Protein AF-Q31IU0-F1 (afdb_monomer_lite)

Sequence (566 aa):
MSKSENPQLQSIKAQANTLHRLLNIQQHEALRIISKAFYHCASYEDLRQRIKDNKTNSRWFEIASISNQSSPEKLALFKKYVPIFGSRLSEEILCNTNRLGLNRLIYKIFNLTIPEDTLEHIFPSFKTTGWEALVDSEIAPSSILVNSLQLNNITYRLLAIRTFMPGSWHFDTPEHQTIAELLDPQTAEEFIFCKFSNDLLKKSVFEYISLVGTLEENDEDFDLPDFSLPFVALTNKEKQYQNLLLELLKITGDPSHNLDFYPTPMSLKDEQSTYLVFGYPIGEKKSTCVNSWRALPDKDPDNDSHTIILDKQTPVALERISIDKETLQHKGQYPEYFEEVRKLLSIQENFSYAINDDKKTPKLIFFRPATQLDIKSDLELEIPKKPGIESWTIKVTNSDFLERIINKIVRSDLFIYVDKYDRQKIICKLNLNTKNKTNISALLKISSSKSFTTINLIESTQSIIHTSNETTVYLTLNLAFLEFIKLINKNKIISSIRNGLINYVKEGTLDSIALSGFTRTNISTNFLPTLPKEESELLNSFDAFNLNLSSFFDNIIDNTYERDSF

Radius of gyration: 29.43 Å; chains: 1; bounding box: 74×52×84 Å

Foldseek 3Di:
DDDPDDVLVVLLLLLLVLVCVVQVADSLLSLQLSCCLQVVANHNVRVVVCVVVVPPPDPSSVLSPDDQPDDPVSVVVVLVCLLSSLQSSLQWFDDPFFSLVSSVSSCSSSVHDDDDDFCVSQFPEDEWPDWFFDPDPQAARPQWTWTWAAELNFIKIKIWGWWQQQLQFDDPDVLLNVLSNVQGDQWLLSIDRDPDDLVVQVVQSVVLSVVVVVVVVPDPDDDRDDRDDDDDDHGPVSVVVSVLSSLVLVLQDTNNVPQQSPFDWDDDPVRRITTKMKMATFPDPPVPRPDYHYDDDAPDPAKGWAWHHYPRTFTKIKIKGFADPPPRFGPDPDSVSVVSVVVSQVVDPGHDLPWNPPDPTTIGIMITGNGNNNVCVSRHSDNDADAQKKKKFKDKPDLVVVLVVLVCLVVLVWAWFQAPVRQTFIKDKDKFFPVDDQDIWMWMWMDHPVDTDIFTQWPDWDWDDPDNTIIMIITGGQPLNSVCCVLDPSVVVSSCSSRRTMDMDGPPSSVVSRVSRPDSDDDPPVPHHHDDPVVSVVVNVVVVVCPPCPVPPVPVVSPPPPPPDD

Structure (mmCIF, N/CA/C/O backbone):
data_AF-Q31IU0-F1
#
_entry.id   AF-Q31IU0-F1
#
loop_
_atom_site.group_PDB
_atom_site.id
_atom_site.type_symbol
_atom_site.label_atom_id
_atom_site.label_alt_id
_atom_site.label_comp_id
_atom_site.label_asym_id
_atom_site.label_entity_id
_atom_site.label_seq_id
_atom_site.pdbx_PDB_ins_code
_atom_site.Cartn_x
_atom_site.Cartn_y
_atom_site.Cartn_z
_atom_site.occupancy
_atom_site.B_iso_or_equiv
_atom_site.auth_seq_id
_atom_site.auth_comp_id
_atom_site.auth_asym_id
_atom_site.auth_atom_id
_atom_site.pdbx_PDB_model_num
ATOM 1 N N . MET A 1 1 ? -32.561 24.231 -31.719 1.00 37.00 1 MET A N 1
ATOM 2 C CA . MET A 1 1 ? -32.569 24.231 -30.239 1.00 37.00 1 MET A CA 1
ATOM 3 C C . MET A 1 1 ? -31.878 22.961 -29.769 1.00 37.00 1 MET A C 1
ATOM 5 O O . MET A 1 1 ? -32.432 21.882 -29.951 1.00 37.00 1 MET A O 1
ATOM 9 N N . SER A 1 2 ? -30.631 23.055 -29.299 1.00 38.50 2 SER A N 1
ATOM 10 C CA . SER A 1 2 ? -29.908 21.895 -28.771 1.00 38.50 2 SER A CA 1
ATOM 11 C C . SER A 1 2 ? -30.600 21.428 -27.489 1.00 38.50 2 SER A C 1
ATOM 13 O O . SER A 1 2 ? -30.898 22.232 -26.609 1.00 38.50 2 SER A O 1
ATOM 15 N N . LYS A 1 3 ? -30.913 20.130 -27.394 1.00 47.38 3 LYS A N 1
ATOM 16 C CA . LYS A 1 3 ? -31.343 19.528 -26.127 1.00 47.38 3 LYS A CA 1
ATOM 17 C C . LYS A 1 3 ? -30.198 19.735 -25.137 1.00 47.38 3 LYS A C 1
ATOM 19 O O . LYS A 1 3 ? -29.114 19.208 -25.381 1.00 47.38 3 LYS A O 1
ATOM 24 N N . SER A 1 4 ? -30.415 20.518 -24.081 1.00 55.59 4 SER A N 1
ATOM 25 C CA . SER A 1 4 ? -29.447 20.633 -22.993 1.00 55.59 4 SER A CA 1
ATOM 26 C C . SER A 1 4 ? -29.153 19.223 -22.479 1.00 55.59 4 SER A C 1
ATOM 28 O O . SER A 1 4 ? -30.063 18.465 -22.135 1.00 55.59 4 SER A O 1
ATOM 30 N N . GLU A 1 5 ? -27.887 18.810 -22.542 1.00 65.19 5 GLU A N 1
ATOM 31 C CA . GLU A 1 5 ? -27.491 17.519 -21.986 1.00 65.19 5 GLU A CA 1
ATOM 32 C C . GLU A 1 5 ? -27.792 17.519 -20.482 1.00 65.19 5 GLU A C 1
ATOM 34 O O . GLU A 1 5 ? -27.593 18.531 -19.812 1.00 65.19 5 GLU A O 1
ATOM 39 N N . ASN A 1 6 ? -28.289 16.393 -19.958 1.00 80.88 6 ASN A N 1
ATOM 40 C CA . ASN A 1 6 ? -28.583 16.243 -18.533 1.00 80.88 6 ASN A CA 1
ATOM 41 C C . ASN A 1 6 ? -27.344 16.677 -17.708 1.00 80.88 6 ASN A C 1
ATOM 43 O O . ASN A 1 6 ? -26.253 16.158 -17.968 1.00 80.88 6 ASN A O 1
ATOM 47 N N . PRO A 1 7 ? -27.483 17.596 -16.732 1.00 83.19 7 PRO A N 1
ATOM 48 C CA . PRO A 1 7 ? -26.351 18.154 -15.986 1.00 83.19 7 PRO A CA 1
ATOM 49 C C . PRO A 1 7 ? -25.521 17.086 -15.256 1.00 83.19 7 PRO A C 1
ATOM 51 O O . PRO A 1 7 ? -24.307 17.231 -15.124 1.00 83.19 7 PRO A O 1
ATOM 54 N N . GLN A 1 8 ? -26.130 15.964 -14.854 1.00 86.31 8 GLN A N 1
ATOM 55 C CA . GLN A 1 8 ? -25.400 14.824 -14.291 1.00 86.31 8 GLN A CA 1
ATOM 56 C C . GLN A 1 8 ? -24.487 14.170 -15.333 1.00 86.31 8 GLN A C 1
ATOM 58 O O . GLN A 1 8 ? -23.328 13.887 -15.044 1.00 86.31 8 GLN A O 1
ATOM 63 N N . LEU A 1 9 ? -24.968 13.979 -16.567 1.00 88.50 9 LEU A N 1
ATOM 64 C CA . LEU A 1 9 ? -24.147 13.434 -17.654 1.00 88.50 9 LEU A CA 1
ATOM 65 C C . LEU A 1 9 ? -22.991 14.366 -18.015 1.00 88.50 9 LEU A C 1
ATOM 67 O O . LEU A 1 9 ? -21.908 13.878 -18.330 1.00 88.50 9 LEU A O 1
ATOM 71 N N . GLN A 1 10 ? -23.204 15.682 -17.962 1.00 89.62 10 GLN A N 1
ATOM 72 C CA . GLN A 1 10 ? -22.134 16.657 -18.180 1.00 89.62 10 GLN A CA 1
ATOM 73 C C . GLN A 1 10 ? -21.052 16.544 -17.103 1.00 89.62 10 GLN A C 1
ATOM 75 O O . GLN A 1 10 ? -19.871 16.469 -17.437 1.00 89.62 10 GLN A O 1
ATOM 80 N N . SER A 1 11 ? -21.448 16.440 -15.831 1.00 90.31 11 SER A N 1
ATOM 81 C CA . SER A 1 11 ? -20.502 16.253 -14.727 1.00 90.31 11 SER A CA 1
ATOM 82 C C . SER A 1 11 ? -19.715 14.942 -14.848 1.00 90.31 11 SER A C 1
ATOM 84 O O . SER A 1 11 ? -18.492 14.931 -14.740 1.00 90.31 11 SER A O 1
ATOM 86 N N . ILE A 1 12 ? -20.382 13.835 -15.186 1.00 92.31 12 ILE A N 1
ATOM 87 C CA . ILE A 1 12 ? -19.730 12.529 -15.382 1.00 92.31 12 ILE A CA 1
ATOM 88 C C . ILE A 1 12 ? -18.736 12.567 -16.549 1.00 92.31 12 ILE A C 1
ATOM 90 O O . ILE A 1 12 ? -17.643 12.007 -16.457 1.00 92.31 12 ILE A O 1
ATOM 94 N N . LYS A 1 13 ? -19.076 13.254 -17.647 1.00 94.06 13 LYS A N 1
ATOM 95 C CA . LYS A 1 13 ? -18.133 13.474 -18.753 1.00 94.06 13 LYS A CA 1
ATOM 96 C C . LYS A 1 13 ? -16.928 14.302 -18.309 1.00 94.06 13 LYS A C 1
ATOM 98 O O . LYS A 1 13 ? -15.814 13.977 -18.705 1.00 94.06 13 LYS A O 1
ATOM 103 N N . ALA A 1 14 ? -17.128 15.331 -17.484 1.00 93.69 14 ALA A N 1
ATOM 104 C CA . ALA A 1 14 ? -16.030 16.121 -16.934 1.00 93.69 14 ALA A CA 1
ATOM 105 C C . ALA A 1 14 ? -15.108 15.264 -16.050 1.00 93.69 14 ALA A C 1
ATOM 107 O O . ALA A 1 14 ? -13.895 15.320 -16.218 1.00 93.69 14 ALA A O 1
ATOM 108 N N . GLN A 1 15 ? -15.665 14.396 -15.200 1.00 95.12 15 GLN A N 1
ATOM 109 C CA . GLN A 1 15 ? -14.888 13.432 -14.407 1.00 95.12 15 GLN A CA 1
ATOM 110 C C . GLN A 1 15 ? -14.065 12.490 -15.300 1.00 95.12 15 GLN A C 1
ATOM 112 O O . GLN A 1 15 ? -12.875 12.291 -15.062 1.00 95.12 15 GLN A O 1
ATOM 117 N N . ALA A 1 16 ? -14.660 11.953 -16.370 1.00 95.94 16 ALA A N 1
ATOM 118 C CA . ALA A 1 16 ? -13.944 11.114 -17.331 1.00 95.94 16 ALA A CA 1
ATOM 119 C C . ALA A 1 16 ? -12.842 11.878 -18.082 1.00 95.94 16 ALA A C 1
ATOM 121 O O . ALA A 1 16 ? -11.749 11.345 -18.240 1.00 95.94 16 ALA A O 1
ATOM 122 N N . ASN A 1 17 ? -13.083 13.132 -18.481 1.00 96.25 17 ASN A N 1
ATOM 123 C CA . ASN A 1 17 ? -12.055 13.994 -19.079 1.00 96.25 17 ASN A CA 1
ATOM 124 C C . ASN A 1 17 ? -10.891 14.231 -18.107 1.00 96.25 17 ASN A C 1
ATOM 126 O O . ASN A 1 17 ? -9.726 14.208 -18.505 1.00 96.25 17 ASN A O 1
ATOM 130 N N . THR A 1 18 ? -11.194 14.446 -16.826 1.00 95.44 18 THR A N 1
ATOM 131 C CA . THR A 1 18 ? -10.171 14.614 -15.794 1.00 95.44 18 THR A CA 1
ATOM 132 C C . THR A 1 18 ? -9.362 13.333 -15.611 1.00 95.44 18 THR A C 1
ATOM 134 O O . THR A 1 18 ? -8.138 13.407 -15.598 1.00 95.44 18 THR A O 1
ATOM 137 N N . LEU A 1 19 ? -10.003 12.159 -15.551 1.00 95.06 19 LEU A N 1
ATOM 138 C CA . LEU A 1 19 ? -9.308 10.866 -15.492 1.00 95.06 19 LEU A CA 1
ATOM 139 C C . LEU A 1 19 ? -8.426 10.629 -16.731 1.00 95.06 19 LEU A C 1
ATOM 141 O O . LEU A 1 19 ? -7.266 10.250 -16.584 1.00 95.06 19 LEU A O 1
ATOM 145 N N . HIS A 1 20 ? -8.953 10.902 -17.932 1.00 94.50 20 HIS A N 1
ATOM 146 C CA . HIS A 1 20 ? -8.212 10.853 -19.197 1.00 94.50 20 HIS A CA 1
ATOM 147 C C . HIS A 1 20 ? -6.927 11.679 -19.115 1.00 94.50 20 HIS A C 1
ATOM 149 O O . HIS A 1 20 ? -5.853 11.164 -19.414 1.00 94.50 20 HIS A O 1
ATOM 155 N N . ARG A 1 21 ? -7.028 12.931 -18.652 1.00 94.38 21 ARG A N 1
ATOM 156 C CA . ARG A 1 21 ? -5.884 13.838 -18.519 1.00 94.38 21 ARG A CA 1
ATOM 157 C C . ARG A 1 21 ? -4.891 13.381 -17.451 1.00 94.38 21 ARG A C 1
ATOM 159 O O . ARG A 1 21 ? -3.693 13.457 -17.683 1.00 94.38 21 ARG A O 1
ATOM 166 N N . LEU A 1 22 ? -5.377 12.945 -16.288 1.00 91.94 22 LEU A N 1
ATOM 167 C CA . LEU A 1 22 ? -4.524 12.599 -15.147 1.00 91.94 22 LEU A CA 1
ATOM 168 C C . LEU A 1 22 ? -3.747 11.297 -15.361 1.00 91.94 22 LEU A C 1
ATOM 170 O O . LEU A 1 22 ? -2.606 11.209 -14.929 1.00 91.94 22 LEU A O 1
ATOM 174 N N . LEU A 1 23 ? -4.343 10.297 -16.017 1.00 89.19 23 LEU A N 1
ATOM 175 C CA . LEU A 1 23 ? -3.705 8.986 -16.217 1.00 89.19 23 LEU A CA 1
ATOM 176 C C . LEU A 1 23 ? -3.232 8.734 -17.655 1.00 89.19 23 LEU A C 1
ATOM 178 O O . LEU A 1 23 ? -2.646 7.684 -17.930 1.00 89.19 23 LEU A O 1
ATOM 182 N N . ASN A 1 24 ? -3.455 9.695 -18.557 1.00 88.56 24 ASN A N 1
ATOM 183 C CA . ASN A 1 24 ? -3.165 9.596 -19.988 1.00 88.56 24 ASN A CA 1
ATOM 184 C C . ASN A 1 24 ? -3.797 8.350 -20.645 1.00 88.56 24 ASN A C 1
ATOM 186 O O . ASN A 1 24 ? -3.163 7.642 -21.423 1.00 88.56 24 ASN A O 1
ATOM 190 N N . ILE A 1 25 ? -5.054 8.061 -20.303 1.00 91.50 25 ILE A N 1
ATOM 191 C CA . ILE A 1 25 ? -5.820 6.938 -20.868 1.00 91.50 25 ILE A CA 1
ATOM 192 C C . ILE A 1 25 ? -6.798 7.427 -21.920 1.00 91.50 25 ILE A C 1
ATOM 194 O O . ILE A 1 25 ? -7.313 8.526 -21.804 1.00 91.50 25 ILE A O 1
ATOM 198 N N . GLN A 1 26 ? -7.132 6.631 -22.926 1.00 92.56 26 GLN A N 1
ATOM 199 C CA . GLN A 1 26 ? -8.069 7.048 -23.966 1.00 92.56 26 GLN A CA 1
ATOM 200 C C . GLN A 1 26 ? -9.448 7.417 -23.395 1.00 92.56 26 GLN A C 1
ATOM 202 O O . GLN A 1 26 ? -9.985 6.744 -22.518 1.00 92.56 26 GLN A O 1
ATOM 207 N N . GLN A 1 27 ? -10.065 8.466 -23.946 1.00 93.94 27 GLN A N 1
ATOM 208 C CA . GLN A 1 27 ? -11.321 9.028 -23.436 1.00 93.94 27 GLN A CA 1
ATOM 209 C C . GLN A 1 27 ? -12.465 8.005 -23.314 1.00 93.94 27 GLN A C 1
ATOM 211 O O . GLN A 1 27 ? -13.251 8.055 -22.368 1.00 93.94 27 GLN A O 1
ATOM 216 N N . HIS A 1 28 ? -12.585 7.073 -24.264 1.00 93.75 28 HIS A N 1
ATOM 217 C CA . HIS A 1 28 ? -13.624 6.041 -24.210 1.00 93.75 28 HIS A CA 1
ATOM 218 C C . HIS A 1 28 ? -13.382 5.035 -23.073 1.00 93.75 28 HIS A C 1
ATOM 220 O O . HIS A 1 28 ? -14.340 4.619 -22.421 1.00 93.75 28 HIS A O 1
ATOM 226 N N . GLU A 1 29 ? -12.120 4.705 -22.780 1.00 94.56 29 GLU A N 1
ATOM 227 C CA . GLU A 1 29 ? -11.754 3.887 -21.621 1.00 94.56 29 GLU A CA 1
ATOM 228 C C . GLU A 1 29 ? -12.004 4.643 -20.319 1.00 94.56 29 GLU A C 1
ATOM 230 O O . GLU A 1 29 ? -12.584 4.077 -19.397 1.00 94.56 29 GLU A O 1
ATOM 235 N N . ALA A 1 30 ? -11.683 5.940 -20.257 1.00 96.06 30 ALA A N 1
ATOM 236 C CA . ALA A 1 30 ? -11.999 6.766 -19.094 1.00 96.06 30 ALA A CA 1
ATOM 237 C C . ALA A 1 30 ? -13.507 6.772 -18.794 1.00 96.06 30 ALA A C 1
ATOM 239 O O . ALA A 1 30 ? -13.916 6.566 -17.652 1.00 96.06 30 ALA A O 1
ATOM 240 N N . LEU A 1 31 ? -14.353 6.925 -19.819 1.00 96.06 31 LEU A N 1
ATOM 241 C CA . LEU A 1 31 ? -15.809 6.838 -19.670 1.00 96.06 31 LEU A CA 1
ATOM 242 C C . LEU A 1 31 ? -16.255 5.461 -19.161 1.00 96.06 31 LEU A C 1
ATOM 244 O O . LEU A 1 31 ? -17.101 5.390 -18.267 1.00 96.06 31 LEU A O 1
ATOM 248 N N . ARG A 1 32 ? -15.684 4.372 -19.691 1.00 95.19 32 ARG A N 1
ATOM 249 C CA . ARG A 1 32 ? -15.977 3.005 -19.231 1.00 95.19 32 ARG A CA 1
ATOM 250 C C . ARG A 1 32 ? -15.581 2.810 -17.765 1.00 95.19 32 ARG A C 1
ATOM 252 O O . ARG A 1 32 ? -16.393 2.311 -16.988 1.00 95.19 32 ARG A O 1
ATOM 259 N N . ILE A 1 33 ? -14.372 3.225 -17.388 1.00 95.31 33 ILE A N 1
ATOM 260 C CA . ILE A 1 33 ? -13.828 3.088 -16.031 1.00 95.31 33 ILE A CA 1
ATOM 261 C C . ILE A 1 33 ? -14.672 3.882 -15.037 1.00 95.31 33 ILE A C 1
ATOM 263 O O . ILE A 1 33 ? -15.135 3.307 -14.059 1.00 95.31 33 ILE A O 1
ATOM 267 N N . ILE A 1 34 ? -14.960 5.160 -15.308 1.00 95.50 34 ILE A N 1
ATOM 268 C CA . ILE A 1 34 ? -15.809 5.989 -14.436 1.00 95.50 34 ILE A CA 1
ATOM 269 C C . ILE A 1 34 ? -17.197 5.358 -14.259 1.00 95.50 34 ILE A C 1
ATOM 271 O O . ILE A 1 34 ? -17.705 5.274 -13.138 1.00 95.50 34 ILE A O 1
ATOM 275 N N . SER A 1 35 ? -17.794 4.861 -15.347 1.00 94.06 35 SER A N 1
ATOM 276 C CA . SER A 1 35 ? -19.116 4.222 -15.310 1.00 94.06 35 SER A CA 1
ATOM 277 C C . SER A 1 35 ? -19.143 3.001 -14.389 1.00 94.06 35 SER A C 1
ATOM 279 O O . SER A 1 35 ? -20.074 2.846 -13.597 1.00 94.06 35 SER A O 1
ATOM 281 N N . LYS A 1 36 ? -18.104 2.163 -14.444 1.00 92.62 36 LYS A N 1
ATOM 282 C CA . LYS A 1 36 ? -17.979 0.971 -13.598 1.00 92.62 36 LYS A CA 1
ATOM 283 C C . LYS A 1 36 ? -17.602 1.313 -12.162 1.00 92.62 36 LYS A C 1
ATOM 285 O O . LYS A 1 36 ? -18.315 0.929 -11.233 1.00 92.62 36 LYS A O 1
ATOM 290 N N . ALA A 1 37 ? -16.508 2.049 -11.983 1.00 92.62 37 ALA A N 1
ATOM 291 C CA . ALA A 1 37 ? -15.901 2.277 -10.682 1.00 92.62 37 ALA A CA 1
ATOM 292 C C . ALA A 1 37 ? -16.784 3.150 -9.782 1.00 92.62 37 ALA A C 1
ATOM 294 O O . ALA A 1 37 ? -17.017 2.811 -8.618 1.00 92.62 37 ALA A O 1
ATOM 295 N N . PHE A 1 38 ? -17.328 4.248 -10.314 1.00 93.19 38 PHE A N 1
ATOM 296 C CA . PHE A 1 38 ? -18.033 5.238 -9.492 1.00 93.19 38 PHE A CA 1
ATOM 297 C C . PHE A 1 38 ? -19.550 5.066 -9.533 1.00 93.19 38 PHE A C 1
ATOM 299 O O . PHE A 1 38 ? -20.215 5.268 -8.519 1.00 93.19 38 PHE A O 1
ATOM 306 N N . TYR A 1 39 ? -20.092 4.607 -10.664 1.00 91.75 39 TYR A N 1
ATOM 307 C CA . TYR A 1 39 ? -21.540 4.544 -10.892 1.00 91.75 39 TYR A CA 1
ATOM 308 C C . TYR A 1 39 ? -22.116 3.128 -10.976 1.00 91.75 39 TYR A C 1
ATOM 310 O O . TYR A 1 39 ? -23.329 2.972 -11.123 1.00 91.75 39 TYR A O 1
ATOM 318 N N . HIS A 1 40 ? -21.280 2.093 -10.847 1.00 88.69 40 HIS A N 1
ATOM 319 C CA . HIS A 1 40 ? -21.703 0.691 -10.849 1.00 88.69 40 HIS A CA 1
ATOM 320 C C . HIS A 1 40 ? -22.555 0.308 -12.079 1.00 88.69 40 HIS A C 1
ATOM 322 O O . HIS A 1 40 ? -23.560 -0.404 -11.984 1.00 88.69 40 HIS A O 1
ATOM 328 N N . CYS A 1 41 ? -22.164 0.828 -13.241 1.00 90.44 41 CYS A N 1
ATOM 329 C CA . CYS A 1 41 ? -22.764 0.540 -14.540 1.00 90.44 41 CYS A CA 1
ATOM 330 C C . CYS A 1 41 ? -21.788 -0.289 -15.378 1.00 90.44 41 CYS A C 1
ATOM 332 O O . CYS A 1 41 ? -20.584 -0.045 -15.343 1.00 90.44 41 CYS A O 1
ATOM 334 N N . ALA A 1 42 ? -22.287 -1.260 -16.144 1.00 88.50 42 ALA A N 1
ATOM 335 C CA . ALA A 1 42 ? -21.419 -2.169 -16.901 1.00 88.50 42 ALA A CA 1
ATOM 336 C C . ALA A 1 42 ? -20.682 -1.462 -18.055 1.00 88.50 42 ALA A C 1
ATOM 338 O O . ALA A 1 42 ? -19.561 -1.839 -18.407 1.00 88.50 42 ALA A O 1
ATOM 339 N N . SER A 1 43 ? -21.305 -0.427 -18.624 1.00 90.56 43 SER A N 1
ATOM 340 C CA . SER A 1 43 ? -20.746 0.423 -19.675 1.00 90.56 43 SER A CA 1
ATOM 341 C C . SER A 1 43 ? -21.244 1.867 -19.556 1.00 90.56 43 SER A C 1
ATOM 343 O O . SER A 1 43 ? -22.114 2.185 -18.739 1.00 90.56 43 SER A O 1
ATOM 345 N N . TYR A 1 44 ? -20.703 2.750 -20.397 1.00 92.69 44 TYR A N 1
ATOM 346 C CA . TYR A 1 44 ? -21.167 4.133 -20.483 1.00 92.69 44 TYR A CA 1
ATOM 347 C C . TYR A 1 44 ? -22.578 4.239 -21.085 1.00 92.69 44 TYR A C 1
ATOM 349 O O . TYR A 1 44 ? -23.357 5.114 -20.712 1.00 92.69 44 TYR A O 1
ATOM 357 N N . GLU A 1 45 ? -22.951 3.332 -21.985 1.00 92.56 45 GLU A N 1
ATOM 358 C CA . GLU A 1 45 ? -24.299 3.241 -22.550 1.00 92.56 45 GLU A CA 1
ATOM 359 C C . GLU A 1 45 ? -25.329 2.867 -21.479 1.00 92.56 45 GLU A C 1
ATOM 361 O O . GLU A 1 45 ? -26.365 3.526 -21.399 1.00 92.56 45 GLU A O 1
ATOM 366 N N . ASP A 1 46 ? -25.014 1.884 -20.625 1.00 90.31 46 ASP A N 1
ATOM 367 C CA . ASP A 1 46 ? -25.834 1.502 -19.462 1.00 90.31 46 ASP A CA 1
ATOM 368 C C . ASP A 1 46 ? -26.012 2.697 -18.511 1.00 90.31 46 ASP A C 1
ATOM 370 O O . ASP A 1 46 ? -27.132 3.063 -18.152 1.00 90.31 46 ASP A O 1
ATOM 374 N N . LEU A 1 47 ? -24.924 3.414 -18.208 1.00 90.88 47 LEU A N 1
ATOM 375 C CA . LEU A 1 47 ? -24.972 4.642 -17.410 1.00 90.88 47 LEU A CA 1
ATOM 376 C C . LEU A 1 47 ? -25.897 5.703 -18.029 1.00 90.88 47 LEU A C 1
ATOM 378 O O . LEU A 1 47 ? -26.727 6.297 -17.337 1.00 90.88 47 LEU A O 1
ATOM 382 N N . ARG A 1 48 ? -25.790 5.938 -19.344 1.00 91.25 48 ARG A N 1
ATOM 383 C CA . ARG A 1 48 ? -26.638 6.907 -20.057 1.00 91.25 48 ARG A CA 1
ATOM 384 C C . ARG A 1 48 ? -28.109 6.512 -20.051 1.00 91.25 48 ARG A C 1
ATOM 386 O O . ARG A 1 48 ? -28.948 7.410 -20.046 1.00 91.25 48 ARG A O 1
ATOM 393 N N . GLN A 1 49 ? -28.422 5.221 -20.109 1.00 88.25 49 GLN A N 1
ATOM 394 C CA . GLN A 1 49 ? -29.796 4.725 -20.035 1.00 88.25 49 GLN A CA 1
ATOM 395 C C . GLN A 1 49 ? -30.362 4.919 -18.625 1.00 88.25 49 GLN A C 1
ATOM 397 O O . GLN A 1 49 ? -31.376 5.595 -18.471 1.00 88.25 49 GLN A O 1
ATOM 402 N N . ARG A 1 50 ? -29.643 4.481 -17.583 1.00 87.50 50 ARG A N 1
ATOM 403 C CA . ARG A 1 50 ? -30.090 4.609 -16.182 1.00 87.50 50 ARG A CA 1
ATOM 404 C C . ARG A 1 50 ? -30.327 6.049 -15.737 1.00 87.50 50 ARG A C 1
ATOM 406 O O . ARG A 1 50 ? -31.274 6.310 -15.001 1.00 87.50 50 ARG A O 1
ATOM 413 N N . ILE A 1 51 ? -29.507 6.991 -16.206 1.00 86.19 51 ILE A N 1
ATOM 414 C CA . ILE A 1 51 ? -29.699 8.421 -15.911 1.00 86.19 51 ILE A CA 1
ATOM 415 C C . ILE A 1 51 ? -30.915 9.000 -16.649 1.00 86.19 51 ILE A C 1
ATOM 417 O O . ILE A 1 51 ? -31.544 9.934 -16.160 1.00 86.19 51 ILE A O 1
ATOM 421 N N . LYS A 1 52 ? -31.271 8.474 -17.827 1.00 83.38 52 LYS A N 1
ATOM 422 C CA . LYS A 1 52 ? -32.476 8.912 -18.551 1.00 83.38 52 LYS A CA 1
ATOM 423 C C . LYS A 1 52 ? -33.752 8.341 -17.949 1.00 83.38 52 LYS A C 1
ATOM 425 O O . LYS A 1 52 ? -34.777 9.017 -17.974 1.00 83.38 52 LYS A O 1
ATOM 430 N N . ASP A 1 53 ? -33.687 7.123 -17.425 1.00 79.25 53 ASP A N 1
ATOM 431 C CA . ASP A 1 53 ? -34.881 6.386 -17.033 1.00 79.25 53 ASP A CA 1
ATOM 432 C C . ASP A 1 53 ? -35.487 6.857 -15.703 1.00 79.25 53 ASP A C 1
ATOM 434 O O . ASP A 1 53 ? -36.610 6.451 -15.412 1.00 79.25 53 ASP A O 1
ATOM 438 N N . ASN A 1 54 ? -34.813 7.726 -14.923 1.00 63.97 54 ASN A N 1
ATOM 439 C CA . ASN A 1 54 ? -35.249 8.383 -13.663 1.00 63.97 54 ASN A CA 1
ATOM 440 C C . ASN A 1 54 ? -35.882 7.478 -12.574 1.00 63.97 54 ASN A C 1
ATOM 442 O O . ASN A 1 54 ? -36.190 7.945 -11.482 1.00 63.97 54 ASN A O 1
ATOM 446 N N . LYS A 1 55 ? -36.081 6.185 -12.842 1.00 57.53 55 LYS A N 1
ATOM 447 C CA . LYS A 1 55 ? -36.677 5.179 -11.955 1.00 57.53 55 LYS A CA 1
ATOM 448 C C . LYS A 1 55 ? -35.621 4.467 -11.116 1.00 57.53 55 LYS A C 1
ATOM 450 O O . LYS A 1 55 ? -35.939 3.914 -10.069 1.00 57.53 55 LYS A O 1
ATOM 455 N N . THR A 1 56 ? -34.361 4.503 -11.543 1.00 56.28 56 THR A N 1
ATOM 456 C CA . THR A 1 56 ? -33.219 3.967 -10.800 1.00 56.28 56 THR A CA 1
ATOM 457 C C . THR A 1 56 ? -32.513 5.091 -10.049 1.00 56.28 56 THR A C 1
ATOM 459 O O . THR A 1 56 ? -31.451 5.549 -10.472 1.00 56.28 56 THR A O 1
ATOM 462 N N . ASN A 1 57 ? -33.090 5.528 -8.923 1.00 57.28 57 ASN A N 1
ATOM 463 C CA . ASN A 1 57 ? -32.414 6.392 -7.947 1.00 57.28 57 ASN A CA 1
ATOM 464 C C . ASN A 1 57 ? -31.286 5.607 -7.266 1.00 57.28 57 ASN A C 1
ATOM 466 O O . ASN A 1 57 ? -31.390 5.165 -6.124 1.00 57.28 57 ASN A O 1
ATOM 470 N N . SER A 1 58 ? -30.206 5.358 -8.004 1.00 70.19 58 SER A N 1
ATOM 471 C CA . SER A 1 58 ? -29.001 4.817 -7.407 1.00 70.19 58 SER A CA 1
ATOM 472 C C . SER A 1 58 ? -28.316 5.928 -6.629 1.00 70.19 58 SER A C 1
ATOM 474 O O . SER A 1 58 ? -27.979 6.962 -7.203 1.00 70.19 58 SER A O 1
ATOM 476 N N . ARG A 1 59 ? -28.033 5.681 -5.347 1.00 73.88 59 ARG A N 1
ATOM 477 C CA . ARG A 1 59 ? -27.216 6.556 -4.485 1.00 73.88 59 ARG A CA 1
ATOM 478 C C . ARG A 1 59 ? -25.883 6.977 -5.126 1.00 73.88 59 ARG A C 1
ATOM 480 O O . ARG A 1 59 ? -25.313 7.997 -4.763 1.00 73.88 59 ARG A O 1
ATOM 487 N N . TRP A 1 60 ? -25.387 6.200 -6.094 1.00 80.62 60 TRP A N 1
ATOM 488 C CA . TRP A 1 60 ? -24.180 6.512 -6.857 1.00 80.62 60 TRP A CA 1
ATOM 489 C C . TRP A 1 60 ? -24.357 7.683 -7.830 1.00 80.62 60 TRP A C 1
ATOM 491 O O . TRP A 1 60 ? -23.378 8.328 -8.159 1.00 80.62 60 TRP A O 1
ATOM 501 N N . PHE A 1 61 ? -25.565 8.001 -8.295 1.00 84.12 61 PHE A N 1
ATOM 502 C CA . PHE A 1 61 ? -25.777 9.154 -9.181 1.00 84.12 61 PHE A CA 1
ATOM 503 C C . PHE A 1 61 ? -25.896 10.473 -8.411 1.00 84.12 61 PHE A C 1
ATOM 505 O O . PHE A 1 61 ? -25.630 11.535 -8.969 1.00 84.12 61 PHE A O 1
ATOM 512 N N . GLU A 1 62 ? -26.228 10.424 -7.119 1.00 80.62 62 GLU A N 1
ATOM 513 C CA . GLU A 1 62 ? -26.317 11.617 -6.265 1.00 80.62 62 GLU A CA 1
ATOM 514 C C . GLU A 1 62 ? -24.961 12.310 -6.092 1.00 80.62 62 GLU A C 1
ATOM 516 O O . GLU A 1 62 ? -24.892 13.537 -6.017 1.00 80.62 62 GLU A O 1
ATOM 521 N N . ILE A 1 63 ? -23.876 11.532 -6.095 1.00 84.44 63 ILE A N 1
ATOM 522 C CA . ILE A 1 63 ? -22.508 12.052 -6.012 1.00 84.44 63 ILE A CA 1
ATOM 523 C C . ILE A 1 63 ? -22.002 12.627 -7.342 1.00 84.44 63 ILE A C 1
ATOM 525 O O . ILE A 1 63 ? -20.979 13.303 -7.351 1.00 84.44 63 ILE A O 1
ATOM 529 N N . ALA A 1 64 ? -22.700 12.403 -8.463 1.00 84.62 64 ALA A N 1
ATOM 530 C CA . ALA A 1 64 ? -22.266 12.919 -9.761 1.00 84.62 64 ALA A CA 1
ATOM 531 C C . ALA A 1 64 ? -22.226 14.449 -9.785 1.00 84.62 64 ALA A C 1
ATOM 533 O O . ALA A 1 64 ? -21.392 15.031 -10.467 1.00 84.62 64 ALA A O 1
ATOM 534 N N . SER A 1 65 ? -23.115 15.102 -9.037 1.00 81.75 65 SER A N 1
ATOM 535 C CA . SER A 1 65 ? -23.246 16.563 -8.991 1.00 81.75 65 SER A CA 1
ATOM 536 C C . SER A 1 65 ? -22.564 17.193 -7.775 1.00 81.75 65 SER A C 1
ATOM 538 O O . SER A 1 65 ? -22.919 18.308 -7.395 1.00 81.75 65 SER A O 1
ATOM 540 N N . ILE A 1 66 ? -21.636 16.484 -7.128 1.00 90.19 66 ILE A N 1
ATOM 541 C CA . ILE A 1 66 ? -20.925 17.025 -5.973 1.00 90.19 66 ILE A CA 1
ATOM 542 C C . ILE A 1 66 ? -19.954 18.137 -6.382 1.00 90.19 66 ILE A C 1
ATOM 544 O O . ILE A 1 66 ? -19.351 18.107 -7.451 1.00 90.19 66 ILE A O 1
ATOM 548 N N . SER A 1 67 ? -19.814 19.126 -5.508 1.00 89.00 67 SER A N 1
ATOM 549 C CA . SER A 1 67 ? -18.904 20.260 -5.647 1.00 89.00 67 SER A CA 1
ATOM 550 C C . SER A 1 67 ? -18.442 20.724 -4.267 1.00 89.00 67 SER A C 1
ATOM 552 O O . SER A 1 67 ? -19.073 20.396 -3.261 1.00 89.00 67 SER A O 1
ATOM 554 N N . ASN A 1 68 ? -17.399 21.554 -4.204 1.00 86.25 68 ASN A N 1
ATOM 555 C CA . ASN A 1 68 ? -16.942 22.157 -2.943 1.00 86.25 68 ASN A CA 1
ATOM 556 C C . ASN A 1 68 ? -18.016 23.020 -2.247 1.00 86.25 68 ASN A C 1
ATOM 558 O O . ASN A 1 68 ? -17.915 23.271 -1.053 1.00 86.25 68 ASN A O 1
ATOM 562 N N . GLN A 1 69 ? -19.047 23.457 -2.978 1.00 88.81 69 GLN A N 1
ATOM 563 C CA . GLN A 1 69 ? -20.184 24.225 -2.451 1.00 88.81 69 GLN A CA 1
ATOM 564 C C . GLN A 1 69 ? -21.370 23.333 -2.042 1.00 88.81 69 GLN A C 1
ATOM 566 O O . GLN A 1 69 ? -22.424 23.836 -1.657 1.00 88.81 69 GLN A O 1
ATOM 571 N N . SER A 1 70 ? -21.243 22.010 -2.174 1.00 89.44 70 SER A N 1
ATOM 572 C CA . SER A 1 70 ? -22.275 21.067 -1.738 1.00 89.44 70 SER A CA 1
ATOM 573 C C . SER A 1 70 ? -22.447 21.091 -0.220 1.00 89.44 70 SER A C 1
ATOM 575 O O . SER A 1 70 ? -21.535 21.463 0.515 1.00 89.44 70 SER A O 1
ATOM 577 N N . SER A 1 71 ? -23.620 20.662 0.257 1.00 89.12 71 SER A N 1
ATOM 578 C CA . SER A 1 71 ? -23.899 20.636 1.694 1.00 89.12 71 SER A CA 1
ATOM 579 C C . SER A 1 71 ? -22.916 19.727 2.457 1.00 89.12 71 SER A C 1
ATOM 581 O O . SER A 1 71 ? -22.418 18.745 1.883 1.00 89.12 71 SER A O 1
ATOM 583 N N . PRO A 1 72 ? -22.651 20.002 3.749 1.00 87.44 72 PRO A N 1
ATOM 584 C CA . PRO A 1 72 ? -21.755 19.187 4.570 1.00 87.44 72 PRO A CA 1
ATOM 585 C C . PRO A 1 72 ? -22.125 17.699 4.581 1.00 87.44 72 PRO A C 1
ATOM 587 O O . PRO A 1 72 ? -21.237 16.848 4.546 1.00 87.44 72 PRO A O 1
ATOM 590 N N . GLU A 1 73 ? -23.418 17.365 4.552 1.00 86.88 73 GLU A N 1
ATOM 591 C CA . GLU A 1 73 ? -23.895 15.978 4.527 1.00 86.88 73 GLU A CA 1
ATOM 592 C C . GLU A 1 73 ? -23.499 15.264 3.230 1.00 86.88 73 GLU A C 1
ATOM 594 O O . GLU A 1 73 ? -23.076 14.108 3.264 1.00 86.88 73 GLU A O 1
ATOM 599 N N . LYS A 1 74 ? -23.579 15.948 2.079 1.00 85.62 74 LYS A N 1
ATOM 600 C CA . LYS A 1 74 ? -23.161 15.389 0.782 1.00 85.62 74 LYS A CA 1
ATOM 601 C C . LYS A 1 74 ? -21.650 15.195 0.706 1.00 85.62 74 LYS A C 1
ATOM 603 O O . LYS A 1 74 ? -21.194 14.165 0.210 1.00 85.62 74 LYS A O 1
ATOM 608 N N . LEU A 1 75 ? -20.875 16.148 1.223 1.00 87.88 75 LEU A N 1
ATOM 609 C CA . LEU A 1 75 ? -19.416 16.029 1.311 1.00 87.88 75 LEU A CA 1
ATOM 610 C C . LEU A 1 75 ? -19.001 14.886 2.251 1.00 87.88 75 LEU A C 1
ATOM 612 O O . LEU A 1 75 ? -18.095 14.119 1.925 1.00 87.88 75 LEU A O 1
ATOM 616 N N . ALA A 1 76 ? -19.692 14.718 3.382 1.00 84.19 76 ALA A N 1
ATOM 617 C CA . ALA A 1 76 ? -19.485 13.594 4.295 1.00 84.19 76 ALA A CA 1
ATOM 618 C C . ALA A 1 76 ? -19.858 12.248 3.649 1.00 84.19 76 ALA A C 1
ATOM 620 O O . ALA A 1 76 ? -19.138 11.259 3.804 1.00 84.19 76 ALA A O 1
ATOM 621 N N . LEU A 1 77 ? -20.944 12.210 2.871 1.00 85.12 77 LEU A N 1
ATOM 622 C CA . LEU A 1 77 ? -21.345 11.023 2.119 1.00 85.12 77 LEU A CA 1
ATOM 623 C C . LEU A 1 77 ? -20.294 10.635 1.069 1.00 85.12 77 LEU A C 1
ATOM 625 O O . LEU A 1 77 ? -19.954 9.460 0.954 1.00 85.12 77 LEU A O 1
ATOM 629 N N . PHE A 1 78 ? -19.745 11.606 0.337 1.00 89.31 78 PHE A N 1
ATOM 630 C CA . PHE A 1 78 ? -18.655 11.358 -0.605 1.00 89.31 78 PHE A CA 1
ATOM 631 C C . PHE A 1 78 ? -17.410 10.817 0.091 1.00 89.31 78 PHE A C 1
ATOM 633 O O . PHE A 1 78 ? -16.913 9.772 -0.322 1.00 89.31 78 PHE A O 1
ATOM 640 N N . LYS A 1 79 ? -16.972 11.448 1.191 1.00 86.38 79 LYS A N 1
ATOM 641 C CA . LYS A 1 79 ? -15.851 10.970 2.024 1.00 86.38 79 LYS A CA 1
ATOM 642 C C . LYS A 1 79 ? -16.005 9.492 2.395 1.00 86.38 79 LYS A C 1
ATOM 644 O O . LYS A 1 79 ? -15.056 8.727 2.273 1.00 86.38 79 LYS A O 1
ATOM 649 N N . LYS A 1 80 ? -17.219 9.065 2.757 1.00 83.19 80 LYS A N 1
ATOM 650 C CA . LYS A 1 80 ? -17.530 7.662 3.073 1.00 83.19 80 LYS A CA 1
ATOM 651 C C . LYS A 1 80 ? -17.384 6.712 1.874 1.00 83.19 80 LYS A C 1
ATOM 653 O O . LYS A 1 80 ? -17.088 5.536 2.070 1.00 83.19 80 LYS A O 1
ATOM 658 N N . TYR A 1 81 ? -17.610 7.186 0.649 1.00 87.12 81 TYR A N 1
ATOM 659 C CA . TYR A 1 81 ? -17.500 6.369 -0.562 1.00 87.12 81 TYR A CA 1
ATOM 660 C C . TYR A 1 81 ? -16.116 6.386 -1.217 1.00 87.12 81 TYR A C 1
ATOM 662 O O . TYR A 1 81 ? -15.840 5.479 -2.000 1.00 87.12 81 TYR A O 1
ATOM 670 N N . VAL A 1 82 ? -15.238 7.341 -0.890 1.00 88.44 82 VAL A N 1
ATOM 671 C CA . VAL A 1 82 ? -13.878 7.419 -1.456 1.00 88.44 82 VAL A CA 1
ATOM 672 C C . VAL A 1 82 ? -13.119 6.083 -1.355 1.00 88.44 82 VAL A C 1
ATOM 674 O O . VAL A 1 82 ? -12.653 5.625 -2.397 1.00 88.44 82 VAL A O 1
ATOM 677 N N . PRO A 1 83 ? -13.077 5.370 -0.208 1.00 82.94 83 PRO A N 1
ATOM 678 C CA . PRO A 1 83 ? -12.393 4.073 -0.138 1.00 82.94 83 PRO A CA 1
ATOM 679 C C . PRO A 1 83 ? -12.985 3.011 -1.077 1.00 82.94 83 PRO A C 1
ATOM 681 O O . PRO A 1 83 ? -12.253 2.194 -1.635 1.00 82.94 83 PRO A O 1
ATOM 684 N N . ILE A 1 84 ? -14.307 3.037 -1.291 1.00 86.31 84 ILE A N 1
ATOM 685 C CA . ILE A 1 84 ? -15.009 2.117 -2.200 1.00 86.31 84 ILE A CA 1
ATOM 686 C C . ILE A 1 84 ? -14.674 2.447 -3.657 1.00 86.31 84 ILE A C 1
ATOM 688 O O . ILE A 1 84 ? -14.454 1.541 -4.461 1.00 86.31 84 ILE A O 1
ATOM 692 N N . PHE A 1 85 ? -14.624 3.734 -4.006 1.00 90.81 85 PHE A N 1
ATOM 693 C CA . PHE A 1 85 ? -14.175 4.182 -5.322 1.00 90.81 85 PHE A CA 1
ATOM 694 C C . PHE A 1 85 ? -12.716 3.829 -5.566 1.00 90.81 85 PHE A C 1
ATOM 696 O O . PHE A 1 85 ? -12.405 3.388 -6.666 1.00 90.81 85 PHE A O 1
ATOM 703 N N . GLY A 1 86 ? -11.868 3.943 -4.541 1.00 89.56 86 GLY A N 1
ATOM 704 C CA . GLY A 1 86 ? -10.476 3.509 -4.576 1.00 89.56 86 GLY A CA 1
ATOM 705 C C . GLY A 1 86 ? -10.380 2.038 -4.946 1.00 89.56 86 GLY A C 1
ATOM 706 O O . GLY A 1 86 ? -9.849 1.715 -6.000 1.00 89.56 86 GLY A O 1
ATOM 707 N N . SER A 1 87 ? -11.002 1.158 -4.158 1.00 86.81 87 SER A N 1
ATOM 708 C CA . SER A 1 87 ? -10.990 -0.287 -4.429 1.00 86.81 87 SER A CA 1
ATOM 709 C C . SER A 1 87 ? -11.506 -0.655 -5.821 1.00 86.81 87 SER A C 1
ATOM 711 O O . SER A 1 87 ? -10.933 -1.502 -6.492 1.00 86.81 87 SER A O 1
ATOM 713 N N . ARG A 1 88 ? -12.580 -0.014 -6.293 1.00 90.62 88 ARG A N 1
ATOM 714 C CA . ARG A 1 88 ? -13.118 -0.310 -7.630 1.00 90.62 88 ARG A CA 1
ATOM 715 C C . ARG A 1 88 ? -12.265 0.260 -8.757 1.00 90.62 88 ARG A C 1
ATOM 717 O O . ARG A 1 88 ? -12.242 -0.307 -9.842 1.00 90.62 88 ARG A O 1
ATOM 724 N N . LEU A 1 89 ? -11.604 1.392 -8.534 1.00 92.56 89 LEU A N 1
ATOM 725 C CA . LEU A 1 89 ? -10.698 1.978 -9.514 1.00 92.56 89 LEU A CA 1
ATOM 726 C C . LEU A 1 89 ? -9.419 1.139 -9.622 1.00 92.56 89 LEU A C 1
ATOM 728 O O . LEU A 1 89 ? -8.995 0.853 -10.737 1.00 92.56 89 LEU A O 1
ATOM 732 N N . SER A 1 90 ? -8.874 0.660 -8.497 1.00 90.62 90 SER A N 1
ATOM 733 C CA . SER A 1 90 ? -7.717 -0.248 -8.473 1.00 90.62 90 SER A CA 1
ATOM 734 C C . SER A 1 90 ? -8.005 -1.633 -9.058 1.00 90.62 90 SER A C 1
ATOM 736 O O . SER A 1 90 ? -7.075 -2.386 -9.303 1.00 90.62 90 SER A O 1
ATOM 738 N N . GLU A 1 91 ? -9.273 -1.985 -9.289 1.00 90.69 91 GLU A N 1
ATOM 739 C CA . GLU A 1 91 ? -9.671 -3.174 -10.053 1.00 90.69 91 GLU A CA 1
ATOM 740 C C . GLU A 1 91 ? -9.665 -2.938 -11.575 1.00 90.69 91 GLU A C 1
ATOM 742 O O . GLU A 1 91 ? -9.623 -3.883 -12.350 1.00 90.69 91 GLU A O 1
ATOM 747 N N . GLU A 1 92 ? -9.718 -1.694 -12.049 1.00 92.00 92 GLU A N 1
ATOM 748 C CA . GLU A 1 92 ? -9.876 -1.405 -13.482 1.00 92.00 92 GLU A CA 1
ATOM 749 C C . GLU A 1 92 ? -8.584 -0.902 -14.138 1.00 92.00 92 GLU A C 1
ATOM 751 O O . GLU A 1 92 ? -8.380 -1.119 -15.337 1.00 92.00 92 GLU A O 1
ATOM 756 N N . ILE A 1 93 ? -7.715 -0.233 -13.376 1.00 91.19 93 ILE A N 1
ATOM 757 C CA . ILE A 1 93 ? -6.512 0.424 -13.889 1.00 91.19 93 ILE A CA 1
ATOM 758 C C . ILE A 1 93 ? -5.308 0.229 -12.962 1.00 91.19 93 ILE A C 1
ATOM 760 O O . ILE A 1 93 ? -5.416 0.274 -11.739 1.00 91.19 93 ILE A O 1
ATOM 764 N N . LEU A 1 94 ? -4.146 0.031 -13.577 1.00 86.94 94 LEU A N 1
ATOM 765 C CA . LEU A 1 94 ? -2.844 0.051 -12.936 1.00 86.94 94 LEU A CA 1
ATOM 766 C C . LEU A 1 94 ? -2.520 1.483 -12.519 1.00 86.94 94 LEU A C 1
ATOM 768 O O . LEU A 1 94 ? -2.318 2.362 -13.360 1.00 86.94 94 LEU A O 1
ATOM 772 N N . CYS A 1 95 ? -2.419 1.697 -11.215 1.00 78.50 95 CYS A N 1
ATOM 773 C CA . CYS A 1 95 ? -1.955 2.952 -10.652 1.00 78.50 95 CYS A CA 1
ATOM 774 C C . CYS A 1 95 ? -0.581 2.735 -10.022 1.00 78.50 95 CYS A C 1
ATOM 776 O O . CYS A 1 95 ? -0.410 1.823 -9.218 1.00 78.50 95 CYS A O 1
ATOM 778 N N . ASN A 1 96 ? 0.387 3.596 -10.344 1.00 77.56 96 ASN A N 1
ATOM 779 C CA . ASN A 1 96 ? 1.659 3.651 -9.622 1.00 77.56 96 ASN A CA 1
ATOM 780 C C . ASN A 1 96 ? 1.502 4.496 -8.354 1.00 77.56 96 ASN A C 1
ATOM 782 O O . ASN A 1 96 ? 2.083 5.568 -8.210 1.00 77.56 96 ASN A O 1
ATOM 786 N N . THR A 1 97 ? 0.572 4.096 -7.499 1.00 85.38 97 THR A N 1
ATOM 787 C CA . THR A 1 97 ? 0.263 4.820 -6.276 1.00 85.38 97 THR A CA 1
ATOM 788 C C . THR A 1 97 ? -0.344 3.867 -5.267 1.00 85.38 97 THR A C 1
ATOM 790 O O . THR A 1 97 ? -0.900 2.837 -5.639 1.00 85.38 97 THR A O 1
ATOM 793 N N . ASN A 1 98 ? -0.248 4.214 -3.994 1.00 87.50 98 ASN A N 1
ATOM 794 C CA . ASN A 1 98 ? -0.886 3.471 -2.922 1.00 87.50 98 ASN A CA 1
ATOM 795 C C . ASN A 1 98 ? -2.328 3.969 -2.703 1.00 87.50 98 ASN A C 1
ATOM 797 O O . ASN A 1 98 ? -2.831 4.859 -3.397 1.00 87.50 98 ASN A O 1
ATOM 801 N N . ARG A 1 99 ? -3.017 3.425 -1.703 1.00 85.88 99 ARG A N 1
ATOM 802 C CA . ARG A 1 99 ? -4.401 3.800 -1.397 1.00 85.88 99 ARG A CA 1
ATOM 803 C C . ARG A 1 99 ? -4.582 5.285 -1.072 1.00 85.88 99 ARG A C 1
ATOM 805 O O . ARG A 1 99 ? -5.604 5.860 -1.451 1.00 85.88 99 ARG A O 1
ATOM 812 N N . LEU A 1 100 ? -3.595 5.926 -0.438 1.00 85.62 100 LEU A N 1
ATOM 813 C CA . LEU A 1 100 ? -3.616 7.368 -0.171 1.00 85.62 100 LEU A CA 1
ATOM 814 C C . LEU A 1 100 ? -3.621 8.170 -1.470 1.00 85.62 100 LEU A C 1
ATOM 816 O O . LEU A 1 100 ? -4.494 9.015 -1.685 1.00 85.62 100 LEU A O 1
ATOM 820 N N . GLY A 1 101 ? -2.668 7.895 -2.358 1.00 88.31 101 GLY A N 1
ATOM 821 C CA . GLY A 1 101 ? -2.588 8.609 -3.625 1.00 88.31 101 GLY A CA 1
ATOM 822 C C . GLY A 1 101 ? -3.788 8.327 -4.529 1.00 88.31 101 GLY A C 1
ATOM 823 O O . GLY A 1 101 ? -4.265 9.238 -5.208 1.00 88.31 101 GLY A O 1
ATOM 824 N N . LEU A 1 102 ? -4.380 7.130 -4.449 1.00 89.75 102 LEU A N 1
ATOM 825 C CA . LEU A 1 102 ? -5.623 6.811 -5.152 1.00 89.75 102 LEU A CA 1
ATOM 826 C C . LEU A 1 102 ? -6.817 7.608 -4.610 1.00 89.75 102 LEU A C 1
ATOM 828 O O . LEU A 1 102 ? -7.613 8.134 -5.390 1.00 89.75 102 LEU A O 1
ATOM 832 N N . ASN A 1 103 ? -6.917 7.769 -3.289 1.00 89.00 103 ASN A N 1
ATOM 833 C CA . ASN A 1 103 ? -7.921 8.633 -2.673 1.00 89.00 103 ASN A CA 1
ATOM 834 C C . ASN A 1 103 ? -7.749 10.084 -3.145 1.00 89.00 103 ASN A C 1
ATOM 836 O O . ASN A 1 103 ? -8.716 10.690 -3.609 1.00 89.00 103 ASN A O 1
ATOM 840 N N . ARG A 1 104 ? -6.523 10.628 -3.124 1.00 89.56 104 ARG A N 1
ATOM 841 C CA . ARG A 1 104 ? -6.230 11.976 -3.653 1.00 89.56 104 ARG A CA 1
ATOM 842 C C . ARG A 1 104 ? -6.608 12.103 -5.133 1.00 89.56 104 ARG A C 1
ATOM 844 O O . ARG A 1 104 ? -7.178 13.118 -5.535 1.00 89.56 104 ARG A O 1
ATOM 851 N N . LEU A 1 105 ? -6.340 11.076 -5.941 1.00 92.19 105 LEU A N 1
ATOM 852 C CA . LEU A 1 105 ? -6.732 11.034 -7.349 1.00 92.19 105 LEU A CA 1
ATOM 853 C C . LEU A 1 105 ? -8.255 11.128 -7.511 1.00 92.19 105 LEU A C 1
ATOM 855 O O . LEU A 1 105 ? -8.729 11.874 -8.364 1.00 92.19 105 LEU A O 1
ATOM 859 N N . ILE A 1 106 ? -9.027 10.439 -6.670 1.00 93.69 106 ILE A N 1
ATOM 860 C CA . ILE A 1 106 ? -10.494 10.509 -6.682 1.00 93.69 106 ILE A CA 1
ATOM 861 C C . ILE A 1 106 ? -10.976 11.935 -6.393 1.00 93.69 106 ILE A C 1
ATOM 863 O O . ILE A 1 106 ? -11.795 12.451 -7.151 1.00 93.69 106 ILE A O 1
ATOM 867 N N . TYR A 1 107 ? -10.429 12.622 -5.385 1.00 93.06 107 TYR A N 1
ATOM 868 C CA . TYR A 1 107 ? -10.747 14.039 -5.146 1.00 93.06 107 TYR A CA 1
ATOM 869 C C . TYR A 1 107 ? -10.470 14.909 -6.379 1.00 93.06 107 TYR A C 1
ATOM 871 O O . TYR A 1 107 ? -11.329 15.700 -6.774 1.00 93.06 107 TYR A O 1
ATOM 879 N N . LYS A 1 108 ? -9.321 14.707 -7.039 1.00 93.75 108 LYS A N 1
ATOM 880 C CA . LYS A 1 108 ? -8.975 15.414 -8.282 1.00 93.75 108 LYS A CA 1
ATOM 881 C C . LYS A 1 108 ? -9.973 15.117 -9.408 1.00 93.75 108 LYS A C 1
ATOM 883 O O . LYS A 1 108 ? -10.403 16.048 -10.081 1.00 93.75 108 LYS A O 1
ATOM 888 N N . ILE A 1 109 ? -10.382 13.858 -9.601 1.00 95.00 109 ILE A N 1
ATOM 889 C CA . ILE A 1 109 ? -11.357 13.466 -10.636 1.00 95.00 109 ILE A CA 1
ATOM 890 C C . ILE A 1 109 ? -12.708 14.160 -10.426 1.00 95.00 109 ILE A C 1
ATOM 892 O O . ILE A 1 109 ? -13.313 14.631 -11.390 1.00 95.00 109 ILE A O 1
ATOM 896 N N . PHE A 1 110 ? -13.159 14.263 -9.175 1.00 94.06 110 PHE A N 1
ATOM 897 C CA . PHE A 1 110 ? -14.390 14.968 -8.808 1.00 94.06 110 PHE A CA 1
ATOM 898 C C . PHE A 1 110 ? -14.225 16.494 -8.711 1.00 94.06 110 PHE A C 1
ATOM 900 O O . PHE A 1 110 ? -15.204 17.187 -8.441 1.00 94.06 110 PHE A O 1
ATOM 907 N N . ASN A 1 111 ? -13.023 17.028 -8.959 1.00 92.75 111 ASN A N 1
ATOM 908 C CA . ASN A 1 111 ? -12.697 18.450 -8.840 1.00 92.75 111 ASN A CA 1
ATOM 909 C C . ASN A 1 111 ? -13.039 19.032 -7.451 1.00 92.75 111 ASN A C 1
ATOM 911 O O . ASN A 1 111 ? -13.617 20.115 -7.330 1.00 92.75 111 ASN A O 1
ATOM 915 N N . LEU A 1 112 ? -12.714 18.275 -6.402 1.00 92.12 112 LEU A N 1
ATOM 916 C CA . LEU A 1 112 ? -12.908 18.653 -5.005 1.00 92.12 112 LEU A CA 1
ATOM 917 C C . LEU A 1 112 ? -11.574 19.008 -4.347 1.00 92.12 112 LEU A C 1
ATOM 919 O O . LEU A 1 112 ? -10.518 18.518 -4.750 1.00 92.12 112 LEU A O 1
ATOM 923 N N . THR A 1 113 ? -11.632 19.831 -3.301 1.00 89.12 113 THR A N 1
ATOM 924 C CA . THR A 1 113 ? -10.457 20.132 -2.477 1.00 89.12 113 THR A CA 1
ATOM 925 C C . THR A 1 113 ? -9.972 18.854 -1.801 1.00 89.12 113 THR A C 1
ATOM 927 O O . THR A 1 113 ? -10.751 18.156 -1.146 1.00 89.12 113 THR A O 1
ATOM 930 N N . ILE A 1 114 ? -8.688 18.546 -1.979 1.00 86.12 114 ILE A N 1
ATOM 931 C CA . ILE A 1 114 ? -8.043 17.414 -1.318 1.00 86.12 114 ILE A CA 1
ATOM 932 C C . ILE A 1 114 ? -7.971 17.754 0.177 1.00 86.12 114 ILE A C 1
ATOM 934 O O . ILE A 1 114 ? -7.512 18.848 0.508 1.00 86.12 114 ILE A O 1
ATOM 938 N N . PRO A 1 115 ? -8.468 16.887 1.073 1.00 80.12 115 PRO A N 1
ATOM 939 C CA . PRO A 1 115 ? -8.331 17.122 2.503 1.00 80.12 115 PRO A CA 1
ATOM 940 C C . PRO A 1 115 ? -6.849 17.176 2.885 1.00 80.12 115 PRO A C 1
ATOM 942 O O . PRO A 1 115 ? -6.041 16.469 2.285 1.00 80.12 115 PRO A O 1
ATOM 945 N N . GLU A 1 116 ? -6.514 17.995 3.884 1.00 72.94 116 GLU A N 1
ATOM 946 C CA . GLU A 1 116 ? -5.187 17.968 4.507 1.00 72.94 116 GLU A CA 1
ATOM 947 C C . GLU A 1 116 ? -4.849 16.539 4.941 1.00 72.94 116 GLU A C 1
ATOM 949 O O . GLU A 1 116 ? -5.748 15.766 5.301 1.00 72.94 116 GLU A O 1
ATOM 954 N N . ASP A 1 117 ? -3.564 16.195 4.849 1.00 61.09 117 ASP A N 1
ATOM 955 C CA . ASP A 1 117 ? -3.030 14.837 4.953 1.00 61.09 117 ASP A CA 1
ATOM 956 C C . ASP A 1 117 ? -3.252 14.220 6.333 1.00 61.09 117 ASP A C 1
ATOM 958 O O . ASP A 1 117 ? -2.363 14.118 7.170 1.00 61.09 117 ASP A O 1
ATOM 962 N N . THR A 1 118 ? -4.483 13.778 6.562 1.00 61.94 118 THR A N 1
ATOM 963 C CA . THR A 1 118 ? -4.893 13.052 7.751 1.00 61.94 118 THR A CA 1
ATOM 964 C C . THR A 1 118 ? -5.114 11.601 7.363 1.00 61.94 118 THR A C 1
ATOM 966 O O . THR A 1 118 ? -5.961 11.252 6.532 1.00 61.94 118 THR A O 1
ATOM 969 N N . LEU A 1 119 ? -4.335 10.726 7.996 1.00 67.69 119 LEU A N 1
ATOM 970 C CA . LEU A 1 119 ? -4.436 9.276 7.859 1.00 67.69 119 LEU A CA 1
ATOM 971 C C . LEU A 1 119 ? -5.846 8.742 8.195 1.00 67.69 119 LEU A C 1
ATOM 973 O O . LEU A 1 119 ? -6.229 7.670 7.728 1.00 67.69 119 LEU A O 1
ATOM 977 N N . GLU A 1 120 ? -6.661 9.533 8.904 1.00 66.50 120 GLU A N 1
ATOM 978 C CA . GLU A 1 120 ? -8.080 9.286 9.202 1.00 66.50 120 GLU A CA 1
ATOM 979 C C . GLU A 1 120 ? -8.964 9.012 7.971 1.00 66.50 120 GLU A C 1
ATOM 981 O O . GLU A 1 120 ? -10.040 8.426 8.091 1.00 66.50 120 GLU A O 1
ATOM 986 N N . HIS A 1 121 ? -8.571 9.481 6.784 1.00 66.56 121 HIS A N 1
ATOM 987 C CA . HIS A 1 121 ? -9.326 9.243 5.549 1.00 66.56 121 HIS A CA 1
ATOM 988 C C . HIS A 1 121 ? -9.038 7.885 4.903 1.00 66.56 121 HIS A C 1
ATOM 990 O O . HIS A 1 121 ? -9.741 7.481 3.973 1.00 66.56 121 HIS A O 1
ATOM 996 N N . ILE A 1 122 ? -8.007 7.195 5.379 1.00 73.94 122 ILE A N 1
ATOM 997 C CA . ILE A 1 122 ? -7.542 5.916 4.852 1.00 73.94 122 ILE A CA 1
ATOM 998 C C . ILE A 1 122 ? -7.799 4.824 5.879 1.00 73.94 122 ILE A C 1
ATOM 1000 O O . ILE A 1 122 ? -8.401 3.799 5.561 1.00 73.94 122 ILE A O 1
ATOM 1004 N N . PHE A 1 123 ? -7.350 5.073 7.105 1.00 79.81 123 PHE A N 1
ATOM 1005 C CA . PHE A 1 123 ? -7.433 4.136 8.198 1.00 79.81 123 PHE A CA 1
ATOM 1006 C C . PHE A 1 123 ? -8.627 4.469 9.087 1.00 79.81 123 PHE A C 1
ATOM 1008 O O . PHE A 1 123 ? -8.972 5.638 9.283 1.00 79.81 123 PHE A O 1
ATOM 1015 N N . PRO A 1 124 ? -9.257 3.450 9.674 1.00 78.88 124 PRO A N 1
ATOM 1016 C CA . PRO A 1 124 ? -10.287 3.645 10.678 1.00 78.88 124 PRO A CA 1
ATOM 1017 C C . PRO A 1 124 ? -9.741 4.442 11.867 1.00 78.88 124 PRO A C 1
ATOM 1019 O O . PRO A 1 124 ? -8.738 4.065 12.470 1.00 78.88 124 PRO A O 1
ATOM 1022 N N . SER A 1 125 ? -10.412 5.547 12.190 1.00 79.44 125 SER A N 1
ATOM 1023 C CA . SER A 1 125 ? -10.033 6.448 13.280 1.00 79.44 125 SER A CA 1
ATOM 1024 C C . SER A 1 125 ? -10.920 6.218 14.504 1.00 79.44 125 SER A C 1
ATOM 1026 O O . SER A 1 125 ? -12.149 6.199 14.395 1.00 79.44 125 SER A O 1
ATOM 1028 N N . PHE A 1 126 ? -10.299 6.054 15.668 1.00 78.75 126 PHE A N 1
ATOM 1029 C CA . PHE A 1 126 ? -10.936 5.769 16.946 1.00 78.75 126 PHE A CA 1
ATOM 1030 C C . PHE A 1 126 ? -10.623 6.885 17.935 1.00 78.75 126 PHE A C 1
ATOM 1032 O O . PHE A 1 126 ? -9.471 7.247 18.151 1.00 78.75 126 PHE A O 1
ATOM 1039 N N . LYS A 1 127 ? -11.666 7.413 18.575 1.00 76.56 127 LYS A N 1
ATOM 1040 C CA . LYS A 1 127 ? -11.510 8.344 19.695 1.00 76.56 127 LYS A CA 1
ATOM 1041 C C . LYS A 1 127 ? -11.416 7.571 20.999 1.00 76.56 127 LYS A C 1
ATOM 1043 O O . LYS A 1 127 ? -12.284 6.733 21.275 1.00 76.56 127 LYS A O 1
ATOM 1048 N N . THR A 1 128 ? -10.409 7.888 21.791 1.00 75.06 128 THR A N 1
ATOM 1049 C CA . THR A 1 128 ? -10.196 7.320 23.119 1.00 75.06 128 THR A CA 1
ATOM 1050 C C . THR A 1 128 ? -10.918 8.144 24.195 1.00 75.06 128 THR A C 1
ATOM 1052 O O . THR A 1 128 ? -11.566 9.151 23.893 1.00 75.06 128 THR A O 1
ATOM 1055 N N . THR A 1 129 ? -10.852 7.715 25.460 1.00 71.62 129 THR A N 1
ATOM 1056 C CA . THR A 1 129 ? -11.422 8.460 26.600 1.00 71.62 129 THR A CA 1
ATOM 1057 C C . THR A 1 129 ? -10.552 9.631 27.074 1.00 71.62 129 THR A C 1
ATOM 1059 O O . THR A 1 129 ? -10.984 10.376 27.949 1.00 71.62 129 THR A O 1
ATOM 1062 N N . GLY A 1 130 ? -9.373 9.821 26.474 1.00 80.12 130 GLY A N 1
ATOM 1063 C CA . GLY A 1 130 ? -8.338 10.748 26.934 1.00 80.12 130 GLY A CA 1
ATOM 1064 C C . GLY A 1 130 ? -7.232 10.024 27.704 1.00 80.12 130 GLY A C 1
ATOM 1065 O O . GLY A 1 130 ? -7.495 9.079 28.446 1.00 80.12 130 GLY A O 1
ATOM 1066 N N . TRP A 1 131 ? -5.986 10.442 27.477 1.00 86.25 131 TRP A N 1
ATOM 1067 C CA . TRP A 1 131 ? -4.805 9.869 28.119 1.00 86.25 131 TRP A CA 1
ATOM 1068 C C . TRP A 1 131 ? -4.613 10.463 29.512 1.00 86.25 131 TRP A C 1
ATOM 1070 O O . TRP A 1 131 ? -4.577 11.683 29.667 1.00 86.25 131 TRP A O 1
ATOM 1080 N N . GLU A 1 132 ? -4.455 9.601 30.510 1.00 88.69 132 GLU A N 1
ATOM 1081 C CA . GLU A 1 132 ? -4.214 9.990 31.900 1.00 88.69 132 GLU A CA 1
ATOM 1082 C C . GLU A 1 132 ? -2.922 9.354 32.406 1.00 88.69 132 GLU A C 1
ATOM 1084 O O . GLU A 1 132 ? -2.573 8.245 32.006 1.00 88.69 132 GLU A O 1
ATOM 1089 N N . ALA A 1 133 ? -2.215 10.033 33.306 1.00 88.00 133 ALA A N 1
ATOM 1090 C CA . ALA A 1 133 ? -1.077 9.447 34.004 1.00 88.00 133 ALA A CA 1
ATOM 1091 C C . ALA A 1 133 ? -1.503 8.187 34.770 1.00 88.00 133 ALA A C 1
ATOM 1093 O O . ALA A 1 133 ? -2.540 8.179 35.440 1.00 88.00 133 ALA A O 1
ATOM 1094 N N . LEU A 1 134 ? -0.690 7.130 34.717 1.00 86.50 134 LEU A N 1
ATOM 1095 C CA . LEU A 1 134 ? -0.886 5.986 35.599 1.00 86.50 134 LEU A CA 1
ATOM 1096 C C . LEU A 1 134 ? -0.685 6.433 37.055 1.00 86.50 134 LEU A C 1
ATOM 1098 O O . LEU A 1 134 ? 0.406 6.842 37.444 1.00 86.50 134 LEU A O 1
ATOM 1102 N N . VAL A 1 135 ? -1.746 6.361 37.862 1.00 84.44 135 VAL A N 1
ATOM 1103 C CA . VAL A 1 135 ? -1.685 6.707 39.288 1.00 84.44 135 VAL A CA 1
ATOM 1104 C C . VAL A 1 135 ? -1.033 5.555 40.048 1.00 84.44 135 VAL A C 1
ATOM 1106 O O . VAL A 1 135 ? -1.704 4.616 40.470 1.00 84.44 135 VAL A O 1
ATOM 1109 N N . ASP A 1 136 ? 0.285 5.635 40.200 1.00 82.38 136 ASP A N 1
ATOM 1110 C CA . ASP A 1 136 ? 1.097 4.671 40.934 1.00 82.38 136 ASP A CA 1
ATOM 1111 C C . ASP A 1 136 ? 2.282 5.384 41.595 1.00 82.38 136 ASP A C 1
ATOM 1113 O O . ASP A 1 136 ? 2.995 6.147 40.948 1.00 82.38 136 ASP A O 1
ATOM 1117 N N . SER A 1 137 ? 2.501 5.154 42.890 1.00 82.56 137 SER A N 1
ATOM 1118 C CA . SER A 1 137 ? 3.594 5.794 43.632 1.00 82.56 137 SER A CA 1
ATOM 1119 C C . SER A 1 137 ? 4.991 5.349 43.188 1.00 82.56 137 SER A C 1
ATOM 1121 O O . SER A 1 137 ? 5.962 6.051 43.466 1.00 82.56 137 SER A O 1
ATOM 1123 N N . GLU A 1 138 ? 5.117 4.192 42.534 1.00 85.12 138 GLU A N 1
ATOM 1124 C CA . GLU A 1 138 ? 6.396 3.643 42.067 1.00 85.12 138 GLU A CA 1
ATOM 1125 C C . GLU A 1 138 ? 6.747 4.039 40.625 1.00 85.12 138 GLU A C 1
ATOM 1127 O O . GLU A 1 138 ? 7.839 3.703 40.157 1.00 85.12 138 GLU A O 1
ATOM 1132 N N . ILE A 1 139 ? 5.853 4.740 39.920 1.00 84.88 139 ILE A N 1
ATOM 1133 C CA . ILE A 1 139 ? 5.995 5.083 38.499 1.00 84.88 139 ILE A CA 1
ATOM 1134 C C . ILE A 1 139 ? 5.931 6.600 38.343 1.00 84.88 139 ILE A C 1
ATOM 1136 O O . ILE A 1 139 ? 5.059 7.263 38.902 1.00 84.88 139 ILE A O 1
ATOM 1140 N N . ALA A 1 140 ? 6.850 7.179 37.569 1.00 85.12 140 ALA A N 1
ATOM 1141 C CA . ALA A 1 140 ? 6.788 8.613 37.303 1.00 85.12 140 ALA A CA 1
ATOM 1142 C C . ALA A 1 140 ? 5.515 9.004 36.506 1.00 85.12 140 ALA A C 1
ATOM 1144 O O . ALA A 1 140 ? 5.175 8.325 35.533 1.00 85.12 140 ALA A O 1
ATOM 1145 N N . PRO A 1 141 ? 4.846 10.131 36.842 1.00 79.88 141 PRO A N 1
ATOM 1146 C CA . PRO A 1 141 ? 3.547 10.512 36.267 1.00 79.88 141 PRO A CA 1
ATOM 1147 C C . PRO A 1 141 ? 3.486 10.673 34.737 1.00 79.88 141 PRO A C 1
ATOM 1149 O O . PRO A 1 141 ? 2.400 10.635 34.172 1.00 79.88 141 PRO A O 1
ATOM 1152 N N . SER A 1 142 ? 4.616 10.867 34.051 1.00 83.62 142 SER A N 1
ATOM 1153 C CA . SER A 1 142 ? 4.680 11.000 32.585 1.00 83.62 142 SER A CA 1
ATOM 1154 C C . SER A 1 142 ? 5.323 9.805 31.882 1.00 83.62 142 SER A C 1
ATOM 1156 O O . SER A 1 142 ? 5.460 9.813 30.664 1.00 83.62 142 SER A O 1
ATOM 1158 N N . SER A 1 143 ? 5.739 8.774 32.618 1.00 87.50 143 SER A N 1
ATOM 1159 C CA . SER A 1 143 ? 6.401 7.613 32.016 1.00 87.50 143 SER A CA 1
ATOM 1160 C C . SER A 1 143 ? 5.423 6.612 31.423 1.00 87.50 143 SER A C 1
ATOM 1162 O O . SER A 1 143 ? 5.751 5.931 30.455 1.00 87.50 143 SER A O 1
ATOM 1164 N N . ILE A 1 144 ? 4.223 6.517 32.000 1.00 89.25 144 ILE A N 1
ATOM 1165 C CA . ILE A 1 144 ? 3.159 5.655 31.497 1.00 89.25 144 ILE A CA 1
ATOM 1166 C C . ILE A 1 144 ? 1.851 6.426 31.523 1.00 89.25 144 ILE A C 1
ATOM 1168 O O . ILE A 1 144 ? 1.416 6.899 32.576 1.00 89.25 144 ILE A O 1
ATOM 1172 N N . LEU A 1 145 ? 1.204 6.492 30.365 1.00 89.81 145 LEU A N 1
ATOM 1173 C CA . LEU A 1 145 ? -0.153 6.999 30.248 1.00 89.81 145 LEU A CA 1
ATOM 1174 C C . LEU A 1 145 ? -1.104 5.841 29.976 1.00 89.81 145 LEU A C 1
ATOM 1176 O O . LEU A 1 145 ? -0.793 4.907 29.238 1.00 89.81 145 LEU A O 1
ATOM 1180 N N . VAL A 1 146 ? -2.283 5.907 30.574 1.00 89.88 146 VAL A N 1
ATOM 1181 C CA . VAL A 1 146 ? -3.332 4.910 30.431 1.00 89.88 146 VAL A CA 1
ATOM 1182 C C . VAL A 1 146 ? -4.549 5.510 29.766 1.00 89.88 146 VAL A C 1
ATOM 1184 O O . VAL A 1 146 ? -4.894 6.674 29.959 1.00 89.88 146 VAL A O 1
ATOM 1187 N N . ASN A 1 147 ? -5.222 4.678 28.983 1.00 88.19 147 ASN A N 1
ATOM 1188 C CA . ASN A 1 147 ? -6.460 5.043 28.319 1.00 88.19 147 ASN A CA 1
ATOM 1189 C C . ASN A 1 147 ? -7.344 3.804 28.156 1.00 88.19 147 ASN A C 1
ATOM 1191 O O . ASN A 1 147 ? -6.940 2.678 28.464 1.00 88.19 147 ASN A O 1
ATOM 1195 N N . SER A 1 148 ? -8.586 3.979 27.726 1.00 86.44 148 SER A N 1
ATOM 1196 C CA . SER A 1 148 ? -9.494 2.868 27.464 1.00 86.44 148 SER A CA 1
ATOM 1197 C C . SER A 1 148 ? -10.287 3.098 26.186 1.00 86.44 148 SER A C 1
ATOM 1199 O O . SER A 1 148 ? -10.656 4.221 25.844 1.00 86.44 148 SER A O 1
ATOM 1201 N N . LEU A 1 149 ? -10.557 2.009 25.474 1.00 84.38 149 LEU A N 1
ATOM 1202 C CA . LEU A 1 149 ? -11.424 2.000 24.298 1.00 84.38 149 LEU A CA 1
ATOM 1203 C C . LEU A 1 149 ? -12.364 0.802 24.362 1.00 84.38 149 LEU A C 1
ATOM 1205 O O . LEU A 1 149 ? -12.043 -0.216 24.977 1.00 84.38 149 LEU A O 1
ATOM 1209 N N . GLN A 1 150 ? -13.508 0.903 23.689 1.00 80.56 150 GLN A N 1
ATOM 1210 C CA . GLN A 1 150 ? -14.429 -0.216 23.535 1.00 80.56 150 GLN A CA 1
ATOM 1211 C C . GLN A 1 150 ? -14.539 -0.627 22.063 1.00 80.56 150 GLN A C 1
ATOM 1213 O O . GLN A 1 150 ? -14.873 0.180 21.195 1.00 80.56 150 GLN A O 1
ATOM 1218 N N . LEU A 1 151 ? -14.284 -1.903 21.785 1.00 78.44 151 LEU A N 1
ATOM 1219 C CA . LEU A 1 151 ? -14.398 -2.499 20.453 1.00 78.44 151 LEU A CA 1
ATOM 1220 C C . LEU A 1 151 ? -15.195 -3.802 20.571 1.00 78.44 151 LEU A C 1
ATOM 1222 O O . LEU A 1 151 ? -14.857 -4.656 21.385 1.00 78.44 151 LEU A O 1
ATOM 1226 N N . ASN A 1 152 ? -16.269 -3.947 19.787 1.00 74.56 152 ASN A N 1
ATOM 1227 C CA . ASN A 1 152 ? -17.180 -5.105 19.835 1.00 74.56 152 ASN A CA 1
ATOM 1228 C C . ASN A 1 152 ? -17.648 -5.464 21.258 1.00 74.56 152 ASN A C 1
ATOM 1230 O O . ASN A 1 152 ? -17.616 -6.618 21.672 1.00 74.56 152 ASN A O 1
ATOM 1234 N N . ASN A 1 153 ? -18.058 -4.458 22.034 1.00 74.31 153 ASN A N 1
ATOM 1235 C CA . ASN A 1 153 ? -18.494 -4.601 23.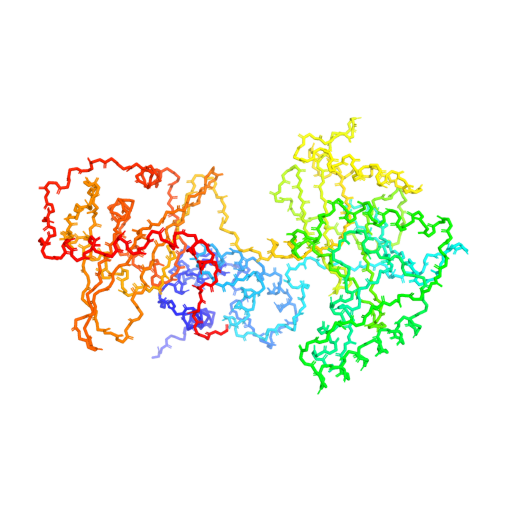431 1.00 74.31 153 ASN A CA 1
ATOM 1236 C C . ASN A 1 153 ? -17.421 -5.095 24.423 1.00 74.31 153 ASN A C 1
ATOM 1238 O O . ASN A 1 153 ? -17.744 -5.281 25.597 1.00 74.31 153 ASN A O 1
ATOM 1242 N N . ILE A 1 154 ? -16.165 -5.241 23.998 1.00 79.69 154 ILE A N 1
ATOM 1243 C CA . ILE A 1 154 ? -15.021 -5.560 24.856 1.00 79.69 154 ILE A CA 1
ATOM 1244 C C . ILE A 1 154 ? -14.286 -4.263 25.193 1.00 79.69 154 ILE A C 1
ATOM 1246 O O . ILE A 1 154 ? -14.027 -3.443 24.309 1.00 79.69 154 ILE A O 1
ATOM 1250 N N . THR A 1 155 ? -13.970 -4.071 26.472 1.00 84.06 155 THR A N 1
ATOM 1251 C CA . THR A 1 155 ? -13.131 -2.962 26.935 1.00 84.06 155 THR A CA 1
ATOM 1252 C C . THR A 1 155 ? -11.666 -3.352 26.789 1.00 84.06 155 THR A C 1
ATOM 1254 O O . THR A 1 155 ? -11.262 -4.419 27.249 1.00 84.06 155 THR A O 1
ATOM 1257 N N . TYR A 1 156 ? -10.863 -2.467 26.211 1.00 86.19 156 TYR A N 1
ATOM 1258 C CA . TYR A 1 156 ? -9.416 -2.616 26.142 1.00 86.19 156 TYR A CA 1
ATOM 1259 C C . TYR A 1 156 ? -8.754 -1.506 26.943 1.00 86.19 156 TYR A C 1
ATOM 1261 O O . TYR A 1 156 ? -9.161 -0.343 26.868 1.00 86.19 156 TYR A O 1
ATOM 1269 N N . ARG A 1 157 ? -7.724 -1.875 27.702 1.00 88.44 157 ARG A N 1
ATOM 1270 C CA . ARG A 1 157 ? -6.797 -0.936 28.326 1.00 88.44 157 ARG A CA 1
ATOM 1271 C C . ARG A 1 157 ? -5.696 -0.641 27.320 1.00 88.44 157 ARG A C 1
ATOM 1273 O O . ARG A 1 157 ? -5.096 -1.575 26.799 1.00 88.44 157 ARG A O 1
ATOM 1280 N N . LEU A 1 158 ? -5.436 0.636 27.072 1.00 89.75 158 LEU A N 1
ATOM 1281 C CA . LEU A 1 158 ? -4.257 1.081 26.341 1.00 89.75 158 LEU A CA 1
ATOM 1282 C C . LEU A 1 158 ? -3.205 1.590 27.325 1.00 89.75 158 LEU A C 1
ATOM 1284 O O . LEU A 1 158 ? -3.550 2.298 28.275 1.00 89.75 158 LEU A O 1
ATOM 1288 N N . LEU A 1 159 ? -1.947 1.251 27.065 1.00 89.69 159 LEU A N 1
ATOM 1289 C CA . LEU A 1 159 ? -0.762 1.735 27.760 1.00 89.69 159 LEU A CA 1
ATOM 1290 C C . LEU A 1 159 ? 0.126 2.456 26.746 1.00 89.69 159 LEU A C 1
ATOM 1292 O O . LEU A 1 159 ? 0.559 1.850 25.771 1.00 89.69 159 LEU A O 1
ATOM 1296 N N . ALA A 1 160 ? 0.405 3.730 26.979 1.00 91.19 160 ALA A N 1
ATOM 1297 C CA . ALA A 1 160 ? 1.433 4.473 26.271 1.00 91.19 160 ALA A CA 1
ATOM 1298 C C . ALA A 1 160 ? 2.673 4.507 27.163 1.00 91.19 160 ALA A C 1
ATOM 1300 O O . ALA A 1 160 ? 2.681 5.186 28.191 1.00 91.19 160 ALA A O 1
ATOM 1301 N N . ILE A 1 161 ? 3.689 3.734 26.793 1.00 91.12 161 ILE A N 1
ATOM 1302 C CA . ILE A 1 161 ? 4.958 3.647 27.518 1.00 91.12 161 ILE A CA 1
ATOM 1303 C C . ILE A 1 161 ? 5.915 4.642 26.882 1.00 91.12 161 ILE A C 1
ATOM 1305 O O . ILE A 1 161 ? 6.133 4.599 25.672 1.00 91.12 161 ILE A O 1
ATOM 1309 N N . ARG A 1 162 ? 6.468 5.547 27.685 1.00 90.50 162 ARG A N 1
ATOM 1310 C CA . ARG A 1 162 ? 7.386 6.567 27.193 1.00 90.50 162 ARG A CA 1
ATOM 1311 C C . ARG A 1 162 ? 8.732 5.953 26.829 1.00 90.50 162 ARG A C 1
ATOM 1313 O O . ARG A 1 162 ? 9.353 5.299 27.671 1.00 90.50 162 ARG A O 1
ATOM 1320 N N . THR A 1 163 ? 9.200 6.216 25.616 1.00 90.31 163 THR A N 1
ATOM 1321 C CA . THR A 1 163 ? 10.440 5.651 25.073 1.00 90.31 163 THR A CA 1
ATOM 1322 C C . THR A 1 163 ? 11.386 6.736 24.578 1.00 90.31 163 THR A C 1
ATOM 1324 O O . THR A 1 163 ? 10.964 7.841 24.246 1.00 90.31 163 THR A O 1
ATOM 1327 N N . PHE A 1 164 ? 12.685 6.439 24.552 1.00 89.12 164 PHE A N 1
ATOM 1328 C CA . PHE A 1 164 ? 13.675 7.331 23.952 1.00 89.12 164 PHE A CA 1
ATOM 1329 C C . PHE A 1 164 ? 13.694 7.123 22.436 1.00 89.12 164 PHE A C 1
ATOM 1331 O O . PHE A 1 164 ? 14.182 6.098 21.976 1.00 89.12 164 PHE A O 1
ATOM 1338 N N . MET A 1 165 ? 13.098 8.055 21.687 1.00 89.56 165 MET A N 1
ATOM 1339 C CA . MET A 1 165 ? 13.070 8.051 20.214 1.00 89.56 165 MET A CA 1
ATOM 1340 C C . MET A 1 165 ? 13.156 9.498 19.694 1.00 89.56 165 MET A C 1
ATOM 1342 O O . MET A 1 165 ? 12.137 10.064 19.275 1.00 89.56 165 MET A O 1
ATOM 1346 N N . PRO A 1 166 ? 14.311 10.167 19.859 1.00 88.38 166 PRO A N 1
ATOM 1347 C CA . PRO A 1 166 ? 14.483 11.569 19.488 1.00 88.38 166 PRO A CA 1
ATOM 1348 C C . PRO A 1 166 ? 14.269 11.848 17.998 1.00 88.38 166 PRO A C 1
ATOM 1350 O O . PRO A 1 166 ? 13.783 12.926 17.681 1.00 88.38 166 PRO A O 1
ATOM 1353 N N . GLY A 1 167 ? 14.514 10.894 17.098 1.00 86.94 167 GLY A N 1
ATOM 1354 C CA . GLY A 1 167 ? 14.231 11.021 15.665 1.00 86.94 167 GLY A CA 1
ATOM 1355 C C . GLY A 1 167 ? 12.746 11.230 15.343 1.00 86.94 167 GLY A C 1
ATOM 1356 O O . GLY A 1 167 ? 12.390 11.587 14.231 1.00 86.94 167 GLY A O 1
ATOM 1357 N N . SER A 1 168 ? 11.837 11.063 16.304 1.00 84.56 168 SER A N 1
ATOM 1358 C CA . SER A 1 168 ? 10.412 11.376 16.122 1.00 84.56 168 SER A CA 1
ATOM 1359 C C . SER A 1 168 ? 9.976 12.699 16.767 1.00 84.56 168 SER A C 1
ATOM 1361 O O . SER A 1 168 ? 8.775 12.964 16.880 1.00 84.56 168 SER A O 1
ATOM 1363 N N . TRP A 1 169 ? 10.917 13.519 17.240 1.00 86.38 169 TRP A N 1
ATOM 1364 C CA . TRP A 1 169 ? 10.634 14.841 17.808 1.00 86.38 169 TRP A CA 1
ATOM 1365 C C . TRP A 1 169 ? 10.609 15.922 16.734 1.00 86.38 169 TRP A C 1
ATOM 1367 O O . TRP A 1 169 ? 11.116 15.748 15.633 1.00 86.38 169 TRP A O 1
ATOM 1377 N N . HIS A 1 170 ? 10.012 17.068 17.061 1.00 82.56 170 HIS A N 1
ATOM 1378 C CA . HIS A 1 170 ? 10.047 18.213 16.162 1.00 82.56 170 HIS A CA 1
ATOM 1379 C C . HIS A 1 170 ? 11.347 19.015 16.332 1.00 82.56 170 HIS A C 1
ATOM 1381 O O . HIS A 1 170 ? 11.627 19.523 17.424 1.00 82.56 170 HIS A O 1
ATOM 1387 N N . PHE A 1 171 ? 12.104 19.156 15.239 1.00 83.38 171 PHE A N 1
ATOM 1388 C CA . PHE A 1 171 ? 13.276 20.026 15.133 1.00 83.38 171 PHE A CA 1
ATOM 1389 C C . PHE A 1 171 ? 13.081 21.086 14.045 1.00 83.38 171 PHE A C 1
ATOM 1391 O O . PHE A 1 171 ? 12.430 20.842 13.030 1.00 83.38 171 PHE A O 1
ATOM 1398 N N . ASP A 1 172 ? 13.683 22.260 14.253 1.00 84.44 172 ASP A N 1
ATOM 1399 C CA . ASP A 1 172 ? 13.551 23.409 13.347 1.00 84.44 172 ASP A CA 1
ATOM 1400 C C . ASP A 1 172 ? 14.275 23.217 12.002 1.00 84.44 172 ASP A C 1
ATOM 1402 O O . ASP A 1 172 ? 13.938 23.887 11.023 1.00 84.44 172 ASP A O 1
ATOM 1406 N N . THR A 1 173 ? 15.276 22.329 11.939 1.00 85.50 173 THR A N 1
ATOM 1407 C CA . THR A 1 173 ? 16.100 22.104 10.742 1.00 85.50 173 THR A CA 1
ATOM 1408 C C . THR A 1 173 ? 16.174 20.617 10.362 1.00 85.50 173 THR A C 1
ATOM 1410 O O . THR A 1 173 ? 16.205 19.758 11.252 1.00 85.50 173 THR A O 1
ATOM 1413 N N . PRO A 1 174 ? 16.218 20.281 9.055 1.00 86.88 174 PRO A N 1
ATOM 1414 C CA . PRO A 1 174 ? 16.406 18.904 8.587 1.00 86.88 174 PRO A CA 1
ATOM 1415 C C . PRO A 1 174 ? 17.721 18.260 9.050 1.00 86.88 174 PRO A C 1
ATOM 1417 O O . PRO A 1 174 ? 17.786 17.048 9.244 1.00 86.88 174 PRO A O 1
ATOM 1420 N N . GLU A 1 175 ? 18.770 19.054 9.248 1.00 85.38 175 GLU A N 1
ATOM 1421 C CA . GLU A 1 175 ? 20.071 18.574 9.715 1.00 85.38 175 GLU A CA 1
ATOM 1422 C C . GLU A 1 175 ? 19.978 18.088 11.168 1.00 85.38 175 GLU A C 1
ATOM 1424 O O . GLU A 1 175 ? 20.404 16.979 11.483 1.00 85.38 175 GLU A O 1
ATOM 1429 N N . HIS A 1 176 ? 19.323 18.858 12.047 1.00 87.81 176 HIS A N 1
ATOM 1430 C CA . HIS A 1 176 ? 19.081 18.435 13.431 1.00 87.81 176 HIS A CA 1
ATOM 1431 C C . HIS A 1 176 ? 18.227 17.168 13.500 1.00 87.81 176 HIS A C 1
ATOM 1433 O O . HIS A 1 176 ? 18.490 16.297 14.324 1.00 87.81 176 HIS A O 1
ATOM 1439 N N . GLN A 1 177 ? 17.230 17.066 12.620 1.00 88.25 177 GLN A N 1
ATOM 1440 C CA . GLN A 1 177 ? 16.397 15.877 12.475 1.00 88.25 177 GLN A CA 1
ATOM 1441 C C . GLN A 1 177 ? 17.240 14.648 12.090 1.00 88.25 177 GLN A C 1
ATOM 1443 O O . GLN A 1 177 ? 17.132 13.610 12.735 1.00 88.25 177 GLN A O 1
ATOM 1448 N N . THR A 1 178 ? 18.138 14.789 11.111 1.00 86.25 178 THR A N 1
ATOM 1449 C CA . THR A 1 178 ? 19.033 13.707 10.663 1.00 86.25 178 THR A CA 1
ATOM 1450 C C . THR A 1 178 ? 19.966 13.243 11.787 1.00 86.25 178 THR A C 1
ATOM 1452 O O . THR A 1 178 ? 20.123 12.045 12.002 1.00 86.25 178 THR A O 1
ATOM 1455 N N . ILE A 1 179 ? 20.548 14.171 12.557 1.00 87.69 179 ILE A N 1
ATOM 1456 C CA . ILE A 1 179 ? 21.413 13.824 13.699 1.00 87.69 179 ILE A CA 1
ATOM 1457 C C . ILE A 1 179 ? 20.601 13.153 14.819 1.00 87.69 179 ILE A C 1
ATOM 1459 O O . ILE A 1 179 ? 21.072 12.205 15.444 1.00 87.69 179 ILE A O 1
ATOM 1463 N N . ALA A 1 180 ? 19.372 13.609 15.077 1.00 88.19 180 ALA A N 1
ATOM 1464 C CA . ALA A 1 180 ? 18.498 13.000 16.077 1.00 88.19 180 ALA A CA 1
ATOM 1465 C C . ALA A 1 180 ? 18.099 11.561 15.714 1.00 88.19 180 ALA A C 1
ATOM 1467 O O . ALA A 1 180 ? 18.007 10.719 16.603 1.00 88.19 180 ALA A O 1
ATOM 1468 N N . GLU A 1 181 ? 17.913 11.256 14.428 1.00 88.00 181 GLU A N 1
ATOM 1469 C CA . GLU A 1 181 ? 17.638 9.898 13.937 1.00 88.00 181 GLU A CA 1
ATOM 1470 C C . GLU A 1 181 ? 18.797 8.919 14.195 1.00 88.00 181 GLU A C 1
ATOM 1472 O O . GLU A 1 181 ? 18.559 7.722 14.334 1.00 88.00 181 GLU A O 1
ATOM 1477 N N . LEU A 1 182 ? 20.037 9.400 14.346 1.00 86.25 182 LEU A N 1
ATOM 1478 C CA . LEU A 1 182 ? 21.177 8.554 14.737 1.00 86.25 182 LEU A CA 1
ATOM 1479 C C . LEU A 1 182 ? 21.088 8.068 16.191 1.00 86.25 182 LEU A C 1
ATOM 1481 O O . LEU A 1 182 ? 21.736 7.092 16.557 1.00 86.25 182 LEU A O 1
ATOM 1485 N N . LEU A 1 183 ? 20.308 8.762 17.025 1.00 88.38 183 LEU A N 1
ATOM 1486 C CA . LEU A 1 183 ? 20.112 8.436 18.438 1.00 88.38 183 LEU A CA 1
ATOM 1487 C C . LEU A 1 183 ? 18.904 7.518 18.677 1.00 88.38 183 LEU A C 1
ATOM 1489 O O . LEU A 1 183 ? 18.650 7.125 19.819 1.00 88.38 183 LEU A O 1
ATOM 1493 N N . ASP A 1 184 ? 18.135 7.218 17.631 1.00 88.56 184 ASP A N 1
ATOM 1494 C CA . ASP A 1 184 ? 16.990 6.319 17.705 1.00 88.56 184 ASP A CA 1
ATOM 1495 C C . ASP A 1 184 ? 17.447 4.854 17.887 1.00 88.56 184 ASP A C 1
ATOM 1497 O O . ASP A 1 184 ? 18.481 4.452 17.346 1.00 88.56 184 ASP A O 1
ATOM 1501 N N . PRO A 1 185 ? 16.692 4.034 18.640 1.00 86.88 185 PRO A N 1
ATOM 1502 C CA . PRO A 1 185 ? 17.065 2.652 18.951 1.00 86.88 185 PRO A CA 1
ATOM 1503 C C . PRO A 1 185 ? 17.083 1.748 17.709 1.00 86.88 185 PRO A C 1
ATOM 1505 O O . PRO A 1 185 ? 16.057 1.532 17.081 1.00 86.88 185 PRO A O 1
ATOM 1508 N N . GLN A 1 186 ? 18.213 1.132 17.380 1.00 81.81 186 GLN A N 1
ATOM 1509 C CA . GLN A 1 186 ? 18.373 0.283 16.189 1.00 81.81 186 GLN A CA 1
ATOM 1510 C C . GLN A 1 186 ? 17.982 -1.180 16.427 1.00 81.81 186 GLN A C 1
ATOM 1512 O O . GLN A 1 186 ? 17.631 -1.900 15.492 1.00 81.81 186 GLN A O 1
ATOM 1517 N N . THR A 1 187 ? 18.030 -1.631 17.678 1.00 82.06 187 THR A N 1
ATOM 1518 C CA . THR A 1 187 ? 17.659 -2.990 18.098 1.00 82.06 187 THR A CA 1
ATOM 1519 C C . THR A 1 187 ? 16.545 -2.941 19.137 1.00 82.06 187 THR A C 1
ATOM 1521 O O . THR A 1 187 ? 16.356 -1.932 19.820 1.00 82.06 187 THR A O 1
ATOM 1524 N N . ALA A 1 188 ? 15.805 -4.043 19.304 1.00 81.12 188 ALA A N 1
ATOM 1525 C CA . ALA A 1 188 ? 14.783 -4.131 20.348 1.00 81.12 188 ALA A CA 1
ATOM 1526 C C . ALA A 1 188 ? 15.366 -3.847 21.748 1.00 81.12 188 ALA A C 1
ATOM 1528 O O . ALA A 1 188 ? 14.705 -3.214 22.565 1.00 81.12 188 ALA A O 1
ATOM 1529 N N . GLU A 1 189 ? 16.604 -4.276 22.013 1.00 83.94 189 GLU A N 1
ATOM 1530 C CA . GLU A 1 189 ? 17.339 -4.074 23.267 1.00 83.94 189 GLU A CA 1
ATOM 1531 C C . GLU A 1 189 ? 17.692 -2.611 23.571 1.00 83.94 189 GLU A C 1
ATOM 1533 O O . GLU A 1 189 ? 17.852 -2.261 24.742 1.00 83.94 189 GLU A O 1
ATOM 1538 N N . GLU A 1 190 ? 17.803 -1.761 22.550 1.00 86.25 190 GLU A N 1
ATOM 1539 C CA . GLU A 1 190 ? 18.143 -0.340 22.695 1.00 86.25 190 GLU A CA 1
ATOM 1540 C C . GLU A 1 190 ? 16.946 0.530 23.096 1.00 86.25 190 GLU A C 1
ATOM 1542 O O . GLU A 1 190 ? 17.120 1.685 23.486 1.00 86.25 190 GLU A O 1
ATOM 1547 N N . PHE A 1 191 ? 15.721 -0.004 23.055 1.00 87.50 191 PHE A N 1
ATOM 1548 C CA . PHE A 1 191 ? 14.544 0.735 23.503 1.00 87.50 191 PHE A CA 1
ATOM 1549 C C . PHE A 1 191 ? 14.561 0.930 25.019 1.00 87.50 191 PHE A C 1
ATOM 1551 O O . PHE A 1 191 ? 14.494 -0.021 25.800 1.00 87.50 191 PHE A O 1
ATOM 1558 N N . ILE A 1 192 ? 14.573 2.192 25.447 1.00 87.19 192 ILE A N 1
ATOM 1559 C CA . ILE A 1 192 ? 14.690 2.564 26.860 1.00 87.19 192 ILE A CA 1
ATOM 1560 C C . ILE A 1 192 ? 13.405 3.214 27.368 1.00 87.19 192 ILE A C 1
ATOM 1562 O O . ILE A 1 192 ? 12.914 4.202 26.818 1.00 87.19 192 ILE A O 1
ATOM 1566 N N . PHE A 1 193 ? 12.906 2.691 28.486 1.00 87.50 193 PHE A N 1
ATOM 1567 C CA . PHE A 1 193 ? 11.856 3.269 29.310 1.00 87.50 193 PHE A CA 1
ATOM 1568 C C . PHE A 1 193 ? 12.317 4.612 29.876 1.00 87.50 193 PHE A C 1
ATOM 1570 O O . PHE A 1 193 ? 13.301 4.705 30.615 1.00 87.50 193 PHE A O 1
ATOM 1577 N N . CYS A 1 194 ? 11.573 5.668 29.563 1.00 85.62 194 CYS A N 1
ATOM 1578 C CA . CYS A 1 194 ? 11.955 7.027 29.916 1.00 85.62 194 CYS A CA 1
ATOM 1579 C C . CYS A 1 194 ? 11.247 7.531 31.181 1.00 85.62 194 CYS A C 1
ATOM 1581 O O . CYS A 1 194 ? 10.037 7.773 31.202 1.00 85.62 194 CYS A O 1
ATOM 1583 N N . LYS A 1 195 ? 12.047 7.782 32.226 1.00 82.25 195 LYS A N 1
ATOM 1584 C CA . LYS A 1 195 ? 11.638 8.447 33.480 1.00 82.25 195 LYS A CA 1
ATOM 1585 C C . LYS A 1 195 ? 12.017 9.931 33.557 1.00 82.25 195 LYS A C 1
ATOM 1587 O O . LYS A 1 195 ? 11.617 10.641 34.475 1.00 82.25 195 LYS A O 1
ATOM 1592 N N . PHE A 1 196 ? 12.810 10.410 32.607 1.00 72.62 196 PHE A N 1
ATOM 1593 C CA . PHE A 1 196 ? 13.365 11.760 32.632 1.00 72.62 196 PHE A CA 1
ATOM 1594 C C . PHE A 1 196 ? 12.280 12.833 32.525 1.00 72.62 196 PHE A C 1
ATOM 1596 O O . PHE A 1 196 ? 11.270 12.650 31.844 1.00 72.62 196 PHE A O 1
ATOM 1603 N N . SER A 1 197 ? 12.507 13.994 33.141 1.00 71.81 197 SER A N 1
ATOM 1604 C CA . SER A 1 197 ? 11.749 15.183 32.753 1.00 71.81 197 SER A CA 1
ATOM 1605 C C . SER A 1 197 ? 12.059 15.521 31.291 1.00 71.81 197 SER A C 1
ATOM 1607 O O . SER A 1 197 ? 13.190 15.326 30.837 1.00 71.81 197 SER A O 1
ATOM 1609 N N . ASN A 1 198 ? 11.063 16.027 30.554 1.00 72.19 198 ASN A N 1
ATOM 1610 C CA . ASN A 1 198 ? 11.237 16.421 29.148 1.00 72.19 198 ASN A CA 1
ATOM 1611 C C . ASN A 1 198 ? 12.424 17.380 29.001 1.00 72.19 198 ASN A C 1
ATOM 1613 O O . ASN A 1 198 ? 13.238 17.207 28.104 1.00 72.19 198 ASN A O 1
ATOM 1617 N N . ASP A 1 199 ? 12.573 18.319 29.936 1.00 78.50 199 ASP A N 1
ATOM 1618 C CA . ASP A 1 199 ? 13.608 19.352 29.894 1.00 78.50 199 ASP A CA 1
ATOM 1619 C C . ASP A 1 199 ? 15.037 18.799 29.964 1.00 78.50 199 ASP A C 1
ATOM 1621 O O . ASP A 1 199 ? 15.916 19.291 29.258 1.00 78.50 199 ASP A O 1
ATOM 1625 N N . LEU A 1 200 ? 15.287 17.781 30.798 1.00 79.69 200 LEU A N 1
ATOM 1626 C CA . LEU A 1 200 ? 16.630 17.213 30.949 1.00 79.69 200 LEU A CA 1
ATOM 1627 C C . LEU A 1 200 ? 17.034 16.435 29.697 1.00 79.69 200 LEU A C 1
ATOM 1629 O O . LEU A 1 200 ? 18.123 16.632 29.170 1.00 79.69 200 LEU A O 1
ATOM 1633 N N . LEU A 1 201 ? 16.130 15.579 29.220 1.00 80.44 201 LEU A N 1
ATOM 1634 C CA . LEU A 1 201 ? 16.350 14.760 28.035 1.00 80.44 201 LEU A CA 1
ATOM 1635 C C . LEU A 1 201 ? 16.533 15.635 26.791 1.00 80.44 201 LEU A C 1
ATOM 1637 O O . LEU A 1 201 ? 17.473 15.444 26.024 1.00 80.44 201 LEU A O 1
ATOM 1641 N N . LYS A 1 202 ? 15.671 16.649 26.653 1.00 80.62 202 LYS A N 1
ATOM 1642 C CA . LYS A 1 202 ? 15.765 17.674 25.619 1.00 80.62 202 LYS A CA 1
ATOM 1643 C C . LYS A 1 202 ? 17.137 18.330 25.647 1.00 80.62 202 LYS A C 1
ATOM 1645 O O . LYS A 1 202 ? 17.825 18.337 24.636 1.00 80.62 202 LYS A O 1
ATOM 1650 N N . LYS A 1 203 ? 17.551 18.855 26.802 1.00 85.69 203 LYS A N 1
ATOM 1651 C CA . LYS A 1 203 ? 18.840 19.535 26.933 1.00 85.69 203 LYS A CA 1
ATOM 1652 C C . LYS A 1 203 ? 19.996 18.649 26.455 1.00 85.69 203 LYS A C 1
ATOM 1654 O O . LYS A 1 203 ? 20.788 19.117 25.649 1.00 85.69 203 LYS A O 1
ATOM 1659 N N . SER A 1 204 ? 20.045 17.383 26.873 1.00 87.19 204 SER A N 1
ATOM 1660 C CA . SER A 1 204 ? 21.100 16.451 26.454 1.00 87.19 204 SER A CA 1
ATOM 1661 C C . SER A 1 204 ? 21.116 16.199 24.943 1.00 87.19 204 SER A C 1
ATOM 1663 O O . SER A 1 204 ? 22.183 16.229 24.337 1.00 87.19 204 SER A O 1
ATOM 1665 N N . VAL A 1 205 ? 19.951 15.995 24.317 1.00 89.62 205 VAL A N 1
ATOM 1666 C CA . VAL A 1 205 ? 19.858 15.785 22.859 1.00 89.62 205 VAL A CA 1
ATOM 1667 C C . VAL A 1 205 ? 20.272 17.040 22.089 1.00 89.62 205 VAL A C 1
ATOM 1669 O O . VAL A 1 205 ? 21.054 16.951 21.149 1.00 89.62 205 VAL A O 1
ATOM 1672 N N . PHE A 1 206 ? 19.817 18.224 22.506 1.00 88.19 206 PHE A N 1
ATOM 1673 C CA . PHE A 1 206 ? 20.201 19.477 21.847 1.00 88.19 206 PHE A CA 1
ATOM 1674 C C . PHE A 1 206 ? 21.694 19.807 22.026 1.00 88.19 206 PHE A C 1
ATOM 1676 O O . PHE A 1 206 ? 22.315 20.325 21.097 1.00 88.19 206 PHE A O 1
ATOM 1683 N N . GLU A 1 207 ? 22.283 19.501 23.187 1.00 89.06 207 GLU A N 1
ATOM 1684 C CA . GLU A 1 207 ? 23.730 19.632 23.419 1.00 89.06 207 GLU A CA 1
ATOM 1685 C C . GLU A 1 207 ? 24.532 18.704 22.496 1.00 89.06 207 GLU A C 1
ATOM 1687 O O . GLU A 1 207 ? 25.528 19.136 21.918 1.00 89.06 207 GLU A O 1
ATOM 1692 N N . TYR A 1 208 ? 24.064 17.469 22.299 1.00 90.06 208 TYR A N 1
ATOM 1693 C CA . TYR A 1 208 ? 24.672 16.515 21.374 1.00 90.06 208 TYR A CA 1
ATOM 1694 C C . TYR A 1 208 ? 24.602 16.980 19.918 1.00 90.06 208 TYR A C 1
ATOM 1696 O O . TYR A 1 208 ? 25.626 17.043 19.244 1.00 90.06 208 TYR A O 1
ATOM 1704 N N . ILE A 1 209 ? 23.412 17.370 19.454 1.00 88.88 209 ILE A N 1
ATOM 1705 C CA . ILE A 1 209 ? 23.206 17.873 18.090 1.00 88.88 209 ILE A CA 1
ATOM 1706 C C . ILE A 1 209 ? 24.105 19.087 17.820 1.00 88.88 209 ILE A C 1
ATOM 1708 O O . ILE A 1 209 ? 24.756 19.156 16.781 1.00 88.88 209 ILE A O 1
ATOM 1712 N N . SER A 1 210 ? 24.196 20.014 18.781 1.00 86.69 210 SER A N 1
ATOM 1713 C CA . SER A 1 210 ? 25.063 21.192 18.660 1.00 86.69 210 SER A CA 1
ATOM 1714 C C . SER A 1 210 ? 26.543 20.807 18.568 1.00 86.69 210 SER A C 1
ATOM 1716 O O . SER A 1 210 ? 27.281 21.411 17.797 1.00 86.69 210 SER A O 1
ATOM 1718 N N . LEU A 1 211 ? 26.985 19.803 19.334 1.00 86.38 211 LEU A N 1
ATOM 1719 C CA . LEU A 1 211 ? 28.359 19.304 19.289 1.00 86.38 211 LEU A CA 1
ATOM 1720 C C . LEU A 1 211 ? 28.686 18.683 17.923 1.00 86.38 211 LEU A C 1
ATOM 1722 O O . LEU A 1 211 ? 29.701 19.042 17.331 1.00 86.38 211 LEU A O 1
ATOM 1726 N N . VAL A 1 212 ? 27.820 17.807 17.405 1.00 85.12 212 VAL A N 1
ATOM 1727 C CA . VAL A 1 212 ? 28.001 17.162 16.092 1.00 85.12 212 VAL A CA 1
ATOM 1728 C C . VAL A 1 212 ? 28.049 18.202 14.972 1.00 85.12 212 VAL A C 1
ATOM 1730 O O . VAL A 1 212 ? 28.994 18.194 14.189 1.00 85.12 212 VAL A O 1
ATOM 1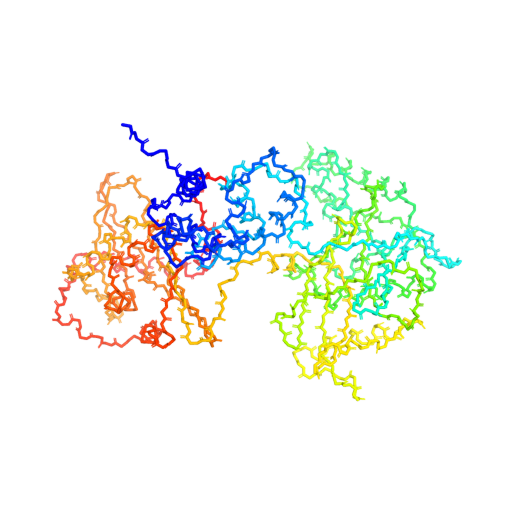733 N N . GLY A 1 213 ? 27.122 19.167 14.963 1.00 77.69 213 GLY A N 1
ATOM 1734 C CA . GLY A 1 213 ? 27.114 20.234 13.956 1.00 77.69 213 GLY A CA 1
ATOM 1735 C C . GLY A 1 213 ? 28.409 21.057 13.933 1.00 77.69 213 GLY A C 1
ATOM 1736 O O . GLY A 1 213 ? 28.894 21.415 12.865 1.00 77.69 213 GLY A O 1
ATOM 1737 N N . THR A 1 214 ? 29.033 21.307 15.092 1.00 74.75 214 THR A N 1
ATOM 1738 C CA . THR A 1 214 ? 30.337 22.000 15.136 1.00 74.75 214 THR A CA 1
ATOM 1739 C C . THR A 1 214 ? 31.515 21.150 14.658 1.00 74.75 214 THR A C 1
ATOM 1741 O O . THR A 1 214 ? 32.550 21.710 14.301 1.00 74.75 214 THR A O 1
ATOM 1744 N N . LEU A 1 215 ? 31.398 19.821 14.673 1.00 71.19 215 LEU A N 1
ATOM 1745 C CA . LEU A 1 215 ? 32.452 18.911 14.220 1.00 71.19 215 LEU A CA 1
ATOM 1746 C C . LEU A 1 215 ? 32.392 18.705 12.700 1.00 71.19 215 LEU A C 1
ATOM 1748 O O . LEU A 1 215 ? 33.435 18.760 12.054 1.00 71.19 215 LEU A O 1
ATOM 1752 N N . GLU A 1 216 ? 31.190 18.580 12.125 1.00 64.19 216 GLU A N 1
ATOM 1753 C CA . GLU A 1 216 ? 30.985 18.440 10.672 1.00 64.19 216 GLU A CA 1
ATOM 1754 C C . GLU A 1 216 ? 31.481 19.655 9.868 1.00 64.19 216 GLU A C 1
ATOM 1756 O O . GLU A 1 216 ? 31.957 19.505 8.745 1.00 64.19 216 GLU A O 1
ATOM 1761 N N . GLU A 1 217 ? 31.433 20.867 10.435 1.00 58.91 217 GLU A N 1
ATOM 1762 C CA . GLU A 1 217 ? 31.975 22.072 9.784 1.00 58.91 217 GLU A CA 1
ATOM 1763 C C . GLU A 1 217 ? 33.517 22.101 9.721 1.00 58.91 217 GLU A C 1
ATOM 1765 O O . GLU A 1 217 ? 34.078 22.914 8.981 1.00 58.91 217 GLU A O 1
ATOM 1770 N N . ASN A 1 218 ? 34.210 21.257 10.498 1.00 56.50 218 ASN A N 1
ATOM 1771 C CA . ASN A 1 218 ? 35.648 21.387 10.748 1.00 56.50 218 ASN A CA 1
ATOM 1772 C C . ASN A 1 218 ? 36.520 20.199 10.290 1.00 56.50 218 ASN A C 1
ATOM 1774 O O . ASN A 1 218 ? 37.725 20.411 10.176 1.00 56.50 218 ASN A O 1
ATOM 1778 N N . ASP A 1 219 ? 35.980 19.006 10.001 1.00 54.50 219 ASP A N 1
ATOM 1779 C CA . ASP A 1 219 ? 36.737 17.878 9.412 1.00 54.50 219 ASP A CA 1
ATOM 1780 C C . ASP A 1 219 ? 35.806 16.767 8.868 1.00 54.50 219 ASP A C 1
ATOM 1782 O O . ASP A 1 219 ? 34.853 16.374 9.534 1.00 54.50 219 ASP A O 1
ATOM 1786 N N . GLU A 1 220 ? 36.106 16.211 7.683 1.00 54.34 220 GLU A N 1
ATOM 1787 C CA . GLU A 1 220 ? 35.290 15.166 7.016 1.00 54.34 220 GLU A CA 1
ATOM 1788 C C . GLU A 1 220 ? 35.516 13.732 7.568 1.00 54.34 220 GLU A C 1
ATOM 1790 O O . GLU A 1 220 ? 34.768 12.824 7.216 1.00 54.34 220 GLU A O 1
ATOM 1795 N N . ASP A 1 221 ? 36.508 13.522 8.447 1.00 55.00 221 ASP A N 1
ATOM 1796 C CA . ASP A 1 221 ? 36.980 12.194 8.905 1.00 55.00 221 ASP A CA 1
ATOM 1797 C C . ASP A 1 221 ? 36.856 11.970 10.438 1.00 55.00 221 ASP A C 1
ATOM 1799 O O . ASP A 1 221 ? 37.628 11.206 11.027 1.00 55.00 221 ASP A O 1
ATOM 1803 N N . PHE A 1 222 ? 35.927 12.642 11.131 1.00 62.47 222 PHE A N 1
ATOM 1804 C CA . PHE A 1 222 ? 35.827 12.547 12.597 1.00 62.47 222 PHE A CA 1
ATOM 1805 C C . PHE A 1 222 ? 34.843 11.471 13.091 1.00 62.47 222 PHE A C 1
ATOM 1807 O O . PHE A 1 222 ? 33.701 11.399 12.639 1.00 62.47 222 PHE A O 1
ATOM 1814 N N . ASP A 1 223 ? 35.268 10.676 14.082 1.00 69.19 223 ASP A N 1
ATOM 1815 C CA . ASP A 1 223 ? 34.389 9.763 14.823 1.00 69.19 223 ASP A CA 1
ATOM 1816 C C . ASP A 1 223 ? 33.335 10.573 15.597 1.00 69.19 223 ASP A C 1
ATOM 1818 O O . ASP A 1 223 ? 33.670 11.481 16.368 1.00 69.19 223 ASP A O 1
ATOM 1822 N N . LEU A 1 224 ? 32.052 10.246 15.409 1.00 72.75 224 LEU A N 1
ATOM 1823 C CA . LEU A 1 224 ? 30.964 10.900 16.136 1.00 72.75 224 LEU A CA 1
ATOM 1824 C C . LEU A 1 224 ? 31.136 10.691 17.653 1.00 72.75 224 LEU A C 1
ATOM 1826 O O . LEU A 1 224 ? 31.449 9.579 18.085 1.00 72.75 224 LEU A O 1
ATOM 1830 N N . PRO A 1 225 ? 30.919 11.728 18.485 1.00 80.56 225 PRO A N 1
ATOM 1831 C CA . PRO A 1 225 ? 30.988 11.576 19.931 1.00 80.56 225 PRO A CA 1
ATOM 1832 C C . PRO A 1 225 ? 29.926 10.580 20.420 1.00 80.56 225 PRO A C 1
ATOM 1834 O O . PRO A 1 225 ? 28.818 10.524 19.882 1.00 80.56 225 PRO A O 1
ATOM 1837 N N . ASP A 1 226 ? 30.240 9.834 21.480 1.00 82.00 226 ASP A N 1
ATOM 1838 C CA . ASP A 1 226 ? 29.276 8.938 22.123 1.00 82.00 226 ASP A CA 1
ATOM 1839 C C . ASP A 1 226 ? 28.169 9.751 22.809 1.00 82.00 226 ASP A C 1
ATOM 1841 O O . ASP A 1 226 ? 28.426 10.587 23.686 1.00 82.00 226 ASP A O 1
ATOM 1845 N N . PHE A 1 227 ? 26.913 9.480 22.455 1.00 85.56 227 PHE A N 1
ATOM 1846 C CA . PHE A 1 227 ? 25.775 10.033 23.178 1.00 85.56 227 PHE A CA 1
ATOM 1847 C C . PHE A 1 227 ? 25.538 9.256 24.474 1.00 85.56 227 PHE A C 1
ATOM 1849 O O . PHE A 1 227 ? 25.392 8.035 24.477 1.00 85.56 227 PHE A O 1
ATOM 1856 N N . SER A 1 228 ? 25.454 9.972 25.595 1.00 79.88 228 SER A N 1
ATOM 1857 C CA . SER A 1 228 ? 25.162 9.378 26.898 1.00 79.88 228 SER A CA 1
ATOM 1858 C C . SER A 1 228 ? 23.832 9.888 27.439 1.00 79.88 228 SER A C 1
ATOM 1860 O O . SER A 1 228 ? 23.633 11.082 27.666 1.00 79.88 228 SER A O 1
ATOM 1862 N N . LEU A 1 229 ? 22.909 8.955 27.676 1.00 80.62 229 LEU A N 1
ATOM 1863 C CA . LEU A 1 229 ? 21.651 9.263 28.342 1.00 80.62 229 LEU A CA 1
ATOM 1864 C C . LEU A 1 229 ? 21.897 9.618 29.817 1.00 80.62 229 LEU A C 1
ATOM 1866 O O . LEU A 1 229 ? 22.760 9.013 30.463 1.00 80.62 229 LEU A O 1
ATOM 1870 N N . PRO A 1 230 ? 21.112 10.546 30.396 1.00 75.94 230 PRO A N 1
ATOM 1871 C CA . PRO A 1 230 ? 21.175 10.797 31.828 1.00 75.94 230 PRO A CA 1
ATOM 1872 C C . PRO A 1 230 ? 20.896 9.493 32.592 1.00 75.94 230 PRO A C 1
ATOM 1874 O O . PRO A 1 230 ? 19.999 8.737 32.232 1.00 75.94 230 PRO A O 1
ATOM 1877 N N . PHE A 1 231 ? 21.628 9.202 33.667 1.00 72.38 231 PHE A N 1
ATOM 1878 C CA . PHE A 1 231 ? 21.358 7.999 34.460 1.00 72.38 231 PHE A CA 1
ATOM 1879 C C . PHE A 1 231 ? 20.260 8.260 35.496 1.00 72.38 231 PHE A C 1
ATOM 1881 O O . PHE A 1 231 ? 20.425 9.094 36.388 1.00 72.38 231 PHE A O 1
ATOM 1888 N N . VAL A 1 232 ? 19.161 7.504 35.429 1.00 76.19 232 VAL A N 1
ATOM 1889 C CA . VAL A 1 232 ? 18.140 7.449 36.485 1.00 76.19 232 VAL A CA 1
ATOM 1890 C C . VAL A 1 232 ? 17.789 5.990 36.759 1.00 76.19 232 VAL A C 1
ATOM 1892 O O . VAL A 1 232 ? 17.395 5.251 35.861 1.00 76.19 232 VAL A O 1
ATOM 1895 N N . ALA A 1 233 ? 17.916 5.570 38.018 1.00 84.69 233 ALA A N 1
ATOM 1896 C CA . ALA A 1 233 ? 17.576 4.212 38.416 1.00 84.69 233 ALA A CA 1
ATOM 1897 C C . ALA A 1 233 ? 16.059 3.970 38.317 1.00 84.69 233 ALA A C 1
ATOM 1899 O O . ALA A 1 233 ? 15.261 4.691 38.924 1.00 84.69 233 ALA A O 1
ATOM 1900 N N . LEU A 1 234 ? 15.680 2.920 37.587 1.00 88.12 234 LEU A N 1
ATOM 1901 C CA . LEU A 1 234 ? 14.302 2.440 37.509 1.00 88.12 234 LEU A CA 1
ATOM 1902 C C . LEU A 1 234 ? 13.893 1.744 38.816 1.00 88.12 234 LEU A C 1
ATOM 1904 O O . LEU A 1 234 ? 14.670 0.968 39.389 1.00 88.12 234 LEU A O 1
ATOM 1908 N N . THR A 1 235 ? 12.660 1.979 39.264 1.00 90.44 235 THR A N 1
ATOM 1909 C CA . THR A 1 235 ? 12.025 1.190 40.330 1.00 90.44 235 THR A CA 1
ATOM 1910 C C . THR A 1 235 ? 11.800 -0.252 39.871 1.00 90.44 235 THR A C 1
ATOM 1912 O O . THR A 1 235 ? 11.925 -0.576 38.689 1.00 90.44 235 THR A O 1
ATOM 1915 N N . ASN A 1 236 ? 11.461 -1.156 40.793 1.00 89.62 236 ASN A N 1
ATOM 1916 C CA . ASN A 1 236 ? 11.165 -2.544 40.425 1.00 89.62 236 ASN A CA 1
ATOM 1917 C C . ASN A 1 236 ? 9.994 -2.628 39.441 1.00 89.62 236 ASN A C 1
ATOM 1919 O O . ASN A 1 236 ? 10.060 -3.396 38.483 1.00 89.62 236 ASN A O 1
ATOM 1923 N N . LYS A 1 237 ? 8.965 -1.800 39.639 1.00 86.44 237 LYS A N 1
ATOM 1924 C CA . LYS A 1 237 ? 7.810 -1.739 38.746 1.00 86.44 237 LYS A CA 1
ATOM 1925 C C . LYS A 1 237 ? 8.165 -1.162 37.374 1.00 86.44 237 LYS A C 1
ATOM 1927 O O . LYS A 1 237 ? 7.775 -1.717 36.355 1.00 86.44 237 LYS A O 1
ATOM 1932 N N . GLU A 1 238 ? 8.983 -0.114 37.317 1.00 89.19 238 GLU A N 1
ATOM 1933 C CA . GLU A 1 238 ? 9.477 0.437 36.045 1.00 89.19 238 GLU A CA 1
ATOM 1934 C C . GLU A 1 238 ? 10.365 -0.566 35.290 1.00 89.19 238 GLU A C 1
ATOM 1936 O O . GLU A 1 238 ? 10.240 -0.698 34.077 1.00 89.19 238 GLU A O 1
ATOM 1941 N N . LYS A 1 239 ? 11.197 -1.348 35.994 1.00 90.19 239 LYS A N 1
ATOM 1942 C CA . LYS A 1 239 ? 11.960 -2.454 35.385 1.00 90.19 239 LYS A CA 1
ATOM 1943 C C . LYS A 1 239 ? 11.055 -3.539 34.808 1.00 90.19 239 LYS A C 1
ATOM 1945 O O . LYS A 1 239 ? 11.376 -4.095 33.764 1.00 90.19 239 LYS A O 1
ATOM 1950 N N . GLN A 1 240 ? 9.930 -3.839 35.458 1.00 86.62 240 GLN A N 1
ATOM 1951 C CA . GLN A 1 240 ? 8.946 -4.772 34.906 1.00 86.62 240 GLN A CA 1
ATOM 1952 C C . GLN A 1 240 ? 8.361 -4.242 33.592 1.00 86.62 240 GLN A C 1
ATOM 1954 O O . GLN A 1 240 ? 8.293 -4.995 32.627 1.00 86.62 240 GLN A O 1
ATOM 1959 N N . TYR A 1 241 ? 8.014 -2.953 33.516 1.00 86.44 241 TYR A N 1
ATOM 1960 C CA . TYR A 1 241 ? 7.539 -2.339 32.270 1.00 86.44 241 TYR A CA 1
ATOM 1961 C C . TYR A 1 241 ? 8.617 -2.244 31.189 1.00 86.44 241 TYR A C 1
ATOM 1963 O O . TYR A 1 241 ? 8.306 -2.464 30.024 1.00 86.44 241 TYR A O 1
ATOM 1971 N N . GLN A 1 242 ? 9.871 -1.965 31.553 1.00 89.38 242 GLN A N 1
ATOM 1972 C CA . GLN A 1 242 ? 11.007 -2.041 30.632 1.00 89.38 242 GLN A CA 1
ATOM 1973 C C . GLN A 1 242 ? 11.118 -3.445 30.031 1.00 89.38 242 GLN A C 1
ATOM 1975 O O . GLN A 1 242 ? 11.171 -3.586 28.816 1.00 89.38 242 GLN A O 1
ATOM 1980 N N . ASN A 1 243 ? 11.117 -4.488 30.862 1.00 87.12 243 ASN A N 1
ATOM 1981 C CA . ASN A 1 243 ? 11.216 -5.864 30.375 1.00 87.12 243 ASN A CA 1
ATOM 1982 C C . ASN A 1 243 ? 10.018 -6.233 29.490 1.00 87.12 243 ASN A C 1
ATOM 1984 O O . ASN A 1 243 ? 10.210 -6.801 28.422 1.00 87.12 243 ASN A O 1
ATOM 1988 N N . LEU A 1 244 ? 8.807 -5.836 29.891 1.00 83.56 244 LEU A N 1
ATOM 1989 C CA . LEU A 1 244 ? 7.587 -6.019 29.105 1.00 83.56 244 LEU A CA 1
ATOM 1990 C C . LEU A 1 244 ? 7.688 -5.340 27.730 1.00 83.56 244 LEU A C 1
ATOM 1992 O O . LEU A 1 244 ? 7.319 -5.937 26.724 1.00 83.56 244 LEU A O 1
ATOM 1996 N N . LEU A 1 245 ? 8.184 -4.098 27.684 1.00 86.56 245 LEU A N 1
ATOM 1997 C CA . LEU A 1 245 ? 8.404 -3.348 26.447 1.00 86.56 245 LEU A CA 1
ATOM 1998 C C . LEU A 1 245 ? 9.374 -4.094 25.523 1.00 86.56 245 LEU A C 1
ATOM 2000 O O . LEU A 1 245 ? 9.078 -4.266 24.345 1.00 86.56 245 LEU A O 1
ATOM 2004 N N . LEU A 1 246 ? 10.505 -4.556 26.060 1.00 87.38 246 LEU A N 1
ATOM 2005 C CA . LEU A 1 246 ? 11.511 -5.296 25.297 1.00 87.38 246 LEU A CA 1
ATOM 2006 C C . LEU A 1 246 ? 10.953 -6.616 24.753 1.00 87.38 246 LEU A C 1
ATOM 2008 O O . LEU A 1 246 ? 11.166 -6.938 23.588 1.00 87.38 246 LEU A O 1
ATOM 2012 N N . GLU A 1 247 ? 10.224 -7.375 25.575 1.00 81.81 247 GLU A N 1
ATOM 2013 C CA . GLU A 1 247 ? 9.574 -8.620 25.152 1.00 81.81 247 GLU A CA 1
ATOM 2014 C C . GLU A 1 247 ? 8.550 -8.364 24.041 1.00 81.81 247 GLU A C 1
ATOM 2016 O O . GLU A 1 247 ? 8.563 -9.055 23.025 1.00 81.81 247 GLU A O 1
ATOM 2021 N N . LEU A 1 248 ? 7.722 -7.325 24.184 1.00 80.19 248 LEU A N 1
ATOM 2022 C CA . LEU A 1 248 ? 6.781 -6.899 23.150 1.00 80.19 248 LEU A CA 1
ATOM 2023 C C . LEU A 1 248 ? 7.483 -6.539 21.843 1.00 80.19 248 LEU A C 1
ATOM 2025 O O . LEU A 1 248 ? 7.068 -7.007 20.791 1.00 80.19 248 LEU A O 1
ATOM 2029 N N . LEU A 1 249 ? 8.552 -5.747 21.892 1.00 81.94 249 LEU A N 1
ATOM 2030 C CA . LEU A 1 249 ? 9.257 -5.312 20.688 1.00 81.94 249 LEU A CA 1
ATOM 2031 C C . LEU A 1 249 ? 9.938 -6.470 19.952 1.00 81.94 249 LEU A C 1
ATOM 2033 O O . LEU A 1 249 ? 9.860 -6.550 18.728 1.00 81.94 249 LEU A O 1
ATOM 2037 N N . LYS A 1 250 ? 10.510 -7.428 20.691 1.00 78.50 250 LYS A N 1
ATOM 2038 C CA . LYS A 1 250 ? 11.062 -8.668 20.115 1.00 78.50 250 LYS A CA 1
ATOM 2039 C C . LYS A 1 250 ? 10.014 -9.473 19.354 1.00 78.50 250 LYS A C 1
ATOM 2041 O O . LYS A 1 250 ? 10.324 -10.087 18.338 1.00 78.50 250 LYS A O 1
ATOM 2046 N N . ILE A 1 251 ? 8.778 -9.463 19.846 1.00 73.81 251 ILE A N 1
ATOM 2047 C CA . ILE A 1 251 ? 7.638 -10.138 19.223 1.00 73.81 251 ILE A CA 1
ATOM 2048 C C . ILE A 1 251 ? 7.207 -9.398 17.945 1.00 73.81 251 ILE A C 1
ATOM 2050 O O . ILE A 1 251 ? 6.887 -10.043 16.950 1.00 73.81 251 ILE A O 1
ATOM 2054 N N . THR A 1 252 ? 7.231 -8.060 17.928 1.00 66.06 252 THR A N 1
ATOM 2055 C CA . THR A 1 252 ? 6.774 -7.252 16.778 1.00 66.06 252 THR A CA 1
ATOM 2056 C C . THR A 1 252 ? 7.717 -7.237 15.571 1.00 66.06 252 THR A C 1
ATOM 2058 O O . THR A 1 252 ? 7.320 -6.768 14.505 1.00 66.06 252 THR A O 1
ATOM 2061 N N . GLY A 1 253 ? 8.927 -7.779 15.723 1.00 64.94 253 GLY A N 1
ATOM 2062 C CA . GLY A 1 253 ? 9.973 -7.814 14.701 1.00 64.94 253 GLY A CA 1
ATOM 2063 C C . GLY A 1 253 ? 11.203 -7.022 15.138 1.00 64.94 253 GLY A C 1
ATOM 2064 O O . GLY A 1 253 ? 11.075 -5.997 15.800 1.00 64.94 253 GLY A O 1
ATOM 2065 N N . ASP A 1 254 ? 12.392 -7.513 14.784 1.00 63.00 254 ASP A N 1
ATOM 2066 C CA . ASP A 1 254 ? 13.655 -6.846 15.106 1.00 63.00 254 ASP A CA 1
ATOM 2067 C C . ASP A 1 254 ? 13.966 -5.755 14.061 1.00 63.00 254 ASP A C 1
ATOM 2069 O O . ASP A 1 254 ? 14.180 -6.090 12.885 1.00 63.00 254 ASP A O 1
ATOM 2073 N N . PRO A 1 255 ? 14.009 -4.465 14.453 1.00 59.97 255 PRO A N 1
ATOM 2074 C CA . PRO A 1 255 ? 14.335 -3.375 13.537 1.00 59.97 255 PRO A CA 1
ATOM 2075 C C . PRO A 1 255 ? 15.739 -3.496 12.932 1.00 59.97 255 PRO A C 1
ATOM 2077 O O . PRO A 1 255 ? 15.967 -2.992 11.832 1.00 59.97 255 PRO A O 1
ATOM 2080 N N . SER A 1 256 ? 16.647 -4.229 13.589 1.00 59.62 256 SER A N 1
ATOM 2081 C CA . SER A 1 256 ? 18.041 -4.397 13.161 1.00 59.62 256 SER A CA 1
ATOM 2082 C C . SER A 1 256 ? 18.182 -5.068 11.790 1.00 59.62 256 SER A C 1
ATOM 2084 O O . SER A 1 256 ? 19.161 -4.863 11.071 1.00 59.62 256 SER A O 1
ATOM 2086 N N . HIS A 1 257 ? 17.192 -5.880 11.411 1.00 61.19 257 HIS A N 1
ATOM 2087 C CA . HIS A 1 257 ? 17.192 -6.635 10.163 1.00 61.19 257 HIS A CA 1
ATOM 2088 C C . HIS A 1 257 ? 16.386 -5.959 9.055 1.00 61.19 257 HIS A C 1
ATOM 2090 O O . HIS A 1 257 ? 16.662 -6.187 7.876 1.00 61.19 257 HIS A O 1
ATOM 2096 N N . ASN A 1 258 ? 15.385 -5.153 9.413 1.00 69.94 258 ASN A N 1
ATOM 2097 C CA . ASN A 1 258 ? 14.589 -4.393 8.462 1.00 69.94 258 ASN A CA 1
ATOM 2098 C C . ASN A 1 258 ? 13.920 -3.202 9.164 1.00 69.94 258 ASN A C 1
ATOM 2100 O O . ASN A 1 258 ? 13.057 -3.387 10.024 1.00 69.94 258 ASN A O 1
ATOM 2104 N N . LEU A 1 259 ? 14.263 -1.989 8.717 1.00 72.88 259 LEU A N 1
ATOM 2105 C CA . LEU A 1 259 ? 13.671 -0.729 9.180 1.00 72.88 259 LEU A CA 1
ATOM 2106 C C . LEU A 1 259 ? 12.141 -0.697 9.037 1.00 72.88 259 LEU A C 1
ATOM 2108 O O . LEU A 1 259 ? 11.470 0.049 9.746 1.00 72.88 259 LEU A O 1
ATOM 2112 N N . ASP A 1 260 ? 11.561 -1.537 8.176 1.00 80.81 260 ASP A N 1
ATOM 2113 C CA . ASP A 1 260 ? 10.110 -1.657 8.059 1.00 80.81 260 ASP A CA 1
ATOM 2114 C C . ASP A 1 260 ? 9.437 -2.166 9.346 1.00 80.81 260 ASP A C 1
ATOM 2116 O O . ASP A 1 260 ? 8.250 -1.901 9.548 1.00 80.81 260 ASP A O 1
ATOM 2120 N N . PHE A 1 261 ? 10.170 -2.852 10.233 1.00 80.25 261 PHE A N 1
ATOM 2121 C CA . PHE A 1 261 ? 9.683 -3.278 11.551 1.00 80.25 261 PHE A CA 1
ATOM 2122 C C . PHE A 1 261 ? 9.801 -2.194 12.628 1.00 80.25 261 PHE A C 1
ATOM 2124 O O . PHE A 1 261 ? 9.345 -2.402 13.751 1.00 80.25 261 PHE A O 1
ATOM 2131 N N . TYR A 1 262 ? 10.362 -1.028 12.302 1.00 83.75 262 TYR A N 1
ATOM 2132 C CA . TYR A 1 262 ? 10.491 0.065 13.255 1.00 83.75 262 TYR A CA 1
ATOM 2133 C C . TYR A 1 262 ? 9.102 0.569 13.701 1.00 83.75 262 TYR A C 1
ATOM 2135 O O . TYR A 1 262 ? 8.251 0.864 12.848 1.00 83.75 262 TYR A O 1
ATOM 2143 N N . PRO A 1 263 ? 8.826 0.647 15.016 1.00 88.44 263 PRO A N 1
ATOM 2144 C CA . PRO A 1 263 ? 7.520 1.038 15.528 1.00 88.44 263 PRO A CA 1
ATOM 2145 C C . PRO A 1 263 ? 7.282 2.542 15.356 1.00 88.44 263 PRO A C 1
ATOM 2147 O O . PRO A 1 263 ? 8.159 3.364 15.601 1.00 88.44 263 PRO A O 1
ATOM 2150 N N . THR A 1 264 ? 6.059 2.921 14.995 1.00 88.12 264 THR A N 1
ATOM 2151 C CA . THR A 1 264 ? 5.664 4.328 14.872 1.00 88.12 264 THR A CA 1
ATOM 2152 C C . THR A 1 264 ? 5.229 4.867 16.238 1.00 88.12 264 THR A C 1
ATOM 2154 O O . THR A 1 264 ? 4.284 4.324 16.824 1.00 88.12 264 THR A O 1
ATOM 2157 N N . PRO A 1 265 ? 5.863 5.928 16.767 1.00 88.50 265 PRO A N 1
ATOM 2158 C CA . PRO A 1 265 ? 5.510 6.452 18.077 1.00 88.50 265 PRO A CA 1
ATOM 2159 C C . PRO A 1 265 ? 4.272 7.352 18.043 1.00 88.50 265 PRO A C 1
ATOM 2161 O O . PRO A 1 265 ? 3.933 7.996 17.050 1.00 88.50 265 PRO A O 1
ATOM 2164 N N . MET A 1 266 ? 3.615 7.444 19.194 1.00 87.31 266 MET A N 1
ATOM 2165 C CA . MET A 1 266 ? 2.691 8.518 19.522 1.00 87.31 266 MET A CA 1
ATOM 2166 C C . MET A 1 266 ? 3.482 9.748 19.959 1.00 87.31 266 MET A C 1
ATOM 2168 O O . MET A 1 266 ? 4.228 9.680 20.936 1.00 87.31 266 MET A O 1
ATOM 2172 N N . SER A 1 267 ? 3.245 10.876 19.293 1.00 75.88 267 SER A N 1
ATOM 2173 C CA . SER A 1 267 ? 3.657 12.193 19.776 1.00 75.88 267 SER A CA 1
ATOM 2174 C C . SER A 1 267 ? 2.454 12.886 20.408 1.00 75.88 267 SER A C 1
ATOM 2176 O O . SER A 1 267 ? 1.395 13.007 19.787 1.00 75.88 267 SER A O 1
ATOM 2178 N N . LEU A 1 268 ? 2.586 13.289 21.670 1.00 68.94 268 LEU A N 1
ATOM 2179 C CA . LEU A 1 268 ? 1.614 14.167 22.314 1.00 68.94 268 LEU A CA 1
ATOM 2180 C C . LEU A 1 268 ? 1.984 15.630 22.027 1.00 68.94 268 LEU A C 1
ATOM 2182 O O . LEU A 1 268 ? 3.091 15.945 21.600 1.00 68.94 268 LEU A O 1
ATOM 2186 N N . LYS A 1 269 ? 1.030 16.549 22.228 1.00 57.28 269 LYS A N 1
ATOM 2187 C CA . LYS A 1 269 ? 1.165 17.985 21.895 1.00 57.28 269 LYS A CA 1
ATOM 2188 C C . LYS A 1 269 ? 2.340 18.708 22.571 1.00 57.28 269 LYS A C 1
ATOM 2190 O O . LYS A 1 269 ? 2.563 19.873 22.276 1.00 57.28 269 LYS A O 1
ATOM 2195 N N . ASP A 1 270 ? 3.044 18.060 23.490 1.00 58.88 270 ASP A N 1
ATOM 2196 C CA . ASP A 1 270 ? 4.301 18.532 24.058 1.00 58.88 270 ASP A CA 1
ATOM 2197 C C . ASP A 1 270 ? 5.513 18.353 23.113 1.00 58.88 270 ASP A C 1
ATOM 2199 O O . ASP A 1 270 ? 6.624 18.673 23.523 1.00 58.88 270 ASP A O 1
ATOM 2203 N N . GLU A 1 271 ? 5.301 17.897 21.864 1.00 59.38 271 GLU A N 1
ATOM 2204 C CA . GLU A 1 271 ? 6.218 17.843 20.694 1.00 59.38 271 GLU A CA 1
ATOM 2205 C C . GLU A 1 271 ? 7.543 17.072 20.888 1.00 59.38 271 GLU A C 1
ATOM 2207 O O . GLU A 1 271 ? 8.275 16.841 19.926 1.00 59.38 271 GLU A O 1
ATOM 2212 N N . GLN A 1 272 ? 7.862 16.664 22.120 1.00 70.75 272 GLN A N 1
ATOM 2213 C CA . GLN A 1 272 ? 9.171 16.144 22.544 1.00 70.75 272 GLN A CA 1
ATOM 2214 C C . GLN A 1 272 ? 9.038 15.003 23.573 1.00 70.75 272 GLN A C 1
ATOM 2216 O O . GLN A 1 272 ? 9.938 14.736 24.374 1.00 70.75 272 GLN A O 1
ATOM 2221 N N . SER A 1 273 ? 7.891 14.320 23.557 1.00 78.88 273 SER A N 1
ATOM 2222 C CA . SER A 1 273 ? 7.665 13.065 24.271 1.00 78.88 273 SER A CA 1
ATOM 2223 C C . SER A 1 273 ? 7.116 12.033 23.302 1.00 78.88 273 SER A C 1
ATOM 2225 O O . SER A 1 273 ? 6.045 12.217 22.724 1.00 78.88 273 SER A O 1
ATOM 2227 N N . THR A 1 274 ? 7.835 10.927 23.171 1.00 88.56 274 THR A N 1
ATOM 2228 C CA . THR A 1 274 ? 7.447 9.800 22.332 1.00 88.56 274 THR A CA 1
ATOM 2229 C C . THR A 1 274 ? 6.979 8.644 23.198 1.00 88.56 274 THR A C 1
ATOM 2231 O O . THR A 1 274 ? 7.561 8.332 24.241 1.00 88.56 274 THR A O 1
ATOM 2234 N N . TYR A 1 275 ? 5.880 8.028 22.777 1.00 90.50 275 TYR A N 1
ATOM 2235 C CA . TYR A 1 275 ? 5.307 6.883 23.465 1.00 90.50 275 TYR A CA 1
ATOM 2236 C C . TYR A 1 275 ? 5.013 5.759 22.487 1.00 90.50 275 TYR A C 1
ATOM 2238 O O . TYR A 1 275 ? 4.478 5.987 21.404 1.00 90.50 275 TYR A O 1
ATOM 2246 N N . LEU A 1 276 ? 5.265 4.529 22.914 1.00 92.06 276 LEU A N 1
ATOM 2247 C CA . LEU A 1 276 ? 4.791 3.340 22.226 1.00 92.06 276 LEU A CA 1
ATOM 2248 C C . LEU A 1 276 ? 3.482 2.878 22.858 1.00 92.06 276 LEU A C 1
ATOM 2250 O O . LEU A 1 276 ? 3.391 2.702 24.075 1.00 92.06 276 LEU A O 1
ATOM 2254 N N . VAL A 1 277 ? 2.455 2.721 22.022 1.00 91.44 277 VAL A N 1
ATOM 2255 C CA . VAL A 1 277 ? 1.103 2.379 22.467 1.00 91.44 277 VAL A CA 1
ATOM 2256 C C . VAL A 1 277 ? 0.842 0.890 22.302 1.00 91.44 277 VAL A C 1
ATOM 2258 O O . VAL A 1 277 ? 0.825 0.365 21.193 1.00 91.44 277 VAL A O 1
ATOM 2261 N N . PHE A 1 278 ? 0.548 0.238 23.419 1.00 89.62 278 PHE A N 1
ATOM 2262 C CA . PHE A 1 278 ? 0.125 -1.154 23.495 1.00 89.62 278 PHE A CA 1
ATOM 2263 C C . PHE A 1 278 ? -1.271 -1.242 24.094 1.00 89.62 278 PHE A C 1
ATOM 2265 O O . PHE A 1 278 ? -1.736 -0.318 24.763 1.00 89.62 278 PHE A O 1
ATOM 2272 N N . GLY A 1 279 ? -1.957 -2.361 23.895 1.00 88.94 279 GLY A N 1
ATOM 2273 C CA . GLY A 1 279 ? -3.276 -2.530 24.481 1.00 88.94 279 GLY A CA 1
ATOM 2274 C C . GLY A 1 279 ? -3.757 -3.960 24.554 1.00 88.94 279 GLY A C 1
ATOM 2275 O O . GLY A 1 279 ? -3.402 -4.797 23.731 1.00 88.94 279 GLY A O 1
ATOM 2276 N N . TYR A 1 280 ? -4.599 -4.224 25.545 1.00 87.50 280 TYR A N 1
ATOM 2277 C CA . TYR A 1 280 ? -5.078 -5.563 25.857 1.00 87.50 280 TYR A CA 1
ATOM 2278 C C . TYR A 1 280 ? -6.499 -5.550 26.432 1.00 87.50 280 TYR A C 1
ATOM 2280 O O . TYR A 1 280 ? -6.932 -4.545 27.007 1.00 87.50 280 TYR A O 1
ATOM 2288 N N . PRO A 1 281 ? -7.253 -6.649 26.270 1.00 86.50 281 PRO A N 1
ATOM 2289 C CA . PRO A 1 281 ? -8.610 -6.761 26.782 1.00 86.50 281 PRO A CA 1
ATOM 2290 C C . PRO A 1 281 ? -8.626 -6.851 28.311 1.00 86.50 281 PRO A C 1
ATOM 2292 O O . PRO A 1 281 ? -7.799 -7.529 28.923 1.00 86.50 281 PRO A O 1
ATOM 2295 N N . ILE A 1 282 ? -9.607 -6.189 28.928 1.00 85.12 282 ILE A N 1
ATOM 2296 C CA . ILE A 1 282 ? -9.833 -6.220 30.377 1.00 85.12 282 ILE A CA 1
ATOM 2297 C C . ILE A 1 282 ? -11.248 -6.696 30.708 1.00 85.12 282 ILE A C 1
ATOM 2299 O O . ILE A 1 282 ? -12.193 -6.472 29.951 1.00 85.12 282 ILE A O 1
ATOM 2303 N N . GLY A 1 283 ? -11.403 -7.349 31.862 1.00 71.12 283 GLY A N 1
ATOM 2304 C CA . GLY A 1 283 ? -12.689 -7.912 32.302 1.00 71.12 283 GLY A CA 1
ATOM 2305 C C . GLY A 1 283 ? -13.713 -6.872 32.780 1.00 71.12 283 GLY A C 1
ATOM 2306 O O . GLY A 1 283 ? -14.901 -7.173 32.901 1.00 71.12 283 GLY A O 1
ATOM 2307 N N . GLU A 1 284 ? -13.279 -5.639 33.046 1.00 66.81 284 GLU A N 1
ATOM 2308 C CA . GLU A 1 284 ? -14.138 -4.575 33.565 1.00 66.81 284 GLU A CA 1
ATOM 2309 C C . GLU A 1 284 ? -14.982 -3.917 32.460 1.00 66.81 284 GLU A C 1
ATOM 2311 O O . GLU A 1 284 ? -14.479 -3.286 31.523 1.00 66.81 284 GLU A O 1
ATOM 2316 N N . LYS A 1 285 ? -16.310 -3.977 32.606 1.00 60.09 285 LYS A N 1
ATOM 2317 C CA . LYS A 1 285 ? -17.236 -3.132 31.839 1.00 60.09 285 LYS A CA 1
ATOM 2318 C C . LYS A 1 285 ? -17.291 -1.746 32.481 1.00 60.09 285 LYS A C 1
ATOM 2320 O O . LYS A 1 285 ? -18.187 -1.475 33.278 1.00 60.09 285 LYS A O 1
ATOM 2325 N N . LYS A 1 286 ? -16.354 -0.851 32.152 1.00 55.56 286 LYS A N 1
ATOM 2326 C CA . LYS A 1 286 ? -16.524 0.567 32.511 1.00 55.56 286 LYS A CA 1
ATOM 2327 C C . LYS A 1 286 ? -17.754 1.114 31.782 1.00 55.56 286 LYS A C 1
ATOM 2329 O O . LYS A 1 286 ? -17.820 1.106 30.556 1.00 55.56 286 LYS A O 1
ATOM 2334 N N . SER A 1 287 ? -18.737 1.587 32.544 1.00 48.22 287 SER A N 1
ATOM 2335 C CA . SER A 1 287 ? -20.061 2.029 32.081 1.00 48.22 287 SER A CA 1
ATOM 2336 C C . SER A 1 287 ? -20.067 3.349 31.292 1.00 48.22 287 SER A C 1
ATOM 2338 O O . SER A 1 287 ? -21.130 3.927 31.081 1.00 48.22 287 SER A O 1
ATOM 2340 N N . THR A 1 288 ? -18.906 3.860 30.878 1.00 49.19 288 THR A N 1
ATOM 2341 C CA . THR A 1 288 ? -18.740 5.233 30.374 1.00 49.19 288 THR A CA 1
ATOM 2342 C C . THR A 1 288 ? -18.154 5.336 28.966 1.00 49.19 288 THR A C 1
ATOM 2344 O O . THR A 1 288 ? -18.029 6.446 28.452 1.00 49.19 288 THR A O 1
ATOM 2347 N N . CYS A 1 289 ? -17.830 4.228 28.290 1.00 50.56 289 CYS A N 1
ATOM 2348 C CA . CYS A 1 289 ? -17.325 4.310 26.918 1.00 50.56 289 CYS A CA 1
ATOM 2349 C C . CYS A 1 289 ? -18.477 4.595 25.934 1.00 50.56 289 CYS A C 1
ATOM 2351 O O . CYS A 1 289 ? -19.225 3.705 25.546 1.00 50.56 289 CYS A O 1
ATOM 2353 N N . VAL A 1 290 ? -18.613 5.855 25.509 1.00 48.66 290 VAL A N 1
ATOM 2354 C CA . VAL A 1 290 ? -19.620 6.315 24.523 1.00 48.66 290 VAL A CA 1
ATOM 2355 C C . VAL A 1 290 ? -19.362 5.747 23.114 1.00 48.66 290 VAL A C 1
ATOM 2357 O O . VAL A 1 290 ? -20.231 5.780 22.244 1.00 48.66 290 VAL A O 1
ATOM 2360 N N . ASN A 1 291 ? -18.184 5.169 22.884 1.00 51.81 291 ASN A N 1
ATOM 2361 C CA . ASN A 1 291 ? -17.726 4.761 21.565 1.00 51.81 291 ASN A CA 1
ATOM 2362 C C . ASN A 1 291 ? -17.733 3.232 21.422 1.00 51.81 291 ASN A C 1
ATOM 2364 O O . ASN A 1 291 ? -16.692 2.594 21.554 1.00 51.81 291 ASN A O 1
ATOM 2368 N N . SER A 1 292 ? -18.898 2.637 21.144 1.00 52.56 292 SER A N 1
ATOM 2369 C CA . SER A 1 292 ? -18.955 1.243 20.688 1.00 52.56 292 SER A CA 1
ATOM 2370 C C . SER A 1 292 ? -18.655 1.189 19.190 1.00 52.56 292 SER A C 1
ATOM 2372 O O . SER A 1 292 ? -19.456 1.602 18.349 1.00 52.56 292 SER A O 1
ATOM 2374 N N . TRP A 1 293 ? -17.469 0.701 18.843 1.00 61.81 293 TRP A N 1
ATOM 2375 C CA . TRP A 1 293 ? -17.084 0.506 17.449 1.00 61.81 293 TRP A CA 1
ATOM 2376 C C . TRP A 1 293 ? -17.311 -0.941 17.018 1.00 61.81 293 TRP A C 1
ATOM 2378 O O . TRP A 1 293 ? -17.096 -1.873 17.797 1.00 61.81 293 TRP A O 1
ATOM 2388 N N . ARG A 1 294 ? -17.725 -1.127 15.760 1.00 57.88 294 ARG A N 1
ATOM 2389 C CA . ARG A 1 294 ? -17.782 -2.445 15.113 1.00 57.88 294 ARG A CA 1
ATOM 2390 C C . ARG A 1 294 ? -16.475 -2.709 14.378 1.00 57.88 294 ARG A C 1
ATOM 2392 O O . ARG A 1 294 ? -15.985 -1.829 13.672 1.00 57.88 294 ARG A O 1
ATOM 2399 N N . ALA A 1 295 ? -15.936 -3.912 14.547 1.00 54.31 295 ALA A N 1
ATOM 2400 C CA . ALA A 1 295 ? -14.687 -4.323 13.924 1.00 54.31 295 ALA A CA 1
ATOM 2401 C C . ALA A 1 295 ? -14.710 -4.247 12.395 1.00 54.31 295 ALA A C 1
ATOM 2403 O O . ALA A 1 295 ? -15.741 -4.400 11.734 1.00 54.31 295 ALA A O 1
ATOM 2404 N N . LEU A 1 296 ? -13.505 -4.058 11.866 1.00 62.16 296 LEU A N 1
ATOM 2405 C CA . LEU A 1 296 ? -13.186 -4.227 10.460 1.00 62.16 296 LEU A CA 1
ATOM 2406 C C . LEU A 1 296 ? -13.388 -5.693 10.058 1.00 62.16 296 LEU A C 1
ATOM 2408 O O . LEU A 1 296 ? -13.168 -6.583 10.885 1.00 62.16 296 LEU A O 1
ATOM 2412 N N . PRO A 1 297 ? -13.841 -5.957 8.824 1.00 62.31 297 PRO A N 1
ATOM 2413 C CA . PRO A 1 297 ? -13.939 -7.317 8.326 1.00 62.31 297 PRO A CA 1
ATOM 2414 C C . PRO A 1 297 ? -12.541 -7.928 8.223 1.00 62.31 297 PRO A C 1
ATOM 2416 O O . PRO A 1 297 ? -11.666 -7.325 7.612 1.00 62.31 297 PRO A O 1
ATOM 2419 N N . ASP A 1 298 ? -12.358 -9.114 8.804 1.00 63.69 298 ASP A N 1
ATOM 2420 C CA . ASP A 1 298 ? -11.088 -9.832 8.688 1.00 63.69 298 ASP A CA 1
ATOM 2421 C C . ASP A 1 298 ? -10.713 -10.078 7.218 1.00 63.69 298 ASP A C 1
ATOM 2423 O O . ASP A 1 298 ? -11.557 -10.513 6.424 1.00 63.69 298 ASP A O 1
ATOM 2427 N N . LYS A 1 299 ? -9.446 -9.828 6.885 1.00 65.31 299 LYS A N 1
ATOM 2428 C CA . LYS A 1 299 ? -8.815 -10.238 5.627 1.00 65.31 299 LYS A CA 1
ATOM 2429 C C . LYS A 1 299 ? -8.469 -11.726 5.655 1.00 65.31 299 LYS A C 1
ATOM 2431 O O . LYS A 1 299 ? -8.633 -12.402 4.642 1.00 65.31 299 LYS A O 1
ATOM 2436 N N . ASP A 1 300 ? -8.066 -12.228 6.821 1.00 69.56 300 ASP A N 1
ATOM 2437 C CA . ASP A 1 300 ? -7.649 -13.612 7.039 1.00 69.56 300 ASP A CA 1
ATOM 2438 C C . ASP A 1 300 ? -8.433 -14.252 8.211 1.00 69.56 300 ASP A C 1
ATOM 2440 O O . ASP A 1 300 ? -8.637 -13.631 9.268 1.00 69.56 300 ASP A O 1
ATOM 2444 N N . PRO A 1 301 ? -8.964 -15.478 8.037 1.00 68.50 301 PRO A N 1
ATOM 2445 C CA . PRO A 1 301 ? -9.744 -16.146 9.073 1.00 68.50 301 PRO A CA 1
ATOM 2446 C C . PRO A 1 301 ? -8.916 -16.513 10.312 1.00 68.50 301 PRO A C 1
ATOM 2448 O O . PRO A 1 301 ? -9.487 -16.503 11.408 1.00 68.50 301 PRO A O 1
ATOM 2451 N N . ASP A 1 302 ? -7.616 -16.757 10.165 1.00 72.56 302 ASP A N 1
ATOM 2452 C CA . ASP A 1 302 ? -6.735 -17.264 11.208 1.00 72.56 302 ASP A CA 1
ATOM 2453 C C . ASP A 1 302 ? -6.043 -16.120 11.950 1.00 72.56 302 ASP A C 1
ATOM 2455 O O . ASP A 1 302 ? -6.325 -15.941 13.137 1.00 72.56 302 ASP A O 1
ATOM 2459 N N . ASN A 1 303 ? -5.212 -15.324 11.270 1.00 77.00 303 ASN A N 1
ATOM 2460 C CA . ASN A 1 303 ? -4.434 -14.231 11.869 1.00 77.00 303 ASN A CA 1
ATOM 2461 C C . ASN A 1 303 ? -4.490 -12.980 11.009 1.00 77.00 303 ASN A C 1
ATOM 2463 O O . ASN A 1 303 ? -4.236 -13.041 9.814 1.00 77.00 303 ASN A O 1
ATOM 2467 N N . ASP A 1 304 ? -4.785 -11.836 11.616 1.00 80.12 304 ASP A N 1
ATOM 2468 C CA . ASP A 1 304 ? -4.992 -10.606 10.862 1.00 80.12 304 ASP A CA 1
ATOM 2469 C C . ASP A 1 304 ? -4.520 -9.375 11.638 1.00 80.12 304 ASP A C 1
ATOM 2471 O O . ASP A 1 304 ? -4.775 -9.261 12.837 1.00 80.12 304 ASP A O 1
ATOM 2475 N N . SER A 1 305 ? -3.883 -8.433 10.945 1.00 84.69 305 SER A N 1
ATOM 2476 C CA . SER A 1 305 ? -3.409 -7.157 11.488 1.00 84.69 305 SER A CA 1
ATOM 2477 C C . SER A 1 305 ? -3.979 -6.012 10.661 1.00 84.69 305 SER A C 1
ATOM 2479 O O . SER A 1 305 ? -4.098 -6.110 9.441 1.00 84.69 305 SER A O 1
ATOM 2481 N N . HIS A 1 306 ? -4.400 -4.943 11.332 1.00 86.75 306 HIS A N 1
ATOM 2482 C CA . HIS A 1 306 ? -4.914 -3.743 10.681 1.00 86.75 306 HIS A CA 1
ATOM 2483 C C . HIS A 1 306 ? -4.429 -2.488 11.393 1.00 86.75 306 HIS A C 1
ATOM 2485 O O . HIS A 1 306 ? -4.654 -2.320 12.592 1.00 86.75 306 HIS A O 1
ATOM 2491 N N . THR A 1 307 ? -3.893 -1.554 10.628 1.00 88.94 307 THR A N 1
ATOM 2492 C CA . THR A 1 307 ? -3.570 -0.206 11.071 1.00 88.94 307 THR A CA 1
ATOM 2493 C C . THR A 1 307 ? -4.850 0.572 11.351 1.00 88.94 307 THR A C 1
ATOM 2495 O O . THR A 1 307 ? -5.756 0.682 10.515 1.00 88.94 307 THR A O 1
ATOM 2498 N N . ILE A 1 308 ? -4.915 1.152 12.542 1.00 87.88 308 ILE A N 1
ATOM 2499 C CA . ILE A 1 308 ? -5.959 2.076 12.969 1.00 87.88 308 ILE A CA 1
ATOM 2500 C C . ILE A 1 308 ? -5.321 3.354 13.511 1.00 87.88 308 ILE A C 1
ATOM 2502 O O . ILE A 1 308 ? -4.171 3.347 13.939 1.00 87.88 308 ILE A O 1
ATOM 2506 N N . ILE A 1 309 ? -6.078 4.447 13.532 1.00 86.88 309 ILE A N 1
ATOM 2507 C CA . ILE A 1 309 ? -5.613 5.736 14.053 1.00 86.88 309 ILE A CA 1
ATOM 2508 C C . ILE A 1 309 ? -6.329 6.034 15.367 1.00 86.88 309 ILE A C 1
ATOM 2510 O O . ILE A 1 309 ? -7.551 6.144 15.390 1.00 86.88 309 ILE A O 1
ATOM 2514 N N . LEU A 1 310 ? -5.591 6.193 16.462 1.00 84.56 310 LEU A N 1
ATOM 2515 C CA . LEU A 1 310 ? -6.120 6.691 17.730 1.00 84.56 310 LEU A CA 1
ATOM 2516 C C . LEU A 1 310 ? -6.041 8.215 17.763 1.00 84.56 310 LEU A C 1
ATOM 2518 O O . LEU A 1 310 ? -5.047 8.808 17.343 1.00 84.56 310 LEU A O 1
ATOM 2522 N N . ASP A 1 311 ? -7.110 8.849 18.244 1.00 79.19 311 ASP A N 1
ATOM 2523 C CA . ASP A 1 311 ? -7.200 10.295 18.479 1.00 79.19 311 ASP A CA 1
ATOM 2524 C C . ASP A 1 311 ? -6.687 11.145 17.315 1.00 79.19 311 ASP A C 1
ATOM 2526 O O . ASP A 1 311 ? -6.131 12.222 17.511 1.00 79.19 311 ASP A O 1
ATOM 2530 N N . LYS A 1 312 ? -6.937 10.664 16.088 1.00 76.25 312 LYS A N 1
ATOM 2531 C CA . LYS A 1 312 ? -6.600 11.309 14.810 1.00 76.25 312 LYS A CA 1
ATOM 2532 C C . LYS A 1 312 ? -5.127 11.326 14.410 1.00 76.25 312 LYS A C 1
ATOM 2534 O O . LYS A 1 312 ? -4.836 11.740 13.291 1.00 76.25 312 LYS A O 1
ATOM 2539 N N . GLN A 1 313 ? -4.221 10.894 15.278 1.00 78.56 313 GLN A N 1
ATOM 2540 C CA . GLN A 1 313 ? -2.787 11.112 15.074 1.00 78.56 313 GLN A CA 1
ATOM 2541 C C . GLN A 1 313 ? -1.953 9.847 15.230 1.00 78.56 313 GLN A C 1
ATOM 2543 O O . GLN A 1 313 ? -0.955 9.704 14.536 1.00 78.56 313 GLN A O 1
ATOM 2548 N N . THR A 1 314 ? -2.354 8.920 16.096 1.00 85.62 314 THR A N 1
ATOM 2549 C CA . THR A 1 314 ? -1.479 7.820 16.505 1.00 85.62 314 THR A CA 1
ATOM 2550 C C . THR A 1 314 ? -1.808 6.531 15.761 1.00 85.62 314 THR A C 1
ATOM 2552 O O . THR A 1 314 ? -2.857 5.942 16.034 1.00 85.62 314 THR A O 1
ATOM 2555 N N . PRO A 1 315 ? -0.947 6.052 14.851 1.00 88.56 315 PRO A N 1
ATOM 2556 C CA . PRO A 1 315 ? -1.141 4.756 14.225 1.00 88.56 315 PRO A CA 1
ATOM 2557 C C . PRO A 1 315 ? -0.802 3.624 15.198 1.00 88.56 315 PRO A C 1
ATOM 2559 O O . PRO A 1 315 ? 0.271 3.584 15.794 1.00 88.56 315 PRO A O 1
ATOM 2562 N N . VAL A 1 316 ? -1.726 2.680 15.345 1.00 90.50 316 VAL A N 1
ATOM 2563 C CA . VAL A 1 316 ? -1.518 1.429 16.084 1.00 90.50 316 VAL A CA 1
ATOM 2564 C C . VAL A 1 316 ? -2.007 0.261 15.241 1.00 90.50 316 VAL A C 1
ATOM 2566 O O . VAL A 1 316 ? -2.978 0.395 14.492 1.00 90.50 316 VAL A O 1
ATOM 2569 N N . ALA A 1 317 ? -1.345 -0.884 15.355 1.00 90.62 317 ALA A N 1
ATOM 2570 C CA . ALA A 1 317 ? -1.782 -2.111 14.713 1.00 90.62 317 ALA A CA 1
ATOM 2571 C C . ALA A 1 317 ? -2.713 -2.878 15.658 1.00 90.62 317 ALA A C 1
ATOM 2573 O O . ALA A 1 317 ? -2.401 -3.121 16.826 1.00 90.62 317 ALA A O 1
ATOM 2574 N N . LEU A 1 318 ? -3.890 -3.220 15.141 1.00 89.44 318 LEU A N 1
ATOM 2575 C CA . LEU A 1 318 ? -4.889 -4.053 15.788 1.00 89.44 318 LEU A CA 1
ATOM 2576 C C . LEU A 1 318 ? -4.722 -5.490 15.303 1.00 89.44 318 LEU A C 1
ATOM 2578 O O . LEU A 1 318 ? -5.160 -5.826 14.198 1.00 89.44 318 LEU A O 1
ATOM 2582 N N . GLU A 1 319 ? -4.141 -6.331 16.149 1.00 87.50 319 GLU A N 1
ATOM 2583 C CA . GLU A 1 319 ? -3.871 -7.728 15.831 1.00 87.50 319 GLU A CA 1
ATOM 2584 C C . GLU A 1 319 ? -4.977 -8.634 16.351 1.00 87.50 319 GLU A C 1
ATOM 2586 O O . GLU A 1 319 ? -5.525 -8.446 17.441 1.00 87.50 319 GLU A O 1
ATOM 2591 N N . ARG A 1 320 ? -5.341 -9.614 15.525 1.00 84.56 320 ARG A N 1
ATOM 2592 C CA . ARG A 1 320 ? -6.394 -10.589 15.781 1.00 84.56 320 ARG A CA 1
ATOM 2593 C C . ARG A 1 320 ? -5.842 -11.976 15.535 1.00 84.56 320 ARG A C 1
ATOM 2595 O O . ARG A 1 320 ? -5.505 -12.304 14.403 1.00 84.56 320 ARG A O 1
ATOM 2602 N N . ILE A 1 321 ? -5.836 -12.797 16.573 1.00 84.56 321 ILE A N 1
ATOM 2603 C CA . ILE A 1 321 ? -5.341 -14.169 16.511 1.00 84.56 321 ILE A CA 1
ATOM 2604 C C . ILE A 1 321 ? -6.493 -15.112 16.825 1.00 84.56 321 ILE A C 1
ATOM 2606 O O . ILE A 1 321 ? -7.145 -14.988 17.864 1.00 84.56 321 ILE A O 1
ATOM 2610 N N . SER A 1 322 ? -6.777 -16.039 15.917 1.00 84.69 322 SER A N 1
ATOM 2611 C CA . SER A 1 322 ? -7.757 -17.102 16.142 1.00 84.69 322 SER A CA 1
ATOM 2612 C C . SER A 1 322 ? -7.299 -18.036 17.255 1.00 84.69 322 SER A C 1
ATOM 2614 O O . SER A 1 322 ? -6.142 -18.441 17.317 1.00 84.69 322 SER A O 1
ATOM 2616 N N . ILE A 1 323 ? -8.217 -18.402 18.139 1.00 83.31 323 ILE A N 1
ATOM 2617 C CA . ILE A 1 323 ? -7.933 -19.313 19.243 1.00 83.31 323 ILE A CA 1
ATOM 2618 C C . ILE A 1 323 ? -9.001 -20.394 19.328 1.00 83.31 323 ILE A C 1
ATOM 2620 O O . ILE A 1 323 ? -10.135 -20.225 18.881 1.00 83.31 323 ILE A O 1
ATOM 2624 N N . ASP A 1 324 ? -8.637 -21.520 19.920 1.00 82.31 324 ASP A N 1
ATOM 2625 C CA . ASP A 1 324 ? -9.578 -22.528 20.384 1.00 82.31 324 ASP A CA 1
ATOM 2626 C C . ASP A 1 324 ? -10.216 -22.058 21.703 1.00 82.31 324 ASP A C 1
ATOM 2628 O O . ASP A 1 324 ? -9.511 -21.644 22.623 1.00 82.31 324 ASP A O 1
ATOM 2632 N N . LYS A 1 325 ? -11.552 -22.086 21.812 1.00 76.75 325 LYS A N 1
ATOM 2633 C CA . LYS A 1 325 ? -12.255 -21.564 23.002 1.00 76.75 325 LYS A CA 1
ATOM 2634 C C . LYS A 1 325 ? -11.944 -22.366 24.264 1.00 76.75 325 LYS A C 1
ATOM 2636 O O . LYS A 1 325 ? -11.975 -21.805 25.354 1.00 76.75 325 LYS A O 1
ATOM 2641 N N . GLU A 1 326 ? -11.720 -23.669 24.113 1.00 79.62 326 GLU A N 1
ATOM 2642 C CA . GLU A 1 326 ? -11.571 -24.596 25.233 1.00 79.62 326 GLU A CA 1
ATOM 2643 C C . GLU A 1 326 ? -10.119 -24.663 25.690 1.00 79.62 326 GLU A C 1
ATOM 2645 O O . GLU A 1 326 ? -9.847 -24.625 26.888 1.00 79.62 326 GLU A O 1
ATOM 2650 N N . THR A 1 327 ? -9.181 -24.731 24.741 1.00 81.81 327 THR A N 1
ATOM 2651 C CA . THR A 1 327 ? -7.754 -24.856 25.067 1.00 81.81 327 THR A CA 1
ATOM 2652 C C . THR A 1 327 ? -7.022 -23.517 25.132 1.00 81.81 327 THR A C 1
ATOM 2654 O O . THR A 1 327 ? -5.906 -23.474 25.645 1.00 81.81 327 THR A O 1
ATOM 2657 N N . LEU A 1 328 ? -7.626 -22.431 24.627 1.00 77.69 328 LEU A N 1
ATOM 2658 C CA . LEU A 1 328 ? -6.998 -21.114 24.434 1.00 77.69 328 LEU A CA 1
ATOM 2659 C C . LEU A 1 328 ? -5.711 -21.171 23.596 1.00 77.69 328 LEU A C 1
ATOM 2661 O O . LEU A 1 328 ? -4.864 -20.287 23.703 1.00 77.69 328 LEU A O 1
ATOM 2665 N N . GLN A 1 329 ? -5.563 -22.204 22.764 1.00 82.81 329 GLN A N 1
ATOM 2666 C CA . GLN A 1 329 ? -4.410 -22.384 21.884 1.00 82.81 329 GLN A CA 1
ATOM 2667 C C . GLN A 1 329 ? -4.697 -21.855 20.482 1.00 82.81 329 GLN A C 1
ATOM 2669 O O . GLN A 1 329 ? -5.820 -21.956 19.980 1.00 82.81 329 GLN A O 1
ATOM 2674 N N . HIS A 1 330 ? -3.656 -21.353 19.826 1.00 83.56 330 HIS A N 1
ATOM 2675 C CA . HIS A 1 330 ? -3.678 -21.014 18.411 1.00 83.56 330 HIS A CA 1
ATOM 2676 C C . HIS A 1 330 ? -3.324 -22.239 17.556 1.00 83.56 330 HIS A C 1
ATOM 2678 O O . HIS A 1 330 ? -2.389 -22.974 17.868 1.00 83.56 330 HIS A O 1
ATOM 2684 N N . LYS A 1 331 ? -4.078 -22.469 16.474 1.00 79.44 331 LYS A N 1
ATOM 2685 C CA . LYS A 1 331 ? -3.854 -23.577 15.520 1.00 79.44 331 LYS A CA 1
ATOM 2686 C C . LYS A 1 331 ? -3.377 -23.104 14.138 1.00 79.44 331 LYS A C 1
ATOM 2688 O O . LYS A 1 331 ? -3.198 -23.941 13.257 1.00 79.44 331 LYS A O 1
ATOM 2693 N N . GLY A 1 332 ? -3.232 -21.795 13.938 1.00 77.25 332 GLY A N 1
ATOM 2694 C CA . GLY A 1 332 ? -2.802 -21.202 12.672 1.00 77.25 332 GLY A CA 1
ATOM 2695 C C . GLY A 1 332 ? -1.285 -21.007 12.597 1.00 77.25 332 GLY A C 1
ATOM 2696 O O . GLY A 1 332 ? -0.509 -21.739 13.213 1.00 77.25 332 GLY A O 1
ATOM 2697 N N . GLN A 1 333 ? -0.865 -20.026 11.799 1.00 77.62 333 GLN A N 1
ATOM 2698 C CA . GLN A 1 333 ? 0.548 -19.713 11.586 1.00 77.62 333 GLN A CA 1
ATOM 2699 C C . GLN A 1 333 ? 1.171 -19.007 12.801 1.00 77.62 333 GLN A C 1
ATOM 2701 O O . GLN A 1 333 ? 0.524 -18.197 13.454 1.00 77.62 333 GLN A O 1
ATOM 2706 N N . TYR A 1 334 ? 2.457 -19.263 13.051 1.00 77.56 334 TYR A N 1
ATOM 2707 C CA . TYR A 1 334 ? 3.234 -18.654 14.142 1.00 77.56 334 TYR A CA 1
ATOM 2708 C C . TYR A 1 334 ? 2.697 -18.965 15.562 1.00 77.56 334 TYR A C 1
ATOM 2710 O O . TYR A 1 334 ? 2.463 -18.053 16.360 1.00 77.56 334 TYR A O 1
ATOM 2718 N N . PRO A 1 335 ? 2.495 -20.248 15.925 1.00 79.38 335 PRO A N 1
ATOM 2719 C CA . PRO A 1 335 ? 2.043 -20.621 17.267 1.00 79.38 335 PRO A CA 1
ATOM 2720 C C . PRO A 1 335 ? 3.025 -20.196 18.370 1.00 79.38 335 PRO A C 1
ATOM 2722 O O . PRO A 1 335 ? 2.587 -19.855 19.465 1.00 79.38 335 PRO A O 1
ATOM 2725 N N . GLU A 1 336 ? 4.332 -20.155 18.092 1.00 81.25 336 GLU A N 1
ATOM 2726 C CA . GLU A 1 336 ? 5.350 -19.692 19.043 1.00 81.25 336 GLU A CA 1
ATOM 2727 C C . GLU A 1 336 ? 5.163 -18.209 19.382 1.00 81.25 336 GLU A C 1
ATOM 2729 O O . GLU A 1 336 ? 5.170 -17.833 20.552 1.00 81.25 336 GLU A O 1
ATOM 2734 N N . TYR A 1 337 ? 4.913 -17.383 18.363 1.00 82.81 337 TYR A N 1
ATOM 2735 C CA . TYR A 1 337 ? 4.597 -15.962 18.519 1.00 82.81 337 TYR A CA 1
ATOM 2736 C C . TYR A 1 337 ? 3.342 -15.769 19.379 1.00 82.81 337 TYR A C 1
ATOM 2738 O O . TYR A 1 337 ? 3.341 -14.967 20.313 1.00 82.81 337 TYR A O 1
ATOM 2746 N N . PHE A 1 338 ? 2.288 -16.552 19.120 1.00 83.56 338 PHE A N 1
ATOM 2747 C CA . PHE A 1 338 ? 1.070 -16.494 19.925 1.00 83.56 338 PHE A CA 1
ATOM 2748 C C . PHE A 1 338 ? 1.321 -16.852 21.394 1.00 83.56 338 PHE A C 1
ATOM 2750 O O . PHE A 1 338 ? 0.772 -16.198 22.281 1.00 83.56 338 PHE A O 1
ATOM 2757 N N . GLU A 1 339 ? 2.137 -17.870 21.674 1.00 83.44 339 GLU A N 1
ATOM 2758 C CA . GLU A 1 339 ? 2.451 -18.246 23.053 1.00 83.44 339 GLU A CA 1
ATOM 2759 C C . GLU A 1 339 ? 3.201 -17.138 23.799 1.00 83.44 339 GLU A C 1
ATOM 2761 O O . GLU A 1 339 ? 2.897 -16.892 24.967 1.00 83.44 339 GLU A O 1
ATOM 2766 N N . GLU A 1 340 ? 4.113 -16.422 23.139 1.00 81.50 340 GLU A N 1
ATOM 2767 C CA . GLU A 1 340 ? 4.780 -15.262 23.740 1.00 81.50 340 GLU A CA 1
ATOM 2768 C C . GLU A 1 340 ? 3.802 -14.106 23.995 1.00 81.50 340 GLU A C 1
ATOM 2770 O O . GLU A 1 340 ? 3.751 -13.582 25.110 1.00 81.50 340 GLU A O 1
ATOM 2775 N N . VAL A 1 341 ? 2.927 -13.785 23.032 1.00 81.31 341 VAL A N 1
ATOM 2776 C CA . VAL A 1 341 ? 1.844 -12.803 23.230 1.00 81.31 341 VAL A CA 1
ATOM 2777 C C . VAL A 1 341 ? 0.964 -13.204 24.419 1.00 81.31 341 VAL A C 1
ATOM 2779 O O . VAL A 1 341 ? 0.660 -12.384 25.284 1.00 81.31 341 VAL A O 1
ATOM 2782 N N . ARG 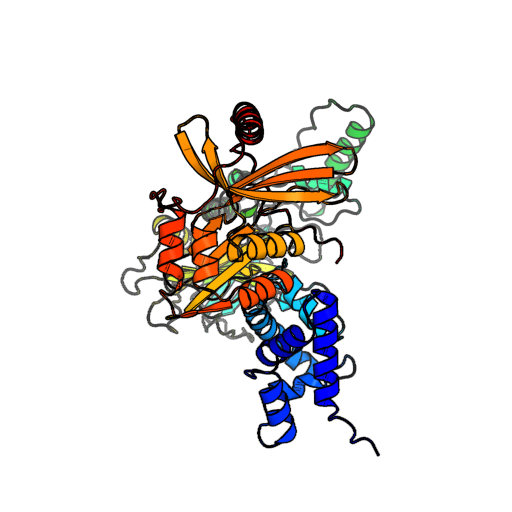A 1 342 ? 0.575 -14.478 24.515 1.00 80.81 342 ARG A N 1
ATOM 2783 C CA . ARG A 1 342 ? -0.279 -14.991 25.593 1.00 80.81 342 ARG A CA 1
ATOM 2784 C C . ARG A 1 342 ? 0.391 -14.876 26.962 1.00 80.81 342 ARG A C 1
ATOM 2786 O O . ARG A 1 342 ? -0.252 -14.407 27.904 1.00 80.81 342 ARG A O 1
ATOM 2793 N N . LYS A 1 343 ? 1.660 -15.288 27.084 1.00 81.75 343 LYS A N 1
ATOM 2794 C CA . LYS A 1 343 ? 2.444 -15.155 28.325 1.00 81.75 343 LYS A CA 1
ATOM 2795 C C . LYS A 1 343 ? 2.504 -13.698 28.758 1.00 81.75 343 LYS A C 1
ATOM 2797 O O . LYS A 1 343 ? 2.152 -13.388 29.894 1.00 81.75 343 LYS A O 1
ATOM 2802 N N . LEU A 1 344 ? 2.857 -12.814 27.837 1.00 78.00 344 LEU A N 1
ATOM 2803 C CA . LEU A 1 344 ? 3.006 -11.395 28.102 1.00 78.00 344 LEU A CA 1
ATOM 2804 C C . LEU A 1 344 ? 1.690 -10.741 28.558 1.00 78.00 344 LEU A C 1
ATOM 2806 O O . LEU A 1 344 ? 1.652 -10.029 29.564 1.00 78.00 344 LEU A O 1
ATOM 2810 N N . LEU A 1 345 ? 0.586 -11.026 27.866 1.00 79.00 345 LEU A N 1
ATOM 2811 C CA . LEU A 1 345 ? -0.734 -10.520 28.239 1.00 79.00 345 LEU A CA 1
ATOM 2812 C C . LEU A 1 345 ? -1.187 -11.030 29.615 1.00 79.00 345 LEU A C 1
ATOM 2814 O O . LEU A 1 345 ? -1.806 -10.283 30.372 1.00 79.00 345 LEU A O 1
ATOM 2818 N N . SER A 1 346 ? -0.839 -12.270 29.971 1.00 76.62 346 SER A N 1
ATOM 2819 C CA . SER A 1 346 ? -1.222 -12.881 31.252 1.00 76.62 346 SER A CA 1
ATOM 2820 C C . SER A 1 346 ? -0.561 -12.256 32.485 1.00 76.62 346 SER A C 1
ATOM 2822 O O . SER A 1 346 ? -1.069 -12.426 33.591 1.00 76.62 346 SER A O 1
ATOM 2824 N N . ILE A 1 347 ? 0.536 -11.509 32.311 1.00 72.69 347 ILE A N 1
ATOM 2825 C CA . ILE A 1 347 ? 1.229 -10.806 33.403 1.00 72.69 347 ILE A CA 1
ATOM 2826 C C . ILE A 1 347 ? 0.421 -9.587 33.884 1.00 72.69 347 ILE A C 1
ATOM 2828 O O . ILE A 1 347 ? 0.614 -9.110 35.001 1.00 72.69 347 ILE A O 1
ATOM 2832 N N . GLN A 1 348 ? -0.503 -9.069 33.069 1.00 76.75 348 GLN A N 1
ATOM 2833 C CA . GLN A 1 348 ? -1.249 -7.857 33.397 1.00 76.75 348 GLN A CA 1
ATOM 2834 C C . GLN A 1 348 ? -2.353 -8.146 34.428 1.00 76.75 348 GLN A C 1
ATOM 2836 O O . GLN A 1 348 ? -3.241 -8.961 34.183 1.00 76.75 348 GLN A O 1
ATOM 2841 N N . GLU A 1 349 ? -2.350 -7.413 35.549 1.00 69.69 349 GLU A N 1
ATOM 2842 C CA . GLU A 1 349 ? -3.215 -7.652 36.726 1.00 69.69 349 GLU A CA 1
ATOM 2843 C C . GLU A 1 349 ? -4.724 -7.739 36.417 1.00 69.69 349 GLU A C 1
ATOM 2845 O O . GLU A 1 349 ? -5.466 -8.390 37.146 1.00 69.69 349 GLU A O 1
ATOM 2850 N N . ASN A 1 350 ? -5.183 -7.108 35.330 1.00 72.81 350 ASN A N 1
ATOM 2851 C CA . ASN A 1 350 ? -6.598 -7.027 34.947 1.00 72.81 350 ASN A CA 1
ATOM 2852 C C . ASN A 1 350 ? -6.904 -7.647 33.576 1.00 72.81 350 ASN A C 1
ATOM 2854 O O . ASN A 1 350 ? -7.968 -7.385 32.999 1.00 72.81 350 ASN A O 1
ATOM 2858 N N . PHE A 1 351 ? -5.973 -8.426 33.025 1.00 76.88 351 PHE A N 1
ATOM 2859 C CA . PHE A 1 351 ? -6.180 -9.087 31.746 1.00 76.88 351 PHE A CA 1
ATOM 2860 C C . PHE A 1 351 ? -7.346 -10.073 31.819 1.00 76.88 351 PHE A C 1
ATOM 2862 O O . PHE A 1 351 ? -7.502 -10.842 32.767 1.00 76.88 351 PHE A O 1
ATOM 2869 N N . SER A 1 352 ? -8.175 -10.053 30.782 1.00 72.88 352 SER A N 1
ATOM 2870 C CA . SER A 1 352 ? -9.235 -11.031 30.592 1.00 72.88 352 SER A CA 1
ATOM 2871 C C . SER A 1 352 ? -9.149 -11.579 29.183 1.00 72.88 352 SER A C 1
ATOM 2873 O O . SER A 1 352 ? -9.011 -10.815 28.230 1.00 72.88 352 SER A O 1
ATOM 2875 N N . TYR A 1 353 ? -9.335 -12.890 29.035 1.00 67.62 353 TYR A N 1
ATOM 2876 C CA . TYR A 1 353 ? -9.607 -13.522 27.746 1.00 67.62 353 TYR A CA 1
ATOM 2877 C C . TYR A 1 353 ? -11.021 -13.155 27.270 1.00 67.62 353 TYR A C 1
ATOM 2879 O O . TYR A 1 353 ? -11.876 -14.019 27.082 1.00 67.62 353 TYR A O 1
ATOM 2887 N N . ALA A 1 354 ? -11.309 -11.861 27.131 1.00 64.25 354 ALA A N 1
ATOM 2888 C CA . ALA A 1 354 ? -12.552 -11.392 26.558 1.00 64.25 354 ALA A CA 1
ATOM 2889 C C . ALA A 1 354 ? -12.539 -11.772 25.076 1.00 64.25 354 ALA A C 1
ATOM 2891 O O . ALA A 1 354 ? -11.874 -11.155 24.247 1.00 64.25 354 ALA A O 1
ATOM 2892 N N . ILE A 1 355 ? -13.238 -12.859 24.776 1.00 63.34 355 ILE A N 1
ATOM 2893 C CA . ILE A 1 355 ? -13.342 -13.418 23.441 1.00 63.34 355 ILE A CA 1
ATOM 2894 C C . ILE A 1 355 ? -14.442 -12.677 22.693 1.00 63.34 355 ILE A C 1
ATOM 2896 O O . ILE A 1 355 ? -15.575 -12.571 23.167 1.00 63.34 355 ILE A O 1
ATOM 2900 N N . ASN A 1 356 ? -14.121 -12.193 21.498 1.00 61.25 356 ASN A N 1
ATOM 2901 C CA . ASN A 1 356 ? -15.133 -11.656 20.607 1.00 61.25 356 ASN A CA 1
ATOM 2902 C C . ASN A 1 356 ? -15.943 -12.810 19.983 1.00 61.25 356 ASN A C 1
ATOM 2904 O O . ASN A 1 356 ? -15.456 -13.485 19.078 1.00 61.25 356 ASN A O 1
ATOM 2908 N N . ASP A 1 357 ? -17.165 -13.037 20.475 1.00 55.94 357 ASP A N 1
ATOM 2909 C CA . ASP A 1 357 ? -18.066 -14.126 20.046 1.00 55.94 357 ASP A CA 1
ATOM 2910 C C . ASP A 1 357 ? -18.816 -13.825 18.723 1.00 55.94 357 ASP A C 1
ATOM 2912 O O . ASP A 1 357 ? -19.650 -14.614 18.282 1.00 55.94 357 ASP A O 1
ATOM 2916 N N . ASP A 1 358 ? -18.513 -12.712 18.040 1.00 52.81 358 ASP A N 1
ATOM 2917 C CA . ASP A 1 358 ? -19.201 -12.304 16.801 1.00 52.81 358 ASP A CA 1
ATOM 2918 C C . ASP A 1 358 ? -18.928 -13.231 15.585 1.00 52.81 358 ASP A C 1
ATOM 2920 O O . ASP A 1 358 ? -19.515 -13.040 14.515 1.00 52.81 358 ASP A O 1
ATOM 2924 N N . LYS A 1 359 ? -18.062 -14.254 15.709 1.00 54.91 359 LYS A N 1
ATOM 2925 C CA . LYS A 1 359 ? -17.732 -15.224 14.641 1.00 54.91 359 LYS A CA 1
ATOM 2926 C C . LYS A 1 359 ? -17.627 -16.663 15.168 1.00 54.91 359 LYS A C 1
ATOM 2928 O O . LYS A 1 359 ? -17.413 -16.892 16.350 1.00 54.91 359 LYS A O 1
ATOM 2933 N N . LYS A 1 360 ? -17.734 -17.651 14.260 1.00 56.72 360 LYS A N 1
ATOM 2934 C CA . LYS A 1 360 ? -17.601 -19.098 14.561 1.00 56.72 360 LYS A CA 1
ATOM 2935 C C . LYS A 1 360 ? -16.261 -19.480 15.213 1.00 56.72 360 LYS A C 1
ATOM 2937 O O . LYS A 1 360 ? -16.199 -20.531 15.843 1.00 56.72 360 LYS A O 1
ATOM 2942 N N . THR A 1 361 ? -15.229 -18.651 15.054 1.00 63.53 361 THR A N 1
ATOM 2943 C CA . THR A 1 361 ? -13.903 -18.855 15.641 1.00 63.53 361 THR A CA 1
ATOM 2944 C C . THR A 1 361 ? -13.616 -17.713 16.612 1.00 63.53 361 THR A C 1
ATOM 2946 O O . THR A 1 361 ? -13.624 -16.554 16.183 1.00 63.53 361 THR A O 1
ATOM 2949 N N . PRO A 1 362 ? -13.381 -18.008 17.898 1.00 73.75 362 PRO A N 1
ATOM 2950 C CA . PRO A 1 362 ? -13.044 -16.988 18.869 1.00 73.75 362 PRO A CA 1
ATOM 2951 C C . PRO A 1 362 ? -11.677 -16.383 18.550 1.00 73.75 362 PRO A C 1
ATOM 2953 O O . PRO A 1 362 ? -10.768 -17.087 18.112 1.00 73.75 362 PRO A O 1
ATOM 2956 N N . LYS A 1 363 ? -11.538 -15.066 18.734 1.00 79.12 363 LYS A N 1
ATOM 2957 C CA . LYS A 1 363 ? -10.287 -14.347 18.463 1.00 79.12 363 LYS A CA 1
ATOM 2958 C C . LYS A 1 363 ? -9.812 -13.579 19.688 1.00 79.12 363 LYS A C 1
ATOM 2960 O O . LYS A 1 363 ? -10.606 -12.880 20.321 1.00 79.12 363 LYS A O 1
ATOM 2965 N N . LEU A 1 364 ? -8.518 -13.693 19.972 1.00 81.69 364 LEU A N 1
ATOM 2966 C CA . LEU A 1 364 ? -7.792 -12.794 20.857 1.00 81.69 364 LEU A CA 1
ATOM 2967 C C . LEU A 1 364 ? -7.446 -11.526 20.076 1.00 81.69 364 LEU A C 1
ATOM 2969 O O . LEU A 1 364 ? -7.020 -11.605 18.926 1.00 81.69 364 LEU A O 1
ATOM 2973 N N . ILE A 1 365 ? -7.659 -10.369 20.694 1.00 83.06 365 ILE A N 1
ATOM 2974 C CA . ILE A 1 365 ? -7.406 -9.066 20.083 1.00 83.06 365 ILE A CA 1
ATOM 2975 C C . ILE A 1 365 ? -6.483 -8.277 21.002 1.00 83.06 365 ILE A C 1
ATOM 2977 O O . ILE A 1 365 ? -6.743 -8.202 22.201 1.00 83.06 365 ILE A O 1
ATOM 2981 N N . PHE A 1 366 ? -5.442 -7.666 20.452 1.00 86.88 366 PHE A N 1
ATOM 2982 C CA . PHE A 1 366 ? -4.549 -6.772 21.185 1.00 86.88 366 PHE A CA 1
ATOM 2983 C C . PHE A 1 366 ? -4.037 -5.661 20.264 1.00 86.88 366 PHE A C 1
ATOM 2985 O O . PHE A 1 366 ? -4.260 -5.679 19.052 1.00 86.88 366 PHE A O 1
ATOM 2992 N N . PHE A 1 367 ? -3.417 -4.654 20.869 1.00 88.81 367 PHE A N 1
ATOM 2993 C CA . PHE A 1 367 ? -2.887 -3.490 20.176 1.00 88.81 367 PHE A CA 1
ATOM 2994 C C . PHE A 1 367 ? -1.387 -3.425 20.399 1.00 88.81 367 PHE A C 1
ATOM 2996 O O . PHE A 1 367 ? -0.912 -3.626 21.521 1.00 88.81 367 PHE A O 1
ATOM 3003 N N . ARG A 1 368 ? -0.670 -3.068 19.345 1.00 90.38 368 ARG A N 1
ATOM 3004 C CA . ARG A 1 368 ? 0.754 -2.754 19.388 1.00 90.38 368 ARG A CA 1
ATOM 3005 C C . ARG A 1 368 ? 1.041 -1.500 18.557 1.00 90.38 368 ARG A C 1
ATOM 3007 O O . ARG A 1 368 ? 0.188 -1.112 17.748 1.00 90.38 368 ARG A O 1
ATOM 3014 N N . PRO A 1 369 ? 2.220 -0.876 18.701 1.00 91.06 369 PRO A N 1
ATOM 3015 C CA . PRO A 1 369 ? 2.648 0.170 17.787 1.00 91.06 369 PRO A CA 1
ATOM 3016 C C . PRO A 1 369 ? 2.589 -0.349 16.349 1.00 91.06 369 PRO A C 1
ATOM 3018 O O . PRO A 1 369 ? 3.011 -1.477 16.076 1.00 91.06 369 PRO A O 1
ATOM 3021 N N . ALA A 1 370 ? 2.025 0.450 15.444 1.00 90.75 370 ALA A N 1
ATOM 3022 C CA . ALA A 1 370 ? 2.067 0.119 14.026 1.00 90.75 370 ALA A CA 1
ATOM 3023 C C . ALA A 1 370 ? 3.505 0.273 13.530 1.00 90.75 370 ALA A C 1
ATOM 3025 O O . ALA A 1 370 ? 4.153 1.278 13.823 1.00 90.75 370 ALA A O 1
ATOM 3026 N N . THR A 1 371 ? 3.997 -0.694 12.771 1.00 88.69 371 THR A N 1
ATOM 3027 C CA . THR A 1 371 ? 5.282 -0.586 12.084 1.00 88.69 371 THR A CA 1
ATOM 3028 C C . THR A 1 371 ? 5.090 0.073 10.721 1.00 88.69 371 THR A C 1
ATOM 3030 O O . THR A 1 371 ? 3.966 0.195 10.215 1.00 88.69 371 THR A O 1
ATOM 3033 N N . GLN A 1 372 ? 6.185 0.492 10.087 1.00 85.56 372 GLN A N 1
ATOM 3034 C CA . GLN A 1 372 ? 6.109 0.971 8.706 1.00 85.56 372 GLN A CA 1
ATOM 3035 C C . GLN A 1 372 ? 5.571 -0.119 7.768 1.00 85.56 372 GLN A C 1
ATOM 3037 O O . GLN A 1 372 ? 4.836 0.199 6.831 1.00 85.56 372 GLN A O 1
ATOM 3042 N N . LEU A 1 373 ? 5.878 -1.393 8.038 1.00 86.38 373 LEU A N 1
ATOM 3043 C CA . LEU A 1 373 ? 5.363 -2.531 7.282 1.00 86.38 373 LEU A CA 1
ATOM 3044 C C . LEU A 1 373 ? 3.841 -2.639 7.368 1.00 86.38 373 LEU A C 1
ATOM 3046 O O . LEU A 1 373 ? 3.207 -2.841 6.333 1.00 86.38 373 LEU A O 1
ATOM 3050 N N . ASP A 1 374 ? 3.241 -2.480 8.554 1.00 87.56 374 ASP A N 1
ATOM 3051 C CA . ASP A 1 374 ? 1.776 -2.526 8.697 1.00 87.56 374 ASP A CA 1
ATOM 3052 C C . ASP A 1 374 ? 1.119 -1.430 7.857 1.00 87.56 374 ASP A C 1
ATOM 3054 O O . ASP A 1 374 ? 0.192 -1.683 7.083 1.00 87.56 374 ASP A O 1
ATOM 3058 N N . ILE A 1 375 ? 1.654 -0.211 7.967 1.00 87.56 375 ILE A N 1
ATOM 3059 C CA . ILE A 1 375 ? 1.152 0.961 7.252 1.00 87.56 375 ILE A CA 1
ATOM 3060 C C . ILE A 1 375 ? 1.283 0.743 5.741 1.00 87.56 375 ILE A C 1
ATOM 3062 O O . ILE A 1 375 ? 0.322 0.966 5.004 1.00 87.56 375 ILE A O 1
ATOM 3066 N N . LYS A 1 376 ? 2.448 0.281 5.265 1.00 87.00 376 LYS A N 1
ATOM 3067 C CA . LYS A 1 376 ? 2.693 -0.027 3.847 1.00 87.00 376 LYS A CA 1
ATOM 3068 C C . LYS A 1 376 ? 1.742 -1.112 3.341 1.00 87.00 376 LYS A C 1
ATOM 3070 O O . LYS A 1 376 ? 1.097 -0.903 2.315 1.00 87.00 376 LYS A O 1
ATOM 3075 N N . SER A 1 377 ? 1.599 -2.204 4.088 1.00 85.00 377 SER A N 1
ATOM 3076 C CA . SER A 1 377 ? 0.751 -3.347 3.726 1.00 85.00 377 SER A CA 1
ATOM 3077 C C . SER A 1 377 ? -0.727 -2.958 3.636 1.00 85.00 377 SER A C 1
ATOM 3079 O O . SER A 1 377 ? -1.430 -3.355 2.710 1.00 85.00 377 SER A O 1
ATOM 3081 N N . ASP A 1 378 ? -1.226 -2.121 4.550 1.00 84.50 378 ASP A N 1
ATOM 3082 C CA . ASP A 1 378 ? -2.613 -1.645 4.488 1.00 84.50 378 ASP A CA 1
ATOM 3083 C C . ASP A 1 378 ? -2.858 -0.565 3.421 1.00 84.50 378 ASP A C 1
ATOM 3085 O O . ASP A 1 378 ? -3.999 -0.364 2.974 1.00 84.50 378 ASP A O 1
ATOM 3089 N N . LEU A 1 379 ? -1.801 0.140 3.011 1.00 86.31 379 LEU A N 1
ATOM 3090 C CA . LEU A 1 379 ? -1.827 1.096 1.907 1.00 86.31 379 LEU A CA 1
ATOM 3091 C C . LEU A 1 379 ? -1.674 0.432 0.536 1.00 86.31 379 LEU A C 1
ATOM 3093 O O . LEU A 1 379 ? -1.991 1.080 -0.470 1.00 86.31 379 LEU A O 1
ATOM 3097 N N . GLU A 1 380 ? -1.202 -0.810 0.471 1.00 85.31 380 GLU A N 1
ATOM 3098 C CA . GLU A 1 380 ? -0.981 -1.520 -0.782 1.00 85.31 380 GLU A CA 1
ATOM 3099 C C . GLU A 1 380 ? -2.292 -1.728 -1.559 1.00 85.31 380 GLU A C 1
ATOM 3101 O O . GLU A 1 380 ? -3.376 -1.950 -1.008 1.00 85.31 380 GLU A O 1
ATOM 3106 N N . LEU A 1 381 ? -2.201 -1.607 -2.885 1.00 83.06 381 LEU A N 1
ATOM 3107 C CA . LEU A 1 381 ? -3.309 -1.873 -3.793 1.00 83.06 381 LEU A CA 1
ATOM 3108 C C . LEU A 1 381 ? -3.183 -3.288 -4.351 1.00 83.06 381 LEU A C 1
ATOM 3110 O O . LEU A 1 381 ? -2.541 -3.510 -5.377 1.00 83.06 381 LEU A O 1
ATOM 3114 N N . GLU A 1 382 ? -3.853 -4.238 -3.711 1.00 78.00 382 GLU A N 1
ATOM 3115 C CA . GLU A 1 382 ? -3.962 -5.591 -4.245 1.00 78.00 382 GLU A CA 1
ATOM 3116 C C . GLU A 1 382 ? -5.124 -5.722 -5.235 1.00 78.00 382 GLU A C 1
ATOM 3118 O O . GLU A 1 382 ? -6.228 -5.210 -5.022 1.00 78.00 382 GLU A O 1
ATOM 3123 N N . ILE A 1 383 ? -4.895 -6.470 -6.319 1.00 81.62 383 ILE A N 1
ATOM 3124 C CA . ILE A 1 383 ? -5.969 -6.864 -7.234 1.00 81.62 383 ILE A CA 1
ATOM 3125 C C . ILE A 1 383 ? -6.762 -7.988 -6.554 1.00 81.62 383 ILE A C 1
ATOM 3127 O O . ILE A 1 383 ? -6.206 -9.068 -6.329 1.00 81.62 383 ILE A O 1
ATOM 3131 N N . PRO A 1 384 ? -8.056 -7.789 -6.245 1.00 78.25 384 PRO A N 1
ATOM 3132 C CA . PRO A 1 384 ? -8.825 -8.757 -5.483 1.00 78.25 384 PRO A CA 1
ATOM 3133 C C . PRO A 1 384 ? -8.968 -10.072 -6.247 1.00 78.25 384 PRO A C 1
ATOM 3135 O O . PRO A 1 384 ? -9.434 -10.113 -7.392 1.00 78.25 384 PRO A O 1
ATOM 3138 N N . LYS A 1 385 ? -8.615 -11.164 -5.570 1.00 81.62 385 LYS A N 1
ATOM 3139 C CA . LYS A 1 385 ? -8.743 -12.529 -6.077 1.00 81.62 385 LYS A CA 1
ATOM 3140 C C . LYS A 1 385 ? -10.206 -12.969 -5.995 1.00 81.62 385 LYS A C 1
ATOM 3142 O O . LYS A 1 385 ? -10.766 -13.092 -4.908 1.00 81.62 385 LYS A O 1
ATOM 3147 N N . LYS A 1 386 ? -10.847 -13.190 -7.146 1.00 83.12 386 LYS A N 1
ATOM 3148 C CA . LYS A 1 386 ? -12.260 -13.602 -7.236 1.00 83.12 386 LYS A CA 1
ATOM 3149 C C . LYS A 1 386 ? -12.355 -15.06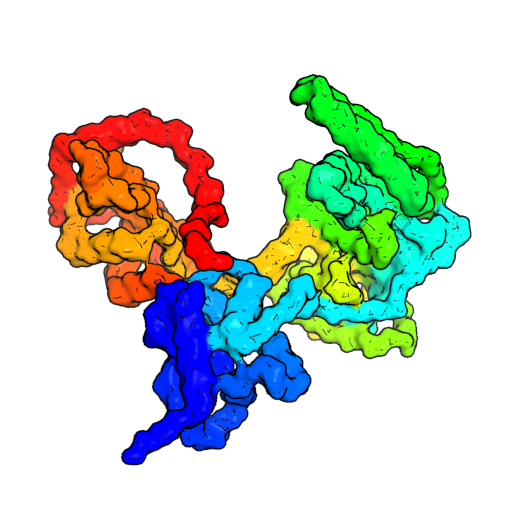4 -7.694 1.00 83.12 386 LYS A C 1
ATOM 3151 O O . LYS A 1 386 ? -11.711 -15.408 -8.682 1.00 83.12 386 LYS A O 1
ATOM 3156 N N . PRO A 1 387 ? -13.159 -15.922 -7.035 1.00 85.56 387 PRO A N 1
ATOM 3157 C CA . PRO A 1 387 ? -13.334 -17.310 -7.465 1.00 85.56 387 PRO A CA 1
ATOM 3158 C C . PRO A 1 387 ? -13.825 -17.409 -8.915 1.00 85.56 387 PRO A C 1
ATOM 3160 O O . PRO A 1 387 ? -14.759 -16.701 -9.299 1.00 85.56 387 PRO A O 1
ATOM 3163 N N . GLY A 1 388 ? -13.226 -18.291 -9.719 1.00 89.69 388 GLY A N 1
ATOM 3164 C CA . GLY A 1 388 ? -13.604 -18.507 -11.118 1.00 89.69 388 GLY A CA 1
ATOM 3165 C C . GLY A 1 388 ? -13.107 -17.435 -12.093 1.00 89.69 388 GLY A C 1
ATOM 3166 O O . GLY A 1 388 ? -13.427 -17.509 -13.285 1.00 89.69 388 GLY A O 1
ATOM 3167 N N . ILE A 1 389 ? -12.338 -16.447 -11.620 1.00 91.81 389 ILE A N 1
ATOM 3168 C CA . ILE A 1 389 ? -11.815 -15.339 -12.422 1.00 91.81 389 ILE A CA 1
ATOM 3169 C C . ILE A 1 389 ? -10.297 -15.245 -12.254 1.00 91.81 389 ILE A C 1
ATOM 3171 O O . ILE A 1 389 ? -9.770 -15.229 -11.145 1.00 91.81 389 ILE A O 1
ATOM 3175 N N . GLU A 1 390 ? -9.609 -15.094 -13.379 1.00 92.44 390 GLU A N 1
ATOM 3176 C CA . GLU A 1 390 ? -8.202 -14.712 -13.448 1.00 92.44 390 GLU A CA 1
ATOM 3177 C C . GLU A 1 390 ? -8.080 -13.259 -13.883 1.00 92.44 390 GLU A C 1
ATOM 3179 O O . GLU A 1 390 ? -8.774 -12.804 -14.799 1.00 92.44 390 GLU A O 1
ATOM 3184 N N . SER A 1 391 ? -7.170 -12.536 -13.239 1.00 93.38 391 SER A N 1
ATOM 3185 C CA . SER A 1 391 ? -6.774 -11.192 -13.637 1.00 93.38 391 SER A CA 1
ATOM 3186 C C . SER A 1 391 ? -5.386 -11.208 -14.261 1.00 93.38 391 SER A C 1
ATOM 3188 O O . SER A 1 391 ? -4.520 -11.980 -13.848 1.00 93.38 391 SER A O 1
ATOM 3190 N N . TRP A 1 392 ? -5.165 -10.354 -15.256 1.00 93.81 392 TRP A N 1
ATOM 3191 C CA . TRP A 1 392 ? -3.853 -10.170 -15.857 1.00 93.81 392 TRP A CA 1
ATOM 3192 C C . TRP A 1 392 ? -3.544 -8.704 -16.127 1.00 93.81 392 TRP A C 1
ATOM 3194 O O . TRP A 1 392 ? -4.426 -7.896 -16.438 1.00 93.81 392 TRP A O 1
ATOM 3204 N N . THR A 1 393 ? -2.260 -8.377 -16.010 1.00 93.62 393 THR A N 1
ATOM 3205 C CA . THR A 1 393 ? -1.714 -7.037 -16.235 1.00 93.62 393 THR A CA 1
ATOM 3206 C C . THR A 1 393 ? -0.359 -7.134 -16.921 1.00 93.62 393 THR A C 1
ATOM 3208 O O . THR A 1 393 ? 0.369 -8.105 -16.721 1.00 93.62 393 THR A O 1
ATOM 3211 N N . ILE A 1 394 ? -0.017 -6.137 -17.738 1.00 92.12 394 ILE A N 1
ATOM 3212 C CA . ILE A 1 394 ? 1.304 -6.051 -18.366 1.00 92.12 394 ILE A CA 1
ATOM 3213 C C . ILE A 1 394 ? 1.962 -4.759 -17.907 1.00 92.12 394 ILE A C 1
ATOM 3215 O O . ILE A 1 394 ? 1.474 -3.673 -18.218 1.00 92.12 394 ILE A O 1
ATOM 3219 N N . LYS A 1 395 ? 3.077 -4.884 -17.188 1.00 89.44 395 LYS A N 1
ATOM 3220 C CA . LYS A 1 395 ? 3.963 -3.762 -16.871 1.00 89.44 395 LYS A CA 1
ATOM 3221 C C . LYS A 1 395 ? 4.992 -3.617 -17.985 1.00 89.44 395 LYS A C 1
ATOM 3223 O O . LYS A 1 395 ? 5.571 -4.612 -18.414 1.00 89.44 395 LYS A O 1
ATOM 3228 N N . VAL A 1 396 ? 5.197 -2.396 -18.472 1.00 87.56 396 VAL A N 1
ATOM 3229 C CA . VAL A 1 396 ? 6.084 -2.115 -19.611 1.00 87.56 396 VAL A CA 1
ATOM 3230 C C . VAL A 1 396 ? 6.889 -0.854 -19.361 1.00 87.56 396 VAL A C 1
ATOM 3232 O O . VAL A 1 396 ? 6.368 0.088 -18.766 1.00 87.56 396 VAL A O 1
ATOM 3235 N N . THR A 1 397 ? 8.114 -0.795 -19.880 1.00 83.62 397 THR A N 1
ATOM 3236 C CA . THR A 1 397 ? 8.905 0.449 -19.860 1.00 83.62 397 THR A CA 1
ATOM 3237 C C . THR A 1 397 ? 8.465 1.438 -20.936 1.00 83.62 397 THR A C 1
ATOM 3239 O O . THR A 1 397 ? 8.567 2.646 -20.744 1.00 83.62 397 THR A O 1
ATOM 3242 N N . ASN A 1 398 ? 7.961 0.951 -22.077 1.00 83.00 398 ASN A N 1
ATOM 3243 C CA . ASN A 1 398 ? 7.500 1.797 -23.177 1.00 83.00 398 ASN A CA 1
ATOM 3244 C C . ASN A 1 398 ? 6.360 1.129 -23.970 1.00 83.00 398 ASN A C 1
ATOM 3246 O O . ASN A 1 398 ? 6.554 0.095 -24.617 1.00 83.00 398 ASN A O 1
ATOM 3250 N N . SER A 1 399 ? 5.169 1.736 -23.938 1.00 85.38 399 SER A N 1
ATOM 3251 C CA . SER A 1 399 ? 3.965 1.203 -24.592 1.00 85.38 399 SER A CA 1
ATOM 3252 C C . SER A 1 399 ? 4.061 1.171 -26.117 1.00 85.38 399 SER A C 1
ATOM 3254 O O . SER A 1 399 ? 3.582 0.223 -26.742 1.00 85.38 399 SER A O 1
ATOM 3256 N N . ASP A 1 400 ? 4.698 2.176 -26.716 1.00 84.38 400 ASP A N 1
ATOM 3257 C CA . ASP A 1 400 ? 4.761 2.346 -28.170 1.00 84.38 400 ASP A CA 1
ATOM 3258 C C . ASP A 1 400 ? 5.713 1.326 -28.799 1.00 84.38 400 ASP A C 1
ATOM 3260 O O . ASP A 1 400 ? 5.428 0.743 -29.851 1.00 84.38 400 ASP A O 1
ATOM 3264 N N . PHE A 1 401 ? 6.835 1.041 -28.130 1.00 85.56 401 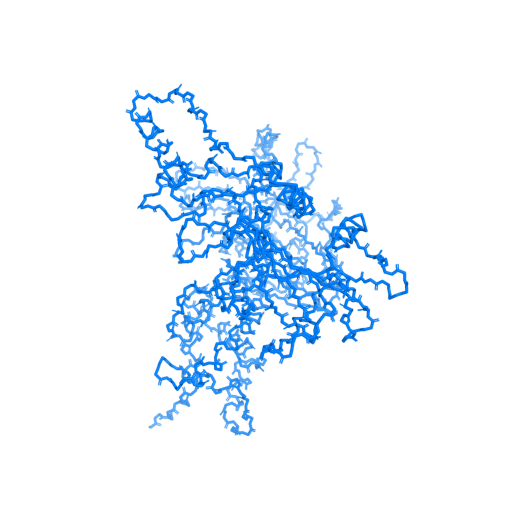PHE A N 1
ATOM 3265 C CA . PHE A 1 401 ? 7.729 -0.032 -28.556 1.00 85.56 401 PHE A CA 1
ATOM 3266 C C . PHE A 1 401 ? 7.086 -1.403 -28.417 1.00 85.56 401 PHE A C 1
ATOM 3268 O O . PHE A 1 401 ? 7.202 -2.210 -29.343 1.00 85.56 401 PHE A O 1
ATOM 3275 N N . LEU A 1 402 ? 6.361 -1.663 -27.326 1.00 88.25 402 LEU A N 1
ATOM 3276 C CA . LEU A 1 402 ? 5.724 -2.965 -27.157 1.00 88.25 402 LEU A CA 1
ATOM 3277 C C . LEU A 1 402 ? 4.655 -3.234 -28.217 1.00 88.25 402 LEU A C 1
ATOM 3279 O O . LEU A 1 402 ? 4.557 -4.348 -28.724 1.00 88.25 402 LEU A O 1
ATOM 3283 N N . GLU A 1 403 ? 3.912 -2.218 -28.645 1.00 90.62 403 GLU A N 1
ATOM 3284 C CA . GLU A 1 403 ? 2.990 -2.358 -29.770 1.00 90.62 403 GLU A CA 1
ATOM 3285 C C . GLU A 1 403 ? 3.701 -2.712 -31.084 1.00 90.62 403 GLU A C 1
ATOM 3287 O O . GLU A 1 403 ? 3.212 -3.553 -31.846 1.00 90.62 403 GLU A O 1
ATOM 3292 N N . ARG A 1 404 ? 4.867 -2.113 -31.366 1.00 90.31 404 ARG A N 1
ATOM 3293 C CA . ARG A 1 404 ? 5.677 -2.483 -32.542 1.00 90.31 404 ARG A CA 1
ATOM 3294 C C . ARG A 1 404 ? 6.112 -3.949 -32.475 1.00 90.31 404 ARG A C 1
ATOM 3296 O O . ARG A 1 404 ? 6.044 -4.637 -33.494 1.00 90.31 404 ARG A O 1
ATOM 3303 N N . ILE A 1 405 ? 6.495 -4.428 -31.292 1.00 91.44 405 ILE A N 1
ATOM 3304 C CA . ILE A 1 405 ? 6.879 -5.828 -31.050 1.00 91.44 405 ILE A CA 1
ATOM 3305 C C . ILE A 1 405 ? 5.684 -6.757 -31.265 1.00 91.44 405 ILE A C 1
ATOM 3307 O O . ILE A 1 405 ? 5.786 -7.706 -32.037 1.00 91.44 405 ILE A O 1
ATOM 3311 N N . ILE A 1 406 ? 4.527 -6.454 -30.669 1.00 93.19 406 ILE A N 1
ATOM 3312 C CA . ILE A 1 406 ? 3.293 -7.237 -30.846 1.00 93.19 406 ILE A CA 1
ATOM 3313 C C . ILE A 1 406 ? 2.930 -7.331 -32.331 1.00 93.19 406 ILE A C 1
ATOM 3315 O O . ILE A 1 406 ? 2.597 -8.405 -32.828 1.00 93.19 406 ILE A O 1
ATOM 3319 N N . ASN A 1 407 ? 3.031 -6.228 -33.075 1.00 92.94 407 ASN A N 1
ATOM 3320 C CA . ASN A 1 407 ? 2.758 -6.232 -34.509 1.00 92.94 407 ASN A CA 1
ATOM 3321 C C . ASN A 1 407 ? 3.751 -7.093 -35.305 1.00 92.94 407 ASN A C 1
ATOM 3323 O O . ASN A 1 407 ? 3.326 -7.772 -36.240 1.00 92.94 407 ASN A O 1
ATOM 3327 N N . LYS A 1 408 ? 5.041 -7.101 -34.942 1.00 92.94 408 LYS A N 1
ATOM 3328 C CA . LYS A 1 408 ? 6.042 -7.999 -35.542 1.00 92.94 408 LYS A CA 1
ATOM 3329 C C . LYS A 1 408 ? 5.758 -9.465 -35.230 1.00 92.94 408 LYS A C 1
ATOM 3331 O O . LYS A 1 408 ? 5.753 -10.280 -36.147 1.00 92.94 408 LYS A O 1
ATOM 3336 N N . ILE A 1 409 ? 5.407 -9.775 -33.982 1.00 91.19 409 ILE A N 1
ATOM 3337 C CA . ILE A 1 409 ? 5.005 -11.122 -33.562 1.00 91.19 409 ILE A CA 1
ATOM 3338 C C . ILE A 1 409 ? 3.818 -11.623 -34.394 1.00 91.19 409 ILE A C 1
ATOM 3340 O O . ILE A 1 409 ? 3.876 -12.707 -34.970 1.00 91.19 409 ILE A O 1
ATOM 3344 N N . VAL A 1 410 ? 2.760 -10.814 -34.513 1.00 89.88 410 VAL A N 1
ATOM 3345 C CA . VAL A 1 410 ? 1.553 -11.173 -35.280 1.00 89.88 410 VAL A CA 1
ATOM 3346 C C . VAL A 1 410 ? 1.859 -11.379 -36.766 1.00 89.88 410 VAL A C 1
ATOM 3348 O O . VAL A 1 410 ? 1.222 -12.206 -37.409 1.00 89.88 410 VAL A O 1
ATOM 3351 N N . ARG A 1 411 ? 2.829 -10.642 -37.318 1.00 90.00 411 ARG A N 1
ATOM 3352 C CA . ARG A 1 411 ? 3.283 -10.783 -38.711 1.00 90.00 411 ARG A CA 1
ATOM 3353 C C . ARG A 1 411 ? 4.314 -11.897 -38.908 1.00 90.00 411 ARG A C 1
ATOM 3355 O O . ARG A 1 411 ? 4.760 -12.084 -40.033 1.00 90.00 411 ARG A O 1
ATOM 3362 N N . SER A 1 412 ? 4.695 -12.601 -37.839 1.00 85.88 412 SER A N 1
ATOM 3363 C CA . SER A 1 412 ? 5.786 -13.586 -37.839 1.00 85.88 412 SER A CA 1
ATOM 3364 C C . SER A 1 412 ? 7.116 -13.020 -38.360 1.00 85.88 412 SER A C 1
ATOM 3366 O O . SER A 1 412 ? 7.937 -13.744 -38.908 1.00 85.88 412 SER A O 1
ATOM 3368 N N . ASP A 1 413 ? 7.336 -11.720 -38.156 1.00 91.38 413 ASP A N 1
ATOM 3369 C CA . ASP A 1 413 ? 8.579 -11.011 -38.471 1.00 91.38 413 ASP A CA 1
ATOM 3370 C C . ASP A 1 413 ? 9.551 -11.150 -37.288 1.00 91.38 413 ASP A C 1
ATOM 3372 O O . ASP A 1 413 ? 9.812 -10.204 -36.537 1.00 91.38 413 ASP A O 1
ATOM 3376 N N . LEU A 1 414 ? 9.974 -12.396 -37.070 1.00 92.81 414 LEU A N 1
ATOM 3377 C CA . LEU A 1 414 ? 10.818 -12.867 -35.973 1.00 92.81 414 LEU A CA 1
ATOM 3378 C C . LEU A 1 414 ? 11.933 -13.755 -36.533 1.00 92.81 414 LEU A C 1
ATOM 3380 O O . LEU A 1 414 ? 11.796 -14.322 -37.615 1.00 92.81 414 LEU A O 1
ATOM 3384 N N . PHE A 1 415 ? 13.005 -13.918 -35.765 1.00 91.94 415 PHE A N 1
ATOM 3385 C CA . PHE A 1 415 ? 14.167 -14.712 -36.151 1.00 91.94 415 PHE A CA 1
ATOM 3386 C C . PHE A 1 415 ? 14.477 -15.790 -35.118 1.00 91.94 415 PHE A C 1
ATOM 3388 O O . PHE A 1 415 ? 14.181 -15.629 -33.933 1.00 91.94 415 PHE A O 1
ATOM 3395 N N . ILE A 1 416 ? 15.126 -16.864 -35.562 1.00 89.88 416 ILE A N 1
ATOM 3396 C CA . ILE A 1 416 ? 15.755 -17.845 -34.676 1.00 89.88 416 ILE A CA 1
ATOM 3397 C C . ILE A 1 416 ? 17.227 -17.507 -34.515 1.00 89.88 416 ILE A C 1
ATOM 3399 O O . ILE A 1 416 ? 17.963 -17.418 -35.493 1.00 89.88 416 ILE A O 1
ATOM 3403 N N . TYR A 1 417 ? 17.655 -17.350 -33.270 1.00 87.50 417 TYR A N 1
ATOM 3404 C CA . TYR A 1 417 ? 19.052 -17.203 -32.897 1.00 87.50 417 TYR A CA 1
ATOM 3405 C C . TYR A 1 417 ? 19.487 -18.441 -32.124 1.00 87.50 417 TYR A C 1
ATOM 3407 O O . TYR A 1 417 ? 18.824 -18.842 -31.169 1.00 87.50 417 TYR A O 1
ATOM 3415 N N . VAL A 1 418 ? 20.587 -19.050 -32.550 1.00 85.75 418 VAL A N 1
ATOM 3416 C CA . VAL A 1 418 ? 21.231 -20.141 -31.820 1.00 85.75 418 VAL A CA 1
ATOM 3417 C C . VAL A 1 418 ? 22.405 -19.529 -31.072 1.00 85.75 418 VAL A C 1
ATOM 3419 O O . VAL A 1 418 ? 23.321 -18.992 -31.697 1.00 85.75 418 VAL A O 1
ATOM 3422 N N . ASP A 1 419 ? 22.339 -19.538 -29.742 1.00 81.19 419 ASP A N 1
ATOM 3423 C CA . ASP A 1 419 ? 23.423 -18.998 -28.923 1.00 81.19 419 ASP A CA 1
ATOM 3424 C C . ASP A 1 419 ? 24.649 -19.928 -28.914 1.00 81.19 419 ASP A C 1
ATOM 3426 O O . ASP A 1 419 ? 24.598 -21.067 -29.375 1.00 81.19 419 ASP A O 1
ATOM 3430 N N . LYS A 1 420 ? 25.766 -19.451 -28.354 1.00 79.94 420 LYS A N 1
ATOM 3431 C CA . LYS A 1 420 ? 27.022 -20.212 -28.211 1.00 79.94 420 LYS A CA 1
ATOM 3432 C C . LYS A 1 420 ? 26.908 -21.543 -27.451 1.00 79.94 420 LYS A C 1
ATOM 3434 O O . LYS A 1 420 ? 27.880 -22.290 -27.414 1.00 79.94 420 LYS A O 1
ATOM 3439 N N . TYR A 1 421 ? 25.773 -21.814 -26.809 1.00 81.38 421 TYR A N 1
ATOM 3440 C CA . TYR A 1 421 ? 25.485 -23.055 -26.090 1.00 81.38 421 TYR A CA 1
ATOM 3441 C C . TYR A 1 421 ? 24.471 -23.934 -26.840 1.00 81.38 421 TYR A C 1
ATOM 3443 O O . TYR A 1 421 ? 23.822 -24.777 -26.220 1.00 81.38 421 TYR A O 1
ATOM 3451 N N . ASP A 1 422 ? 24.289 -23.701 -28.142 1.00 79.44 422 ASP A N 1
ATOM 3452 C CA . ASP A 1 422 ? 23.321 -24.377 -29.008 1.00 79.44 422 ASP A CA 1
ATOM 3453 C C . ASP A 1 422 ? 21.860 -24.243 -28.543 1.00 79.44 422 ASP A C 1
ATOM 3455 O O . ASP A 1 422 ? 20.991 -25.047 -28.895 1.00 79.44 422 ASP A O 1
ATOM 3459 N N . ARG A 1 423 ? 21.540 -23.200 -27.764 1.00 81.31 423 ARG A N 1
ATOM 3460 C CA . ARG A 1 423 ? 20.160 -22.933 -27.345 1.00 81.31 423 ARG A CA 1
ATOM 3461 C C . ARG A 1 423 ? 19.476 -22.043 -28.366 1.00 81.31 423 ARG A C 1
ATOM 3463 O O . ARG A 1 423 ? 19.942 -20.945 -28.668 1.00 81.31 423 ARG A O 1
ATOM 3470 N N . GLN A 1 424 ? 18.325 -22.499 -28.847 1.00 84.00 424 GLN A N 1
ATOM 3471 C CA . GLN A 1 424 ? 17.479 -21.715 -29.737 1.00 84.00 424 GLN A CA 1
ATOM 3472 C C . GLN A 1 424 ? 16.690 -20.670 -28.945 1.00 84.00 424 GLN A C 1
ATOM 3474 O O . GLN A 1 424 ? 16.003 -20.988 -27.976 1.00 84.00 424 GLN A O 1
ATOM 3479 N N . LYS A 1 425 ? 16.771 -19.421 -29.392 1.00 87.69 425 LYS A N 1
ATOM 3480 C CA . LYS A 1 425 ? 16.056 -18.262 -28.859 1.00 87.69 425 LYS A CA 1
ATOM 3481 C C . LYS A 1 425 ? 15.262 -17.601 -29.981 1.00 87.69 425 LYS A C 1
ATOM 3483 O O . LYS A 1 425 ? 15.699 -17.582 -31.133 1.00 87.69 425 LYS A O 1
ATOM 3488 N N . ILE A 1 426 ? 14.108 -17.033 -29.641 1.00 90.06 426 ILE A N 1
ATOM 3489 C CA . ILE A 1 426 ? 13.294 -16.261 -30.585 1.00 90.06 426 ILE A CA 1
ATOM 3490 C C . ILE A 1 426 ? 13.637 -14.788 -30.424 1.00 90.06 426 ILE A C 1
ATOM 3492 O O . ILE A 1 426 ? 13.502 -14.229 -29.336 1.00 90.06 426 ILE A O 1
ATOM 3496 N N . ILE A 1 427 ? 14.061 -14.163 -31.518 1.00 92.19 427 ILE A N 1
ATOM 3497 C CA . ILE A 1 427 ? 14.522 -12.780 -31.538 1.00 92.19 427 ILE A CA 1
ATOM 3498 C C . ILE A 1 427 ? 13.555 -11.900 -32.322 1.00 92.19 427 ILE A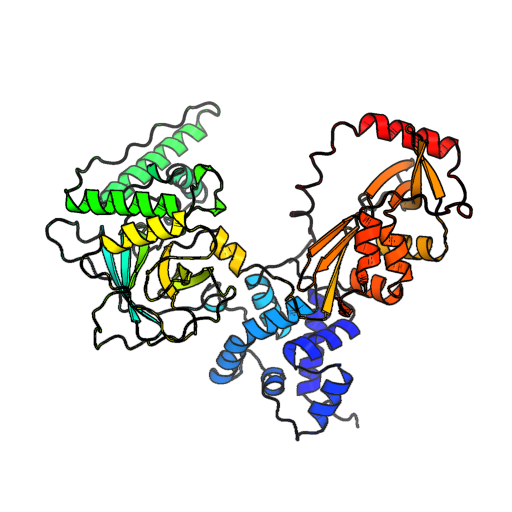 C 1
ATOM 3500 O O . ILE A 1 427 ? 13.166 -12.209 -33.450 1.00 92.19 427 ILE A O 1
ATOM 3504 N N . CYS A 1 428 ? 13.214 -10.752 -31.744 1.00 92.50 428 CYS A N 1
ATOM 3505 C CA . CYS A 1 428 ? 12.583 -9.646 -32.449 1.00 92.50 428 CYS A CA 1
ATOM 3506 C C . CYS A 1 428 ? 13.608 -8.537 -32.695 1.00 92.50 428 CYS A C 1
ATOM 3508 O O . CYS A 1 428 ? 14.194 -8.003 -31.755 1.00 92.50 428 CYS A O 1
ATOM 3510 N N . LYS A 1 429 ? 13.782 -8.160 -33.964 1.00 91.12 429 LYS A N 1
ATOM 3511 C CA . LYS A 1 429 ? 14.668 -7.071 -34.391 1.00 91.12 429 LYS A CA 1
ATOM 3512 C C . LYS A 1 429 ? 13.891 -5.767 -34.573 1.00 91.12 429 LYS A C 1
ATOM 3514 O O . LYS A 1 429 ? 12.892 -5.732 -35.298 1.00 91.12 429 LYS A O 1
ATOM 3519 N N . LEU A 1 430 ? 14.365 -4.684 -33.961 1.00 89.12 430 LEU A N 1
ATOM 3520 C CA . LEU A 1 430 ? 13.809 -3.336 -34.070 1.00 89.12 430 LEU A CA 1
ATOM 3521 C C . LEU A 1 430 ? 14.886 -2.329 -34.463 1.00 89.12 430 LEU A C 1
ATOM 3523 O O . LEU A 1 430 ? 15.877 -2.183 -33.764 1.00 89.12 430 LEU A O 1
ATOM 3527 N N . ASN A 1 431 ? 14.633 -1.546 -35.508 1.00 87.81 431 ASN A N 1
ATOM 3528 C CA . ASN A 1 431 ? 15.465 -0.386 -35.823 1.00 87.81 431 ASN A CA 1
ATOM 3529 C C . ASN A 1 431 ? 14.853 0.851 -35.149 1.00 87.81 431 ASN A C 1
ATOM 3531 O O . ASN A 1 431 ? 13.656 1.140 -35.321 1.00 87.81 431 ASN A O 1
ATOM 3535 N N . LEU A 1 432 ? 15.657 1.532 -34.337 1.00 82.88 432 LEU A N 1
ATOM 3536 C CA . LEU A 1 432 ? 15.309 2.700 -33.536 1.00 82.88 432 LEU A CA 1
ATOM 3537 C C . LEU A 1 432 ? 16.204 3.883 -33.906 1.00 82.88 432 LEU A C 1
ATOM 3539 O O . LEU A 1 432 ? 17.386 3.708 -34.194 1.00 82.88 432 LEU A O 1
ATOM 3543 N N . ASN A 1 433 ? 15.654 5.093 -33.803 1.00 78.50 433 ASN A N 1
ATOM 3544 C CA . ASN A 1 433 ? 16.474 6.299 -33.797 1.00 78.50 433 ASN A CA 1
ATOM 3545 C C . ASN A 1 433 ? 16.922 6.597 -32.354 1.00 78.50 433 ASN A C 1
ATOM 3547 O O . ASN A 1 433 ? 16.094 6.535 -31.442 1.00 78.50 433 ASN A O 1
ATOM 3551 N N . THR A 1 434 ? 18.204 6.916 -32.146 1.00 63.69 434 THR A N 1
ATOM 3552 C CA . THR A 1 434 ? 18.910 6.990 -30.833 1.00 63.69 434 THR A CA 1
ATOM 3553 C C . THR A 1 434 ? 18.323 7.953 -29.798 1.00 63.69 434 THR A C 1
ATOM 3555 O O . THR A 1 434 ? 18.703 7.897 -28.634 1.00 63.69 434 THR A O 1
ATOM 3558 N N . LYS A 1 435 ? 17.367 8.814 -30.170 1.00 58.12 435 LYS A N 1
ATOM 3559 C CA . LYS A 1 435 ? 16.658 9.692 -29.222 1.00 58.12 435 LYS A CA 1
ATOM 3560 C C . LYS A 1 435 ? 15.784 8.939 -28.209 1.00 58.12 435 LYS A C 1
ATOM 3562 O O . LYS A 1 435 ? 15.268 9.561 -27.288 1.00 58.12 435 LYS A O 1
ATOM 3567 N N . ASN A 1 436 ? 15.598 7.630 -28.372 1.00 58.62 436 ASN A N 1
ATOM 3568 C CA . ASN A 1 436 ? 14.730 6.829 -27.518 1.00 58.62 436 ASN A CA 1
ATOM 3569 C C . ASN A 1 436 ? 15.530 5.913 -26.580 1.00 58.62 436 ASN A C 1
ATOM 3571 O O . ASN A 1 436 ? 16.476 5.260 -27.019 1.00 58.62 436 ASN A O 1
ATOM 3575 N N . LYS A 1 437 ? 15.098 5.809 -25.310 1.00 62.09 437 LYS A N 1
ATOM 3576 C CA . LYS A 1 437 ? 15.621 4.828 -24.339 1.00 62.09 437 LYS A CA 1
ATOM 3577 C C . LYS A 1 437 ? 15.560 3.417 -24.957 1.00 62.09 437 LYS A C 1
ATOM 3579 O O . LYS A 1 437 ? 14.505 2.999 -25.433 1.00 62.09 437 LYS A O 1
ATOM 3584 N N . THR A 1 438 ? 16.683 2.698 -24.956 1.00 66.75 438 THR A N 1
ATOM 3585 C CA . THR A 1 438 ? 16.832 1.368 -25.582 1.00 66.75 438 THR A CA 1
ATOM 3586 C C . THR A 1 438 ? 16.373 0.216 -24.692 1.00 66.75 438 THR A C 1
ATOM 3588 O O . THR A 1 438 ? 16.168 -0.883 -25.199 1.00 66.75 438 THR A O 1
ATOM 3591 N N . ASN A 1 439 ? 16.165 0.454 -23.394 1.00 71.19 439 ASN A N 1
ATOM 3592 C CA . ASN A 1 439 ? 15.720 -0.571 -22.451 1.00 71.19 439 ASN A CA 1
ATOM 3593 C C . ASN A 1 439 ? 14.215 -0.832 -22.590 1.00 71.19 439 ASN A C 1
ATOM 3595 O O . ASN A 1 439 ? 13.373 -0.076 -22.094 1.00 71.19 439 ASN A O 1
ATOM 3599 N N . ILE A 1 440 ? 13.882 -1.931 -23.264 1.00 80.69 440 ILE A N 1
ATOM 3600 C CA . ILE A 1 440 ? 12.511 -2.401 -23.441 1.00 80.69 440 ILE A CA 1
ATOM 3601 C C . ILE A 1 440 ? 12.311 -3.620 -22.541 1.00 80.69 440 ILE A C 1
ATOM 3603 O O . ILE A 1 440 ? 12.943 -4.653 -22.739 1.00 80.69 440 ILE A O 1
ATOM 3607 N N . SER A 1 441 ? 11.412 -3.520 -21.566 1.00 86.19 441 SER A N 1
ATOM 3608 C CA . SER A 1 441 ? 10.978 -4.670 -20.776 1.00 86.19 441 SER A CA 1
ATOM 3609 C C . SER A 1 441 ? 9.458 -4.764 -20.764 1.00 86.19 441 SER A C 1
ATOM 3611 O O . SER A 1 441 ? 8.739 -3.769 -20.915 1.00 86.19 441 SER A O 1
ATOM 3613 N N . ALA A 1 442 ? 8.975 -5.996 -20.642 1.00 90.56 442 ALA A N 1
ATOM 3614 C CA . ALA A 1 442 ? 7.561 -6.303 -20.546 1.00 90.56 442 ALA A CA 1
ATOM 3615 C C . ALA A 1 442 ? 7.373 -7.475 -19.584 1.00 90.56 442 ALA A C 1
ATOM 3617 O O . ALA A 1 442 ? 7.950 -8.546 -19.780 1.00 90.56 442 ALA A O 1
ATOM 3618 N N . LEU A 1 443 ? 6.552 -7.263 -18.563 1.00 92.31 443 LEU A N 1
ATOM 3619 C CA . LEU A 1 443 ? 6.276 -8.220 -17.504 1.00 92.31 443 LEU A CA 1
ATOM 3620 C C . LEU A 1 443 ? 4.779 -8.493 -17.440 1.00 92.31 443 LEU A C 1
ATOM 3622 O O . LEU A 1 443 ? 3.988 -7.579 -17.212 1.00 92.31 443 LEU A O 1
ATOM 3626 N N . LEU A 1 444 ? 4.396 -9.753 -17.611 1.00 93.50 444 LEU A N 1
ATOM 3627 C CA . LEU A 1 444 ? 3.030 -10.223 -17.435 1.00 93.50 444 LEU A CA 1
ATOM 3628 C C . LEU A 1 444 ? 2.846 -10.694 -15.993 1.00 93.50 444 LEU A C 1
ATOM 3630 O O . LEU A 1 444 ? 3.560 -11.584 -15.536 1.00 93.50 444 LEU A O 1
ATOM 3634 N N . LYS A 1 445 ? 1.868 -10.124 -15.291 1.00 92.81 445 LYS A N 1
ATOM 3635 C CA . LYS A 1 445 ? 1.407 -10.630 -13.994 1.00 92.81 445 LYS A CA 1
ATOM 3636 C C . LYS A 1 445 ? 0.036 -11.263 -14.170 1.00 92.81 445 LYS A C 1
ATOM 3638 O O . LYS A 1 445 ? -0.861 -10.619 -14.718 1.00 92.81 445 LYS A O 1
ATOM 3643 N N . ILE A 1 446 ? -0.120 -12.491 -13.691 1.00 91.69 446 ILE A N 1
ATOM 3644 C CA . ILE A 1 446 ? -1.373 -13.249 -13.673 1.00 91.69 446 ILE A CA 1
ATOM 3645 C C . ILE A 1 446 ? -1.705 -13.553 -12.215 1.00 91.69 446 ILE A C 1
ATOM 3647 O O . ILE A 1 446 ? -0.856 -14.044 -11.473 1.00 91.69 446 ILE A O 1
ATOM 3651 N N . SER A 1 447 ? -2.932 -13.255 -11.799 1.00 90.12 447 SER A N 1
ATOM 3652 C CA . SER A 1 447 ? -3.407 -13.509 -10.440 1.00 90.12 447 SER A CA 1
ATOM 3653 C C . SER A 1 447 ? -4.766 -14.197 -10.475 1.00 90.12 447 SER A C 1
ATOM 3655 O O . SER A 1 447 ? -5.703 -13.704 -11.113 1.00 90.12 447 SER A O 1
ATOM 3657 N N . SER A 1 448 ? -4.864 -15.330 -9.785 1.00 88.19 448 SER A N 1
ATOM 3658 C CA . SER A 1 448 ? -6.074 -16.128 -9.595 1.00 88.19 448 SER A CA 1
ATOM 3659 C C . SER A 1 448 ? -6.360 -16.312 -8.100 1.00 88.19 448 SER A C 1
ATOM 3661 O O . SER A 1 448 ? -5.599 -15.873 -7.236 1.00 88.19 448 SER A O 1
ATOM 3663 N N . SER A 1 449 ? -7.454 -17.005 -7.778 1.00 83.56 449 SER A N 1
ATOM 3664 C CA . SER A 1 449 ? -7.756 -17.387 -6.393 1.00 83.56 449 SER A CA 1
ATOM 3665 C C . SER A 1 449 ? -6.719 -18.330 -5.769 1.00 83.56 449 SER A C 1
ATOM 3667 O O . SER A 1 449 ? -6.575 -18.343 -4.549 1.00 83.56 449 SER A O 1
ATOM 3669 N N . LYS A 1 450 ? -5.974 -19.082 -6.590 1.00 82.06 450 LYS A N 1
ATOM 3670 C CA . LYS A 1 450 ? -5.063 -20.151 -6.146 1.00 82.06 450 LYS A CA 1
ATOM 3671 C C . LYS A 1 450 ? -3.594 -19.879 -6.439 1.00 82.06 450 LYS A C 1
ATOM 3673 O O . LYS A 1 450 ? -2.733 -20.537 -5.866 1.00 82.06 450 LYS A O 1
ATOM 3678 N N . SER A 1 451 ? -3.297 -18.961 -7.349 1.00 82.94 451 SER A N 1
ATOM 3679 C CA . SER A 1 451 ? -1.949 -18.753 -7.864 1.00 82.94 451 SER A CA 1
ATOM 3680 C C . SER A 1 451 ? -1.683 -17.288 -8.178 1.00 82.94 451 SER A C 1
ATOM 3682 O O . SER A 1 451 ? -2.575 -16.517 -8.532 1.00 82.94 451 SER A O 1
ATOM 3684 N N . PHE A 1 452 ? -0.415 -16.918 -8.059 1.00 86.00 452 PHE A N 1
ATOM 3685 C CA . PHE A 1 452 ? 0.130 -15.680 -8.585 1.00 86.00 452 PHE A CA 1
ATOM 3686 C C . PHE A 1 452 ? 1.363 -16.040 -9.407 1.00 86.00 452 PHE A C 1
ATOM 3688 O O . PHE A 1 452 ? 2.211 -16.809 -8.958 1.00 86.00 452 PHE A O 1
ATOM 3695 N N . THR A 1 453 ? 1.446 -15.533 -10.631 1.00 87.88 453 THR A N 1
ATOM 3696 C CA . THR A 1 453 ? 2.538 -15.851 -11.549 1.00 87.88 453 THR A CA 1
ATOM 3697 C C . THR A 1 453 ? 3.015 -14.585 -12.231 1.00 87.88 453 THR A C 1
ATOM 3699 O O . THR A 1 453 ? 2.221 -13.775 -12.710 1.00 87.88 453 THR A O 1
ATOM 3702 N N . THR A 1 454 ? 4.332 -14.429 -12.275 1.00 89.94 454 THR A N 1
ATOM 3703 C CA . THR A 1 454 ? 5.010 -13.305 -12.913 1.00 89.94 454 THR A CA 1
ATOM 3704 C C . THR A 1 454 ? 5.912 -13.859 -14.011 1.00 89.94 454 THR A C 1
ATOM 3706 O O . THR A 1 454 ? 6.707 -14.757 -13.751 1.00 89.94 454 THR A O 1
ATOM 3709 N N . ILE A 1 455 ? 5.750 -13.370 -15.243 1.00 90.38 455 ILE A N 1
ATOM 3710 C CA . ILE A 1 455 ? 6.449 -13.877 -16.430 1.00 90.38 455 ILE A CA 1
ATOM 3711 C C . ILE A 1 455 ? 7.085 -12.711 -17.187 1.00 90.38 455 ILE A C 1
ATOM 3713 O O . ILE A 1 455 ? 6.388 -11.799 -17.642 1.00 90.38 455 ILE A O 1
ATOM 3717 N N . ASN A 1 456 ? 8.405 -12.760 -17.369 1.00 91.31 456 ASN A N 1
ATOM 3718 C CA . ASN A 1 456 ? 9.124 -11.837 -18.245 1.00 91.31 456 ASN A CA 1
ATOM 3719 C C . ASN A 1 456 ? 8.806 -12.182 -19.705 1.00 91.31 456 ASN A C 1
ATOM 3721 O O . ASN A 1 456 ? 9.206 -13.227 -20.206 1.00 91.31 456 ASN A O 1
ATOM 3725 N N . LEU A 1 457 ? 8.070 -11.309 -20.395 1.00 92.00 457 LEU A N 1
ATOM 3726 C CA . LEU A 1 457 ? 7.713 -11.491 -21.808 1.00 92.00 457 LEU A CA 1
ATOM 3727 C C . LEU A 1 457 ? 8.896 -11.185 -22.741 1.00 92.00 457 LEU A C 1
ATOM 3729 O O . LEU A 1 457 ? 8.991 -11.744 -23.835 1.00 92.00 457 LEU A O 1
ATOM 3733 N N . ILE A 1 458 ? 9.786 -10.295 -22.297 1.00 90.69 458 ILE A N 1
ATOM 3734 C CA . ILE A 1 458 ? 11.065 -9.971 -22.933 1.00 90.69 458 ILE A CA 1
ATOM 3735 C C . ILE A 1 458 ? 12.156 -10.369 -21.942 1.00 90.69 458 ILE A C 1
ATOM 3737 O O . ILE A 1 458 ? 12.248 -9.785 -20.865 1.00 90.69 458 ILE A O 1
ATOM 3741 N N . GLU A 1 459 ? 12.949 -11.376 -22.295 1.00 87.19 459 GLU A N 1
ATOM 3742 C CA . GLU A 1 459 ? 13.968 -11.956 -21.411 1.00 87.19 459 GLU A CA 1
ATOM 3743 C C . GLU A 1 459 ? 15.256 -11.139 -21.411 1.00 87.19 459 GLU A C 1
ATOM 3745 O O . GLU A 1 459 ? 15.914 -10.997 -20.385 1.00 87.19 459 GLU A O 1
ATOM 3750 N N . SER A 1 460 ? 15.630 -10.601 -22.572 1.00 85.50 460 SER A N 1
ATOM 3751 C CA . SER A 1 460 ? 16.807 -9.753 -22.702 1.00 85.50 460 SER A CA 1
ATOM 3752 C C . SER A 1 460 ? 16.662 -8.755 -23.841 1.00 85.50 460 SER A C 1
ATOM 3754 O O . SER A 1 460 ? 15.972 -9.003 -24.834 1.00 85.50 460 SER A O 1
ATOM 3756 N N . THR A 1 461 ? 17.349 -7.627 -23.684 1.00 85.19 461 THR A N 1
ATOM 3757 C CA . THR A 1 461 ? 17.446 -6.556 -24.673 1.00 85.19 461 THR A CA 1
ATOM 3758 C C . THR A 1 461 ? 18.914 -6.297 -24.967 1.00 85.19 461 THR A C 1
ATOM 3760 O O . THR A 1 461 ? 19.697 -6.072 -24.048 1.00 85.19 461 THR A O 1
ATOM 3763 N N . GLN A 1 462 ? 19.291 -6.324 -26.241 1.00 85.38 462 GLN A N 1
ATOM 3764 C CA . GLN A 1 462 ? 20.644 -6.027 -26.705 1.00 85.38 462 GLN A CA 1
ATOM 3765 C C . GLN A 1 462 ? 20.567 -4.963 -27.797 1.00 85.38 462 GLN A C 1
ATOM 3767 O O . GLN A 1 462 ? 19.741 -5.062 -28.701 1.00 85.38 462 GLN A O 1
ATOM 3772 N N . SER A 1 463 ? 21.401 -3.929 -27.725 1.00 82.81 463 SER A N 1
ATOM 3773 C CA . SER A 1 463 ? 21.381 -2.815 -28.679 1.00 82.81 463 SER A CA 1
ATOM 3774 C C . SER A 1 463 ? 22.730 -2.636 -29.361 1.00 82.81 463 SER A C 1
ATOM 3776 O O . SER A 1 463 ? 23.755 -2.568 -28.689 1.00 82.81 463 SER A O 1
ATOM 3778 N N . ILE A 1 464 ? 22.714 -2.487 -30.683 1.00 80.69 464 ILE A N 1
ATOM 3779 C CA . ILE A 1 464 ? 23.871 -2.171 -31.519 1.00 80.69 464 ILE A CA 1
ATOM 3780 C C . ILE A 1 464 ? 23.674 -0.770 -32.088 1.00 80.69 464 ILE A C 1
ATOM 3782 O O . ILE A 1 464 ? 22.731 -0.519 -32.839 1.00 80.69 464 ILE A O 1
ATOM 3786 N N . ILE A 1 465 ? 24.559 0.151 -31.721 1.00 78.44 465 ILE A N 1
ATOM 3787 C CA . ILE A 1 465 ? 24.550 1.526 -32.222 1.00 78.44 465 ILE A CA 1
ATOM 3788 C C . ILE A 1 465 ? 25.340 1.546 -33.535 1.00 78.44 465 ILE A C 1
ATOM 3790 O O . ILE A 1 465 ? 26.530 1.246 -33.542 1.00 78.44 465 ILE A O 1
ATOM 3794 N N . HIS A 1 466 ? 24.676 1.877 -34.644 1.00 76.12 466 HIS A N 1
ATOM 3795 C CA . HIS A 1 466 ? 25.306 1.955 -35.968 1.00 76.12 466 HIS A CA 1
ATOM 3796 C C . HIS A 1 466 ? 25.822 3.363 -36.267 1.00 76.12 466 HIS A C 1
ATOM 3798 O O . HIS A 1 466 ? 26.901 3.532 -36.826 1.00 76.12 466 HIS A O 1
ATOM 3804 N N . THR A 1 467 ? 25.053 4.380 -35.878 1.00 70.06 467 THR A N 1
ATOM 3805 C CA . THR A 1 467 ? 25.422 5.795 -35.998 1.00 70.06 467 THR A CA 1
ATOM 3806 C C . THR A 1 467 ? 24.948 6.554 -34.763 1.00 70.06 467 THR A C 1
ATOM 3808 O O . THR A 1 467 ? 24.192 6.020 -33.951 1.00 70.06 467 THR A O 1
ATOM 3811 N N . SER A 1 468 ? 25.316 7.834 -34.638 1.00 67.75 468 SER A N 1
ATOM 3812 C CA . SER A 1 468 ? 24.791 8.704 -33.575 1.00 67.75 468 SER A CA 1
ATOM 3813 C C . SER A 1 468 ? 23.265 8.821 -33.574 1.00 67.75 468 SER A C 1
ATOM 3815 O O . SER A 1 468 ? 22.712 9.242 -32.562 1.00 67.75 468 SER A O 1
ATOM 3817 N N . ASN A 1 469 ? 22.591 8.434 -34.667 1.00 76.25 469 ASN A N 1
ATOM 3818 C CA . ASN A 1 469 ? 21.143 8.513 -34.835 1.00 76.25 469 ASN A CA 1
ATOM 3819 C C . ASN A 1 469 ? 20.442 7.172 -35.060 1.00 76.25 469 ASN A C 1
ATOM 3821 O O . ASN A 1 469 ? 19.218 7.153 -34.998 1.00 76.25 469 ASN A O 1
ATOM 3825 N N . GLU A 1 470 ? 21.158 6.066 -35.263 1.00 82.62 470 GLU A N 1
ATOM 3826 C CA . GLU A 1 470 ? 20.566 4.769 -35.607 1.00 82.62 470 GLU A CA 1
ATOM 3827 C C . GLU A 1 470 ? 21.056 3.663 -34.677 1.00 82.62 470 GLU A C 1
ATOM 3829 O O . GLU A 1 470 ? 22.254 3.453 -34.477 1.00 82.62 470 GLU A O 1
ATOM 3834 N N . THR A 1 471 ? 20.109 2.925 -34.110 1.00 85.25 471 THR A N 1
ATOM 3835 C CA . THR A 1 471 ? 20.357 1.801 -33.210 1.00 85.25 471 THR A CA 1
ATOM 3836 C C . THR A 1 471 ? 19.464 0.635 -33.586 1.00 85.25 471 THR A C 1
ATOM 3838 O O . THR A 1 471 ? 18.250 0.781 -33.708 1.00 85.25 471 THR A O 1
ATOM 3841 N N . THR A 1 472 ? 20.054 -0.543 -33.719 1.00 87.69 472 THR A N 1
ATOM 3842 C CA . THR A 1 472 ? 19.314 -1.791 -33.875 1.00 87.69 472 THR A CA 1
ATOM 3843 C C . THR A 1 472 ? 19.205 -2.471 -32.521 1.00 87.69 472 THR A C 1
ATOM 3845 O O . THR A 1 472 ? 20.210 -2.713 -31.862 1.00 87.69 472 THR A O 1
ATOM 3848 N N . VAL A 1 473 ? 17.987 -2.787 -32.100 1.00 88.44 473 VAL A N 1
ATOM 3849 C CA . VAL A 1 473 ? 17.689 -3.488 -30.853 1.00 88.44 473 VAL A CA 1
ATOM 3850 C C . VAL A 1 473 ? 17.210 -4.902 -31.163 1.00 88.44 473 VAL A C 1
ATOM 3852 O O . VAL A 1 473 ? 16.271 -5.097 -31.936 1.00 88.44 473 VAL A O 1
ATOM 3855 N N . TYR A 1 474 ? 17.849 -5.878 -30.532 1.00 89.44 474 TYR A N 1
ATOM 3856 C CA . TYR A 1 474 ? 17.506 -7.291 -30.557 1.00 89.44 474 TYR A CA 1
ATOM 3857 C C . TYR A 1 474 ? 16.885 -7.665 -29.216 1.00 89.44 474 TYR A C 1
ATOM 3859 O O . TYR A 1 474 ? 17.464 -7.429 -28.156 1.00 89.44 474 TYR A O 1
ATOM 3867 N N . LEU A 1 475 ? 15.684 -8.229 -29.271 1.00 90.88 475 LEU A N 1
ATOM 3868 C CA . LEU A 1 475 ? 14.912 -8.613 -28.097 1.00 90.88 475 LEU A CA 1
ATOM 3869 C C . LEU A 1 475 ? 14.739 -10.121 -28.079 1.00 90.88 475 LEU A C 1
ATOM 3871 O O . LEU A 1 475 ? 14.168 -10.670 -29.023 1.00 90.88 475 LEU A O 1
ATOM 3875 N N . THR A 1 476 ? 15.174 -10.768 -27.002 1.00 90.75 476 THR A N 1
ATOM 3876 C CA . THR A 1 476 ? 14.856 -12.177 -26.761 1.00 90.75 476 THR A CA 1
ATOM 3877 C C . THR A 1 476 ? 13.450 -12.268 -26.192 1.00 90.75 476 THR A C 1
ATOM 3879 O O . THR A 1 476 ? 13.171 -11.728 -25.121 1.00 90.75 476 THR A O 1
ATOM 3882 N N . LEU A 1 477 ? 12.551 -12.921 -26.925 1.00 91.44 477 LEU A N 1
ATOM 3883 C CA . LEU A 1 477 ? 11.154 -13.072 -26.537 1.00 91.44 477 LEU A CA 1
ATOM 3884 C C . LEU A 1 477 ? 10.931 -14.403 -25.823 1.00 91.44 477 LEU A C 1
ATOM 3886 O O . LEU A 1 477 ? 11.346 -15.452 -26.319 1.00 91.44 477 LEU A O 1
ATOM 3890 N N . ASN A 1 478 ? 10.196 -14.365 -24.714 1.00 89.56 478 ASN A N 1
ATOM 3891 C CA . ASN A 1 478 ? 9.731 -15.577 -24.053 1.00 89.56 478 ASN A CA 1
ATOM 3892 C C . ASN A 1 478 ? 8.569 -16.208 -24.847 1.00 89.56 478 ASN A C 1
ATOM 3894 O O . ASN A 1 478 ? 7.722 -15.504 -25.410 1.00 89.56 478 ASN A O 1
ATOM 3898 N N . LEU A 1 479 ? 8.495 -17.542 -24.868 1.00 86.44 479 LEU A N 1
ATOM 3899 C CA . LEU A 1 479 ? 7.435 -18.291 -25.556 1.00 86.44 479 LEU A CA 1
ATOM 3900 C C . LEU A 1 479 ? 6.034 -17.937 -25.048 1.00 86.44 479 LEU A C 1
ATOM 3902 O O . LEU A 1 479 ? 5.102 -17.822 -25.848 1.00 86.44 479 LEU A O 1
ATOM 3906 N N . ALA A 1 480 ? 5.909 -17.660 -23.750 1.00 89.69 480 ALA A N 1
ATOM 3907 C CA . ALA A 1 480 ? 4.676 -17.202 -23.132 1.00 89.69 480 ALA A CA 1
ATOM 3908 C C . ALA A 1 480 ? 4.119 -15.945 -23.815 1.00 89.69 480 ALA A C 1
ATOM 3910 O O . ALA A 1 480 ? 2.905 -15.788 -23.907 1.00 89.69 480 ALA A O 1
ATOM 3911 N N . PHE A 1 481 ? 4.965 -15.063 -24.365 1.00 91.12 481 PHE A N 1
ATOM 3912 C CA . PHE A 1 481 ? 4.485 -13.867 -25.060 1.00 91.12 481 PHE A CA 1
ATOM 3913 C C . PHE A 1 481 ? 3.790 -14.205 -26.385 1.00 91.12 481 PHE A C 1
ATOM 3915 O O . PHE A 1 481 ? 2.748 -13.635 -26.721 1.00 91.12 481 PHE A O 1
ATOM 3922 N N . LEU A 1 482 ? 4.338 -15.174 -27.120 1.00 88.75 482 LEU A N 1
ATOM 3923 C CA . LEU A 1 482 ? 3.760 -15.665 -28.370 1.00 88.75 482 LEU A CA 1
ATOM 3924 C C . LEU A 1 482 ? 2.420 -16.352 -28.114 1.00 88.75 482 LEU A C 1
ATOM 3926 O O . LEU A 1 482 ? 1.451 -16.105 -28.833 1.00 88.75 482 LEU A O 1
ATOM 3930 N N . GLU A 1 483 ? 2.352 -17.198 -27.089 1.00 88.81 483 GLU A N 1
ATOM 3931 C CA . GLU A 1 483 ? 1.113 -17.864 -26.689 1.00 88.81 483 GLU A CA 1
ATOM 3932 C C . GLU A 1 483 ? 0.069 -16.875 -26.182 1.00 88.81 483 GLU A C 1
ATOM 3934 O O . GLU A 1 483 ? -1.087 -16.930 -26.602 1.00 88.81 483 GLU A O 1
ATOM 3939 N N . PHE A 1 484 ? 0.482 -15.903 -25.369 1.00 91.75 484 PHE A N 1
ATOM 3940 C CA . PHE A 1 484 ? -0.398 -14.858 -24.862 1.00 91.75 484 PHE A CA 1
ATOM 3941 C C . PHE A 1 484 ? -1.044 -14.046 -25.992 1.00 91.75 484 PHE A C 1
ATOM 3943 O O . PHE A 1 484 ? -2.253 -13.821 -25.962 1.00 91.75 484 PHE A O 1
ATOM 3950 N N . ILE A 1 485 ? -0.289 -13.674 -27.034 1.00 90.94 485 ILE A N 1
ATOM 3951 C CA . ILE A 1 485 ? -0.830 -12.968 -28.212 1.00 90.94 485 ILE A CA 1
ATOM 3952 C C . ILE A 1 485 ? -1.772 -13.850 -29.046 1.00 90.94 485 ILE A C 1
ATOM 3954 O O . ILE A 1 485 ? -2.696 -13.334 -29.679 1.00 90.94 485 ILE A O 1
ATOM 3958 N N . LYS A 1 486 ? -1.563 -15.171 -29.071 1.00 87.75 486 LYS A N 1
ATOM 3959 C CA . LYS A 1 486 ? -2.478 -16.103 -29.750 1.00 87.75 486 LYS A CA 1
ATOM 3960 C C . LYS A 1 486 ? -3.789 -16.269 -28.982 1.00 87.75 486 LYS A C 1
ATOM 3962 O O . LYS A 1 486 ? -4.849 -16.322 -29.600 1.00 87.75 486 LYS A O 1
ATOM 3967 N N . LEU A 1 487 ? -3.713 -16.351 -27.655 1.00 90.62 487 LEU A N 1
ATOM 3968 C CA . LEU A 1 487 ? -4.863 -16.577 -26.778 1.00 90.62 487 LEU A CA 1
ATOM 3969 C C . LEU A 1 487 ? -5.701 -15.312 -26.577 1.00 90.62 487 LEU A C 1
ATOM 3971 O O . LEU A 1 487 ? -6.931 -15.371 -26.567 1.00 90.62 487 LEU A O 1
ATOM 3975 N N . ILE A 1 488 ? -5.052 -14.157 -26.435 1.00 92.75 488 ILE A N 1
ATOM 3976 C CA . ILE A 1 488 ? -5.707 -12.874 -26.196 1.00 92.75 488 ILE A CA 1
ATOM 3977 C C . ILE A 1 488 ? -5.612 -12.006 -27.448 1.00 92.75 488 ILE A C 1
ATOM 3979 O O . ILE A 1 488 ? -4.541 -11.772 -27.995 1.00 92.75 488 ILE A O 1
ATOM 3983 N N . ASN A 1 489 ? -6.748 -11.456 -27.882 1.00 89.62 489 ASN A N 1
ATOM 3984 C CA . ASN A 1 489 ? -6.801 -10.569 -29.042 1.00 89.62 489 ASN A CA 1
ATOM 3985 C C . ASN A 1 489 ? -5.774 -9.423 -28.927 1.00 89.62 489 ASN A C 1
ATOM 3987 O O . ASN A 1 489 ? -5.816 -8.644 -27.971 1.00 89.62 489 ASN A O 1
ATOM 3991 N N . LYS A 1 490 ? -4.912 -9.265 -29.942 1.00 91.81 490 LYS A N 1
ATOM 3992 C CA . LYS A 1 490 ? -3.850 -8.243 -29.970 1.00 91.81 490 LYS A CA 1
ATOM 3993 C C . LYS A 1 490 ? -4.335 -6.826 -29.645 1.00 91.81 490 LYS A C 1
ATOM 3995 O O . LYS A 1 490 ? -3.635 -6.087 -28.964 1.00 91.81 490 LYS A O 1
ATOM 4000 N N . ASN A 1 491 ? -5.534 -6.441 -30.094 1.00 91.69 491 ASN A N 1
ATOM 4001 C CA . ASN A 1 491 ? -6.067 -5.097 -29.866 1.00 91.69 491 ASN A CA 1
ATOM 4002 C C . ASN A 1 491 ? -6.408 -4.898 -28.386 1.00 91.69 491 ASN A C 1
ATOM 4004 O O . ASN A 1 491 ? -6.207 -3.810 -27.852 1.00 91.69 491 ASN A O 1
ATOM 4008 N N . LYS A 1 492 ? -6.872 -5.958 -27.709 1.00 92.44 492 LYS A N 1
ATOM 4009 C CA . LYS A 1 492 ? -7.096 -5.948 -26.260 1.00 92.44 492 LYS A CA 1
ATOM 4010 C C . LYS A 1 492 ? -5.771 -5.806 -25.518 1.00 92.44 492 LYS A C 1
ATOM 4012 O O . LYS A 1 492 ? -5.690 -4.986 -24.612 1.00 92.44 492 LYS A O 1
ATOM 4017 N N . ILE A 1 493 ? -4.731 -6.532 -25.933 1.00 93.75 493 ILE A N 1
ATOM 4018 C CA . ILE A 1 493 ? -3.382 -6.430 -25.350 1.00 93.75 493 ILE A CA 1
ATOM 4019 C C . ILE A 1 493 ? -2.840 -5.002 -25.497 1.00 93.75 493 ILE A C 1
ATOM 4021 O O . ILE A 1 493 ? -2.497 -4.373 -24.500 1.00 93.75 493 ILE A O 1
ATOM 4025 N N . ILE A 1 494 ? -2.838 -4.458 -26.719 1.00 92.69 494 ILE A N 1
ATOM 4026 C CA . ILE A 1 494 ? -2.352 -3.100 -27.010 1.00 92.69 494 ILE A CA 1
ATOM 4027 C C . ILE A 1 494 ? -3.143 -2.051 -26.222 1.00 92.69 494 ILE A C 1
ATOM 4029 O O . ILE A 1 494 ? -2.540 -1.173 -25.608 1.00 92.69 494 ILE A O 1
ATOM 4033 N N . SER A 1 495 ? -4.479 -2.148 -26.196 1.00 91.44 495 SER A N 1
ATOM 4034 C CA . SER A 1 495 ? -5.315 -1.238 -25.399 1.00 91.44 495 SER A CA 1
ATOM 4035 C C . SER A 1 495 ? -4.971 -1.322 -23.912 1.00 91.44 495 SER A C 1
ATOM 4037 O O . SER A 1 495 ? -4.846 -0.297 -23.248 1.00 91.44 495 SER A O 1
ATOM 4039 N N . SER A 1 496 ? -4.739 -2.531 -23.399 1.00 92.69 496 SER A N 1
ATOM 4040 C CA . SER A 1 496 ? -4.398 -2.744 -21.991 1.00 92.69 496 SER A CA 1
ATOM 4041 C C . SER A 1 496 ? -3.056 -2.134 -21.621 1.00 92.69 496 SER A C 1
ATOM 4043 O O . SER A 1 496 ? -2.951 -1.509 -20.577 1.00 92.69 496 SER A O 1
ATOM 4045 N N . ILE A 1 497 ? -2.052 -2.256 -22.488 1.00 91.25 497 ILE A N 1
ATOM 4046 C CA . ILE A 1 497 ? -0.732 -1.656 -22.273 1.00 91.25 497 ILE A CA 1
ATOM 4047 C C . ILE A 1 497 ? -0.816 -0.128 -22.329 1.00 91.25 497 ILE A C 1
ATOM 4049 O O . ILE A 1 497 ? -0.347 0.551 -21.421 1.00 91.25 497 ILE A O 1
ATOM 4053 N N . ARG A 1 498 ? -1.436 0.421 -23.382 1.00 89.12 498 ARG A N 1
ATOM 4054 C CA . ARG A 1 498 ? -1.535 1.876 -23.583 1.00 89.12 498 ARG A CA 1
ATOM 4055 C C . ARG A 1 498 ? -2.312 2.564 -22.466 1.00 89.12 498 ARG A C 1
ATOM 4057 O O . ARG A 1 498 ? -1.924 3.637 -22.024 1.00 89.12 498 ARG A O 1
ATOM 4064 N N . ASN A 1 499 ? -3.401 1.944 -22.020 1.00 90.25 499 ASN A N 1
ATOM 4065 C CA . ASN A 1 499 ? -4.302 2.519 -21.027 1.00 90.25 499 ASN A CA 1
ATOM 4066 C C . ASN A 1 499 ? -4.043 1.993 -19.600 1.00 90.25 499 ASN A C 1
ATOM 4068 O O . ASN A 1 499 ? -4.783 2.348 -18.689 1.00 90.25 499 ASN A O 1
ATOM 4072 N N . GLY A 1 500 ? -3.032 1.138 -19.400 1.00 90.38 500 GLY A N 1
ATOM 4073 C CA . GLY A 1 500 ? -2.706 0.540 -18.102 1.00 90.38 500 GLY A CA 1
ATOM 4074 C C . GLY A 1 500 ? -3.841 -0.291 -17.499 1.00 90.38 500 GLY A C 1
ATOM 4075 O O . GLY A 1 500 ? -4.090 -0.197 -16.308 1.00 90.38 500 GLY A O 1
ATOM 4076 N N . LEU A 1 501 ? -4.586 -1.062 -18.290 1.00 93.06 501 LEU A N 1
ATOM 4077 C CA . LEU A 1 501 ? -5.806 -1.729 -17.818 1.00 93.06 501 LEU A CA 1
ATOM 4078 C C . LEU A 1 501 ? -5.522 -3.040 -17.087 1.00 93.06 501 LEU A C 1
ATOM 4080 O O . LEU A 1 501 ? -4.696 -3.849 -17.520 1.00 93.06 501 LEU A O 1
ATOM 4084 N N . ILE A 1 502 ? -6.319 -3.293 -16.051 1.00 93.56 502 ILE A N 1
ATOM 4085 C CA . ILE A 1 502 ? -6.441 -4.612 -15.436 1.00 93.56 502 ILE A CA 1
ATOM 4086 C C . ILE A 1 502 ? -7.543 -5.370 -16.165 1.00 93.56 502 ILE A C 1
ATOM 4088 O O . ILE A 1 502 ? -8.649 -4.871 -16.381 1.00 93.56 502 ILE A O 1
ATOM 4092 N N . ASN A 1 503 ? -7.222 -6.584 -16.599 1.00 94.00 503 ASN A N 1
ATOM 4093 C CA . ASN A 1 503 ? -8.115 -7.379 -17.421 1.00 94.00 503 ASN A CA 1
ATOM 4094 C C . ASN A 1 503 ? -8.497 -8.665 -16.725 1.00 94.00 503 ASN A C 1
ATOM 4096 O O . ASN A 1 503 ? -7.681 -9.281 -16.053 1.00 94.00 503 ASN A O 1
ATOM 4100 N N . TYR A 1 504 ? -9.723 -9.102 -16.988 1.00 92.81 504 TYR A N 1
ATOM 4101 C CA . TYR A 1 504 ? -10.289 -10.300 -16.395 1.00 92.81 504 TYR A CA 1
ATOM 4102 C C . TYR A 1 504 ? -10.667 -11.314 -17.472 1.00 92.81 504 TYR A C 1
ATOM 4104 O O . TYR A 1 504 ? -11.169 -10.951 -18.546 1.00 92.81 504 TYR A O 1
ATOM 4112 N N . VAL A 1 505 ? -10.411 -12.582 -17.173 1.00 93.00 505 VAL A N 1
ATOM 4113 C CA . VAL A 1 505 ? -10.783 -13.758 -17.967 1.00 93.00 505 VAL A CA 1
ATOM 4114 C C . VAL A 1 505 ? -11.281 -14.860 -17.031 1.00 93.00 505 VAL A C 1
ATOM 4116 O O . VAL A 1 505 ? -11.176 -14.751 -15.811 1.00 93.00 505 VAL A O 1
ATOM 4119 N N . LYS A 1 506 ? -11.876 -15.912 -17.594 1.00 92.81 506 LYS A N 1
ATOM 4120 C CA . LYS A 1 506 ? -12.295 -17.075 -16.808 1.00 92.81 506 LYS A CA 1
ATOM 4121 C C . LYS A 1 506 ? -11.056 -17.793 -16.261 1.00 92.81 506 LYS A C 1
ATOM 4123 O O . LYS A 1 506 ? -10.086 -17.940 -16.998 1.00 92.81 506 LYS A O 1
ATOM 4128 N N . GLU A 1 507 ? -11.109 -18.256 -15.017 1.00 90.38 507 GLU A N 1
ATOM 4129 C CA . GLU A 1 507 ? -10.036 -19.071 -14.426 1.00 90.38 507 GLU A CA 1
ATOM 4130 C C . GLU A 1 507 ? -9.734 -20.311 -15.292 1.00 90.38 507 GLU A C 1
ATOM 4132 O O . GLU A 1 507 ? -10.651 -20.923 -15.856 1.00 90.38 507 GLU A O 1
ATOM 4137 N N . GLY A 1 508 ? -8.449 -20.628 -15.445 1.00 87.75 508 GLY A N 1
ATOM 4138 C CA . GLY A 1 508 ? -7.896 -21.642 -16.339 1.00 87.75 508 GLY A CA 1
ATOM 4139 C C . GLY A 1 508 ? -7.631 -21.174 -17.774 1.00 87.75 508 GLY A C 1
ATOM 4140 O O . GLY A 1 508 ? -7.134 -21.947 -18.593 1.00 87.75 508 GLY A O 1
ATOM 4141 N N . THR A 1 509 ? -7.955 -19.923 -18.132 1.00 89.19 509 THR A N 1
ATOM 4142 C CA . THR A 1 509 ? -7.716 -19.425 -19.504 1.00 89.19 509 THR A CA 1
ATOM 4143 C C . THR A 1 509 ? -6.223 -19.246 -19.779 1.00 89.19 509 THR A C 1
ATOM 4145 O O . THR A 1 509 ? -5.784 -19.439 -20.913 1.00 89.19 509 THR A O 1
ATOM 4148 N N . LEU A 1 510 ? -5.442 -18.863 -18.763 1.00 89.94 510 LEU A N 1
ATOM 4149 C CA . LEU A 1 510 ? -4.027 -18.514 -18.914 1.00 89.94 510 LEU A CA 1
ATOM 4150 C C . LEU A 1 510 ? -3.065 -19.609 -18.416 1.00 89.94 510 LEU A C 1
ATOM 4152 O O . LEU A 1 510 ? -1.854 -19.405 -18.465 1.00 89.94 510 LEU A O 1
ATOM 4156 N N . ASP A 1 511 ? -3.566 -20.780 -18.008 1.00 85.06 511 ASP A N 1
ATOM 4157 C CA . ASP A 1 511 ? -2.749 -21.887 -17.476 1.00 85.06 511 ASP A CA 1
ATOM 4158 C C . ASP A 1 511 ? -1.659 -22.345 -18.452 1.00 85.06 511 ASP A C 1
ATOM 4160 O O . ASP A 1 511 ? -0.520 -22.598 -18.062 1.00 85.06 511 ASP A O 1
ATOM 4164 N N . SER A 1 512 ? -1.992 -22.407 -19.746 1.00 79.44 512 SER A N 1
ATOM 4165 C CA . SER A 1 512 ? -1.031 -22.767 -20.801 1.00 79.44 512 SER A CA 1
ATOM 4166 C C . SER A 1 512 ? 0.165 -21.811 -20.859 1.00 79.44 512 SER A C 1
ATOM 4168 O O . SER A 1 512 ? 1.289 -22.258 -21.053 1.00 79.44 512 SER A O 1
ATOM 4170 N N . ILE A 1 513 ? -0.066 -20.526 -20.584 1.00 83.25 513 ILE A N 1
ATOM 4171 C CA . ILE A 1 513 ? 0.950 -19.466 -20.596 1.00 83.25 513 ILE A CA 1
ATOM 4172 C C . ILE A 1 513 ? 1.868 -19.589 -19.383 1.00 83.25 513 ILE A C 1
ATOM 4174 O O . ILE A 1 513 ? 3.078 -19.395 -19.485 1.00 83.25 513 ILE A O 1
ATOM 4178 N N . ALA A 1 514 ? 1.295 -19.932 -18.226 1.00 71.00 514 ALA A N 1
ATOM 4179 C CA . ALA A 1 514 ? 2.079 -20.210 -17.032 1.00 71.00 514 ALA A CA 1
ATOM 4180 C C . ALA A 1 514 ? 3.000 -21.415 -17.268 1.00 71.00 514 ALA A C 1
ATOM 4182 O O . ALA A 1 514 ? 4.179 -21.342 -16.949 1.00 71.00 514 ALA A O 1
ATOM 4183 N N . LEU A 1 515 ? 2.507 -22.483 -17.904 1.00 70.75 515 LEU A N 1
ATOM 4184 C CA . LEU A 1 515 ? 3.305 -23.672 -18.224 1.00 70.75 515 LEU A CA 1
ATOM 4185 C C . LEU A 1 515 ? 4.402 -23.399 -19.269 1.00 70.75 515 LEU A C 1
ATOM 4187 O O . LEU A 1 515 ? 5.525 -23.890 -19.115 1.00 70.75 515 LEU A O 1
ATOM 4191 N N . SER A 1 516 ? 4.117 -22.607 -20.307 1.00 63.34 516 SER A N 1
ATOM 4192 C CA . SER A 1 516 ? 5.095 -22.257 -21.351 1.00 63.34 516 SER A CA 1
ATOM 4193 C C . SER A 1 516 ? 6.166 -21.270 -20.890 1.00 63.34 516 SER A C 1
ATOM 4195 O O . SER A 1 516 ? 7.283 -21.307 -21.401 1.00 63.34 516 SER A O 1
ATOM 4197 N N . GLY A 1 517 ? 5.879 -20.449 -19.875 1.00 55.91 517 GLY A N 1
ATOM 4198 C CA . GLY A 1 517 ? 6.876 -19.592 -19.231 1.00 55.91 517 GLY A CA 1
ATOM 4199 C C . GLY A 1 517 ? 8.008 -20.365 -18.536 1.00 55.91 517 GLY A C 1
ATOM 4200 O O . GLY A 1 517 ? 9.115 -19.840 -18.428 1.00 55.91 517 GLY A O 1
ATOM 4201 N N . PHE A 1 518 ? 7.763 -21.614 -18.110 1.00 50.12 518 PHE A N 1
ATOM 4202 C CA . PHE A 1 518 ? 8.746 -22.464 -17.414 1.00 50.12 518 PHE A CA 1
ATOM 4203 C C . PHE A 1 518 ? 9.335 -23.584 -18.282 1.00 50.12 518 PHE A C 1
ATOM 4205 O O . PHE A 1 518 ? 10.386 -24.138 -17.952 1.00 50.12 518 PHE A O 1
ATOM 4212 N N . THR A 1 519 ? 8.687 -23.938 -19.394 1.00 46.81 519 THR A N 1
ATOM 4213 C CA . THR A 1 519 ? 9.118 -25.047 -20.251 1.00 46.81 519 THR A CA 1
ATOM 4214 C C . THR A 1 519 ? 9.940 -24.547 -21.441 1.00 46.81 519 THR A C 1
ATOM 4216 O O . THR A 1 519 ? 9.428 -23.973 -22.396 1.00 46.81 519 THR A O 1
ATOM 4219 N N . ARG A 1 520 ? 11.250 -24.842 -21.434 1.00 46.50 520 ARG A N 1
ATOM 4220 C CA . ARG A 1 520 ? 12.138 -24.728 -22.612 1.00 46.50 520 ARG A CA 1
ATOM 4221 C C . ARG A 1 520 ? 11.861 -25.847 -23.625 1.00 46.50 520 ARG A C 1
ATOM 4223 O O . ARG A 1 520 ? 12.769 -26.567 -24.032 1.00 46.50 520 ARG A O 1
ATOM 4230 N N . THR A 1 521 ? 10.603 -26.089 -23.970 1.00 40.00 521 THR A N 1
ATOM 4231 C CA . THR A 1 521 ? 10.267 -27.128 -24.945 1.00 40.00 521 THR A CA 1
ATOM 4232 C C . THR A 1 521 ? 10.485 -26.611 -26.358 1.00 40.00 521 THR A C 1
ATOM 4234 O O . THR A 1 521 ? 10.034 -25.521 -26.703 1.00 40.00 521 THR A O 1
ATOM 4237 N N . ASN A 1 522 ? 11.170 -27.425 -27.166 1.00 41.47 522 ASN A N 1
ATOM 4238 C CA . ASN A 1 522 ? 11.403 -27.245 -28.596 1.00 41.47 522 ASN A CA 1
ATOM 4239 C C . ASN A 1 522 ? 10.074 -27.056 -29.343 1.00 41.47 522 ASN A C 1
ATOM 4241 O O . ASN A 1 522 ? 9.475 -28.017 -29.828 1.00 41.47 522 ASN A O 1
ATOM 4245 N N . ILE A 1 523 ? 9.588 -25.819 -29.437 1.00 46.06 523 ILE A N 1
ATOM 4246 C CA . ILE A 1 523 ? 8.557 -25.486 -30.414 1.00 46.06 523 ILE A CA 1
ATOM 4247 C C . ILE A 1 523 ? 9.174 -25.713 -31.792 1.00 46.06 523 ILE A C 1
ATOM 4249 O O . ILE A 1 523 ? 10.323 -25.346 -32.025 1.00 46.06 523 ILE A O 1
ATOM 4253 N N . SER A 1 524 ? 8.406 -26.305 -32.708 1.00 46.47 524 SER A N 1
ATOM 4254 C CA . SER A 1 524 ? 8.730 -26.354 -34.136 1.00 46.47 524 SER A CA 1
ATOM 4255 C C . SER A 1 524 ? 8.821 -24.925 -34.688 1.00 46.47 524 SER A C 1
ATOM 4257 O O . SER A 1 524 ? 7.879 -24.397 -35.280 1.00 46.47 524 SER A O 1
ATOM 4259 N N . THR A 1 525 ? 9.977 -24.303 -34.496 1.00 52.94 525 THR A N 1
ATOM 4260 C CA . THR A 1 525 ? 10.420 -23.026 -35.059 1.00 52.94 525 THR A CA 1
ATOM 4261 C C . THR A 1 525 ? 10.814 -23.151 -36.531 1.00 52.94 525 THR A C 1
ATOM 4263 O O . THR A 1 525 ? 11.242 -22.169 -37.125 1.00 52.94 525 THR A O 1
ATOM 4266 N N . ASN A 1 526 ? 10.587 -24.322 -37.143 1.00 53.81 526 ASN A N 1
ATOM 4267 C CA . ASN A 1 526 ? 10.931 -24.702 -38.520 1.00 53.81 526 ASN A CA 1
ATOM 4268 C C . ASN A 1 526 ? 10.414 -23.761 -39.631 1.00 53.81 526 ASN A C 1
ATOM 4270 O O . ASN A 1 526 ? 10.732 -23.975 -40.796 1.00 53.81 526 ASN A O 1
ATOM 4274 N N . PHE A 1 527 ? 9.616 -22.744 -39.297 1.00 67.25 527 PHE A N 1
ATOM 4275 C CA . PHE A 1 527 ? 9.066 -21.764 -40.238 1.00 67.25 527 PHE A CA 1
ATOM 4276 C C . PHE A 1 527 ? 9.628 -20.346 -40.064 1.00 67.25 527 PHE A C 1
ATOM 4278 O O . PHE A 1 527 ? 9.327 -19.482 -40.885 1.00 67.25 527 PHE A O 1
ATOM 4285 N N . LEU A 1 528 ? 10.408 -20.079 -39.010 1.00 82.81 528 LEU A N 1
ATOM 4286 C CA . LEU A 1 528 ? 11.041 -18.777 -38.803 1.00 82.81 528 LEU A CA 1
ATOM 4287 C C . LEU A 1 528 ? 12.433 -18.752 -39.451 1.00 82.81 528 LEU A C 1
ATOM 4289 O O . LEU A 1 528 ? 13.166 -19.738 -39.351 1.00 82.81 528 LEU A O 1
ATOM 4293 N N . PRO A 1 529 ? 12.828 -17.642 -40.098 1.00 88.88 529 PRO A N 1
ATOM 4294 C CA . PRO A 1 529 ? 14.173 -17.507 -40.637 1.00 88.88 529 PRO A CA 1
ATOM 4295 C C . PRO A 1 529 ? 15.216 -17.496 -39.512 1.00 88.88 529 PRO A C 1
ATOM 4297 O O . PRO A 1 529 ? 15.025 -16.868 -38.468 1.00 88.88 529 PRO A O 1
ATOM 4300 N N . THR A 1 530 ? 16.352 -18.154 -39.735 1.00 87.62 530 THR A N 1
ATOM 4301 C CA . THR A 1 530 ? 17.520 -18.014 -38.857 1.00 87.62 530 THR A CA 1
ATOM 4302 C C . THR A 1 530 ? 18.085 -16.600 -38.983 1.00 87.62 530 THR A C 1
ATOM 4304 O O . THR A 1 530 ? 18.136 -16.039 -40.081 1.00 87.62 530 THR A O 1
ATOM 4307 N N . LEU A 1 531 ? 18.502 -16.013 -37.862 1.00 87.12 531 LEU A N 1
ATOM 4308 C CA . LEU A 1 531 ? 19.169 -14.719 -37.838 1.00 87.12 531 LEU A CA 1
ATOM 4309 C C . LEU A 1 531 ? 20.455 -14.782 -38.692 1.00 87.12 531 LEU A C 1
ATOM 4311 O O . LEU A 1 531 ? 21.169 -15.788 -38.626 1.00 87.12 531 LEU A O 1
ATOM 4315 N N . PRO A 1 532 ? 20.779 -13.747 -39.493 1.00 88.12 532 PRO A N 1
ATOM 4316 C CA . PRO A 1 532 ? 22.006 -13.728 -40.286 1.00 88.12 532 PRO A CA 1
ATOM 4317 C C . PRO A 1 532 ? 23.252 -14.030 -39.444 1.00 88.12 532 PRO A C 1
ATOM 4319 O O . PRO A 1 532 ? 23.337 -13.646 -38.275 1.00 88.12 532 PRO A O 1
ATOM 4322 N N . LYS A 1 533 ? 24.233 -14.717 -40.043 1.00 83.62 533 LYS A N 1
ATOM 4323 C CA . LYS A 1 533 ? 25.439 -15.183 -39.339 1.00 83.62 533 LYS A CA 1
ATOM 4324 C C . LYS A 1 533 ? 26.224 -14.031 -38.702 1.00 83.62 533 LYS A C 1
ATOM 4326 O O . LYS A 1 533 ? 26.581 -14.128 -37.536 1.00 83.62 533 LYS A O 1
ATOM 4331 N N . GLU A 1 534 ? 26.407 -12.932 -39.432 1.00 83.31 534 GLU A N 1
ATOM 4332 C CA . GLU A 1 534 ? 27.096 -11.724 -38.951 1.00 83.31 534 GLU A CA 1
ATOM 4333 C C . GLU A 1 534 ? 26.410 -11.129 -37.708 1.00 83.31 534 GLU A C 1
ATOM 4335 O O . GLU A 1 534 ? 27.064 -10.789 -36.727 1.00 83.31 534 GLU A O 1
ATOM 4340 N N . GLU A 1 535 ? 25.074 -11.071 -37.702 1.00 83.75 535 GLU A N 1
ATOM 4341 C CA . GLU A 1 535 ? 24.297 -10.585 -36.553 1.00 83.75 535 GLU A CA 1
ATOM 4342 C C . GLU A 1 535 ? 24.354 -11.569 -35.376 1.00 83.75 535 GLU A C 1
ATOM 4344 O O . GLU A 1 535 ? 24.456 -11.154 -34.224 1.00 83.75 535 GLU A O 1
ATOM 4349 N N . SER A 1 536 ? 24.360 -12.874 -35.654 1.00 83.06 536 SER A N 1
ATOM 4350 C CA . SER A 1 536 ? 24.486 -13.917 -34.629 1.00 83.06 536 SER A CA 1
ATOM 4351 C C . SER A 1 536 ? 25.862 -13.909 -33.951 1.00 83.06 536 SER A C 1
ATOM 4353 O O . SER A 1 536 ? 25.958 -14.103 -32.740 1.00 83.06 536 SER A O 1
ATOM 4355 N N . GLU A 1 537 ? 26.937 -13.669 -34.703 1.00 82.25 537 GLU A N 1
ATOM 4356 C CA . GLU A 1 537 ? 28.292 -13.520 -34.155 1.00 82.25 537 GLU A CA 1
ATOM 4357 C C . GLU A 1 537 ? 28.398 -12.280 -33.254 1.00 82.25 537 GLU A C 1
ATOM 4359 O O . GLU A 1 537 ? 28.971 -12.358 -32.163 1.00 82.25 537 GLU A O 1
ATOM 4364 N N . LEU A 1 538 ? 27.761 -11.169 -33.644 1.00 80.44 538 LEU A N 1
ATOM 4365 C CA . LEU A 1 538 ? 27.690 -9.959 -32.824 1.00 80.44 538 LEU A CA 1
ATOM 4366 C C . LEU A 1 538 ? 26.974 -10.218 -31.490 1.00 80.44 538 LEU A C 1
ATOM 4368 O O . LEU A 1 538 ? 27.532 -9.895 -30.443 1.00 80.44 538 LEU A O 1
ATOM 4372 N N . LEU A 1 539 ? 25.797 -10.854 -31.483 1.00 80.50 539 LEU A N 1
ATOM 4373 C CA . LEU A 1 539 ? 25.066 -11.158 -30.236 1.00 80.50 539 LEU A CA 1
ATOM 4374 C C . LEU A 1 539 ? 25.849 -12.110 -29.314 1.00 80.50 539 LEU A C 1
ATOM 4376 O O . LEU A 1 539 ? 25.882 -11.915 -28.096 1.00 80.50 539 LEU A O 1
ATOM 4380 N N . ASN A 1 540 ? 26.556 -13.094 -29.881 1.00 79.81 540 ASN A N 1
ATOM 4381 C CA . ASN A 1 540 ? 27.399 -14.009 -29.107 1.00 79.81 540 ASN A CA 1
ATOM 4382 C C . ASN A 1 540 ? 28.566 -13.296 -28.405 1.00 79.81 540 ASN A C 1
ATOM 4384 O O . ASN A 1 540 ? 28.973 -13.717 -27.318 1.00 79.81 540 ASN A O 1
ATOM 4388 N N . SER A 1 541 ? 29.082 -12.207 -28.987 1.00 73.00 541 SER A N 1
ATOM 4389 C CA . SER A 1 541 ? 30.143 -11.410 -28.362 1.00 73.00 541 SER A CA 1
ATOM 4390 C C . SER A 1 541 ? 29.659 -10.631 -27.126 1.00 73.00 541 SER A C 1
ATOM 4392 O O . SER A 1 541 ? 30.405 -10.500 -26.156 1.00 73.00 541 SER A O 1
ATOM 4394 N N . PHE A 1 542 ? 28.388 -10.205 -27.094 1.00 68.56 542 PHE A N 1
ATOM 4395 C CA . PHE A 1 542 ? 27.779 -9.532 -25.938 1.00 68.56 542 PHE A CA 1
ATOM 4396 C C . PHE A 1 542 ? 27.466 -10.496 -24.780 1.00 68.56 542 PHE A C 1
ATOM 4398 O O . PHE A 1 542 ? 27.670 -10.152 -23.613 1.00 68.56 542 PHE A O 1
ATOM 4405 N N . ASP A 1 543 ? 27.048 -11.732 -25.076 1.00 56.38 543 ASP A N 1
ATOM 4406 C CA . ASP A 1 543 ? 26.789 -12.773 -24.063 1.00 56.38 543 ASP A CA 1
ATOM 4407 C C . ASP A 1 543 ? 28.074 -13.243 -23.336 1.00 56.38 543 ASP A C 1
ATOM 4409 O O . ASP A 1 543 ? 28.006 -13.993 -22.359 1.00 56.38 543 ASP A O 1
ATOM 4413 N N . ALA A 1 544 ? 29.269 -12.857 -23.798 1.00 47.66 544 ALA A N 1
ATOM 4414 C CA . ALA A 1 544 ? 30.532 -13.078 -23.085 1.00 47.66 544 ALA A CA 1
ATOM 4415 C C . ALA A 1 544 ? 30.827 -11.997 -22.025 1.00 47.66 544 ALA A C 1
ATOM 4417 O O . ALA A 1 544 ? 31.506 -12.289 -21.045 1.00 47.66 544 ALA A O 1
ATOM 4418 N N . PHE A 1 545 ? 30.279 -10.788 -22.184 1.00 38.06 545 PHE A N 1
ATOM 4419 C CA . PHE A 1 545 ? 30.478 -9.657 -21.268 1.00 38.06 545 PHE A CA 1
ATOM 4420 C C . PHE A 1 545 ? 29.435 -9.596 -20.135 1.00 38.06 545 PHE A C 1
ATOM 4422 O O . PHE A 1 545 ? 29.734 -9.118 -19.045 1.00 38.06 545 PHE A O 1
ATOM 4429 N N . ASN A 1 546 ? 28.222 -10.118 -20.356 1.00 37.78 546 ASN A N 1
ATOM 4430 C CA . ASN A 1 546 ? 27.089 -9.983 -19.424 1.00 37.78 546 ASN A CA 1
ATOM 4431 C C . ASN A 1 546 ? 26.971 -11.073 -18.338 1.00 37.78 546 ASN A C 1
ATOM 4433 O O . ASN A 1 546 ? 26.024 -11.049 -17.553 1.00 37.78 546 ASN A O 1
ATOM 4437 N N . LEU A 1 547 ? 27.931 -11.999 -18.228 1.00 33.62 547 LEU A N 1
ATOM 4438 C CA . LEU A 1 547 ? 27.955 -13.015 -17.158 1.00 33.62 547 LEU A CA 1
ATOM 4439 C C . LEU A 1 547 ? 28.234 -12.443 -15.747 1.00 33.62 547 LEU A C 1
ATOM 4441 O O . LEU A 1 547 ? 28.198 -13.199 -14.784 1.00 33.62 547 LEU A O 1
ATOM 4445 N N . ASN A 1 548 ? 28.443 -11.125 -15.609 1.00 30.64 548 ASN A N 1
ATOM 4446 C CA . ASN A 1 548 ? 28.718 -10.443 -14.335 1.00 30.64 548 ASN A CA 1
ATOM 4447 C C . ASN A 1 548 ? 27.567 -9.570 -13.785 1.00 30.64 548 ASN A C 1
ATOM 4449 O O . ASN A 1 548 ? 27.760 -8.918 -12.764 1.00 30.64 548 ASN A O 1
ATOM 4453 N N . LEU A 1 549 ? 26.385 -9.517 -14.420 1.00 32.28 549 LEU A N 1
ATOM 4454 C CA . LEU A 1 549 ? 25.326 -8.547 -14.054 1.00 32.28 549 LEU A CA 1
ATOM 4455 C C . LEU A 1 549 ? 23.937 -9.150 -13.776 1.00 32.28 549 LEU A C 1
ATOM 4457 O O . LEU A 1 549 ? 22.968 -8.413 -13.590 1.00 32.28 549 LEU A O 1
ATOM 4461 N N . SER A 1 550 ? 23.807 -10.478 -13.695 1.00 28.19 550 SER A N 1
ATOM 4462 C CA . SER A 1 550 ? 22.505 -11.130 -13.476 1.00 28.19 550 SER A CA 1
ATOM 4463 C C . SER A 1 550 ? 21.895 -10.909 -12.083 1.00 28.19 550 SER A C 1
ATOM 4465 O O . SER A 1 550 ? 20.750 -11.289 -11.883 1.00 28.19 550 SER A O 1
ATOM 4467 N N . SER A 1 551 ? 22.609 -10.293 -11.135 1.00 30.62 551 SER A N 1
ATOM 4468 C CA . SER A 1 551 ? 22.091 -9.956 -9.798 1.00 30.62 551 SER A CA 1
ATOM 4469 C C . SER A 1 551 ? 21.478 -8.552 -9.691 1.00 30.62 551 SER A C 1
ATOM 4471 O O . SER A 1 551 ? 20.975 -8.194 -8.632 1.00 30.62 551 SER A O 1
ATOM 4473 N N . PHE A 1 552 ? 21.510 -7.739 -10.755 1.00 31.08 552 PHE A N 1
ATOM 4474 C CA . PHE A 1 552 ? 21.155 -6.314 -10.665 1.00 31.08 552 PHE A CA 1
ATOM 4475 C C . PHE A 1 552 ? 19.708 -5.986 -11.088 1.00 31.08 552 PHE A C 1
ATOM 4477 O O . PHE A 1 552 ? 19.200 -4.911 -10.779 1.00 31.08 552 PHE A O 1
ATOM 4484 N N . PHE A 1 553 ? 19.018 -6.895 -11.788 1.00 33.44 553 PHE A N 1
ATOM 4485 C CA . PHE A 1 553 ? 17.702 -6.608 -12.382 1.00 33.44 553 PHE A CA 1
ATOM 4486 C C . PHE A 1 553 ? 16.498 -6.900 -11.479 1.00 33.44 553 PHE A C 1
ATOM 4488 O O . PHE A 1 553 ? 15.430 -6.342 -11.735 1.00 33.44 553 PHE A O 1
ATOM 4495 N N . ASP A 1 554 ? 16.670 -7.670 -10.403 1.00 33.59 554 ASP A N 1
ATOM 4496 C CA . ASP A 1 554 ? 15.582 -7.936 -9.454 1.00 33.59 554 ASP A CA 1
ATOM 4497 C C . ASP A 1 554 ? 15.248 -6.701 -8.589 1.00 33.59 554 ASP A C 1
ATOM 4499 O O . ASP A 1 554 ? 14.099 -6.529 -8.199 1.00 33.59 554 ASP A O 1
ATOM 4503 N N . ASN A 1 555 ? 16.189 -5.763 -8.402 1.00 29.25 555 ASN A N 1
ATOM 4504 C CA . ASN A 1 555 ? 15.988 -4.561 -7.572 1.00 29.25 555 ASN A CA 1
ATOM 4505 C C . ASN A 1 555 ? 15.535 -3.300 -8.338 1.00 29.25 555 ASN A C 1
ATOM 4507 O O . ASN A 1 555 ? 15.093 -2.331 -7.725 1.00 29.25 555 ASN A O 1
ATOM 4511 N N . ILE A 1 556 ? 15.627 -3.266 -9.674 1.00 32.81 556 ILE A N 1
ATOM 4512 C CA . ILE A 1 556 ? 15.309 -2.050 -10.457 1.00 32.81 556 ILE A CA 1
ATOM 4513 C C . ILE A 1 556 ? 13.825 -1.983 -10.852 1.00 32.81 556 ILE A C 1
ATOM 4515 O O . ILE A 1 556 ? 13.283 -0.892 -11.058 1.00 32.81 556 ILE A O 1
ATOM 4519 N N . ILE A 1 557 ? 13.132 -3.122 -10.932 1.00 37.59 557 ILE A N 1
ATOM 4520 C CA . ILE A 1 557 ? 11.744 -3.171 -11.424 1.00 37.59 557 ILE A CA 1
ATOM 4521 C C . ILE A 1 557 ? 10.725 -2.718 -10.363 1.00 37.59 557 ILE A C 1
ATOM 4523 O O . ILE A 1 557 ? 9.638 -2.272 -10.737 1.00 37.59 557 ILE A O 1
ATOM 4527 N N . ASP A 1 558 ? 11.087 -2.712 -9.077 1.00 31.56 558 ASP A N 1
ATOM 4528 C CA . ASP A 1 558 ? 10.233 -2.132 -8.030 1.00 31.56 558 ASP A CA 1
ATOM 4529 C C . ASP A 1 558 ? 10.336 -0.600 -7.928 1.00 31.56 558 ASP A C 1
ATOM 4531 O O . ASP A 1 558 ? 9.407 0.030 -7.432 1.00 31.56 558 ASP A O 1
ATOM 4535 N N . ASN A 1 559 ? 11.372 0.024 -8.508 1.00 28.66 559 ASN A N 1
ATOM 4536 C CA . ASN A 1 559 ? 11.610 1.472 -8.392 1.00 28.66 559 ASN A CA 1
ATOM 4537 C C . ASN A 1 559 ? 11.592 2.265 -9.711 1.00 28.66 559 ASN A C 1
ATOM 4539 O O . ASN A 1 559 ? 11.783 3.478 -9.697 1.00 28.66 559 ASN A O 1
ATOM 4543 N N . THR A 1 560 ? 11.317 1.646 -10.863 1.00 28.75 560 THR A N 1
ATOM 4544 C CA . THR A 1 560 ? 11.277 2.366 -12.153 1.00 28.75 560 THR A CA 1
ATOM 4545 C C . THR A 1 560 ? 9.871 2.460 -12.732 1.00 28.75 560 THR A C 1
ATOM 4547 O O . THR A 1 560 ? 9.520 1.867 -13.750 1.00 28.75 560 THR A O 1
ATOM 4550 N N . TYR A 1 561 ? 9.067 3.307 -12.096 1.00 35.03 561 TYR A N 1
ATOM 4551 C CA . TYR A 1 561 ? 7.976 4.005 -12.766 1.00 35.03 561 TYR A CA 1
ATOM 4552 C C . TYR A 1 561 ? 8.217 5.514 -12.638 1.00 35.03 561 TYR A C 1
ATOM 4554 O O . TYR A 1 561 ? 7.412 6.251 -12.077 1.00 35.03 561 TYR A O 1
ATOM 4562 N N . GLU A 1 562 ? 9.338 5.991 -13.186 1.00 27.42 562 GLU A N 1
ATOM 4563 C CA . GLU A 1 562 ? 9.455 7.395 -13.585 1.00 27.42 562 GLU A CA 1
ATOM 4564 C C . GLU A 1 562 ? 8.510 7.623 -14.773 1.00 27.42 562 GLU A C 1
ATOM 4566 O O . GLU A 1 562 ? 8.885 7.564 -15.946 1.00 27.42 562 GLU A O 1
ATOM 4571 N N . ARG A 1 563 ? 7.230 7.845 -14.466 1.00 33.47 563 ARG A N 1
ATOM 4572 C CA . ARG A 1 563 ? 6.460 8.808 -15.243 1.00 33.47 563 ARG A CA 1
ATOM 4573 C C . ARG A 1 563 ? 6.757 10.154 -14.613 1.00 33.47 563 ARG A C 1
ATOM 4575 O O . ARG A 1 563 ? 6.241 10.451 -13.541 1.00 33.47 563 ARG A O 1
ATOM 4582 N N . ASP A 1 564 ? 7.589 10.938 -15.285 1.00 25.64 564 ASP A N 1
ATOM 4583 C CA . ASP A 1 564 ? 7.705 12.360 -15.004 1.00 25.64 564 ASP A CA 1
ATOM 4584 C C . ASP A 1 564 ? 6.298 12.966 -14.854 1.00 25.64 564 ASP A C 1
ATOM 4586 O O . ASP A 1 564 ? 5.447 12.823 -15.738 1.00 25.64 564 ASP A O 1
ATOM 4590 N N . SER A 1 565 ? 6.090 13.655 -13.727 1.00 26.31 565 SER A N 1
ATOM 4591 C CA . SER A 1 565 ? 4.940 14.489 -13.328 1.00 26.31 565 SER A CA 1
ATOM 4592 C C . SER A 1 565 ? 3.623 13.791 -12.915 1.00 26.31 565 SER A C 1
ATOM 4594 O O . SER A 1 565 ? 2.729 13.571 -13.731 1.00 26.31 565 SER A O 1
ATOM 4596 N N . PHE A 1 566 ? 3.447 13.523 -11.610 1.00 27.69 566 PHE A N 1
ATOM 4597 C CA . PHE A 1 566 ? 2.758 14.420 -10.649 1.00 27.69 566 PHE A CA 1
ATOM 4598 C C . PHE A 1 566 ? 2.740 13.876 -9.218 1.00 27.69 566 PHE A C 1
ATOM 4600 O O . PHE A 1 566 ? 2.333 12.707 -9.034 1.00 27.69 566 PHE A O 1
#

Secondary structure (DSSP, 8-state):
---PPPHHHHHHHHHHHHHHHHHT--HHHHHHHHHHHTT--SSHHHHHHHHHHSS---HHHHGGG--TTS-HHHHHHHHHHHHHHHHHHTTTB--SS-HHHHHHHHHHHTT-PPPPS-GGGTSPEE--S--EE---TTS-TTTEEEEEEEETTEEEEEEEEEE--GGGS--SSHHHHHHHHTTS--SGGG--B--S-HHHHHHHHHHHHHHHHHHHTT-TTPPPPPP-PPP-PPPHHHHHHHHHHHHHHHHH--TTT-GGGPBPPEEPTTSS-EEEEEEEEES---TT---EEPPPPPSSSSEEEEEEEETTTEEEEEEEEE--TTT----SS-HHHHHHHHHHHHTSTTB-----TTSSS-EEEEEEEPBHHHHHHHH--PPP--TTEEEEEEEES-HHHHHHHHHHHHTT--EEEE-TTS-EEEEEEEEEETTS-----EEEEEE-SS-EEEEESEEEEEEEEEETTEEEEEEEEPHHHHHHHHHS-HHHHHHHHHHTB-EEEETTSSHHHHHHHH-------TTSPBPPHHHHHHHHHHTTTGGG-TTSSTTTTTT----S--

pLDDT: mean 79.77, std 14.95, range [25.64, 96.25]

Organism: Hydrogenovibrio crunogenus (strain DSM 25203 / XCL-2) (NCBI:txid317025)